Protein 2B2N (pdb70)

Structure (mmCIF, N/CA/C/O backbone):
data_2B2N
#
_entry.id   2B2N
#
_cell.length_a   112.650
_cell.length_b   112.650
_cell.length_c   213.860
_cell.angle_alpha   90.00
_cell.angle_beta   90.00
_cell.angle_gamma   120.00
#
_symmetry.space_group_name_H-M   'P 65 2 2'
#
loop_
_entity.id
_entity.type
_entity.pdbx_description
1 polymer 'Transcription-repair coupling factor'
2 non-polymer 'SODIUM ION'
3 non-polymer 'O-ACETALDEHYDYL-HEXAETHYLENE GLYCOL'
4 non-polymer 'SULFATE ION'
5 water water
#
loop_
_atom_site.group_PDB
_atom_site.id
_atom_site.type_symbol
_atom_site.label_atom_id
_atom_site.label_alt_id
_atom_site.label_comp_id
_atom_site.label_asym_id
_atom_site.label_entity_id
_atom_site.label_seq_id
_atom_site.pdbx_PDB_ins_code
_atom_site.Cartn_x
_atom_site.Cartn_y
_atom_site.Cartn_z
_atom_site.occupancy
_atom_site.B_iso_or_equiv
_atom_site.auth_seq_id
_atom_site.auth_comp_id
_atom_site.auth_asym_id
_atom_site.auth_atom_id
_atom_site.pdbx_PDB_model_num
ATOM 1 N N . ALA A 1 26 ? -30.107 69.939 -1.256 1.00 38.56 26 ALA A N 1
ATOM 2 C CA . ALA A 1 26 ? -28.848 70.054 -0.451 1.00 38.31 26 ALA A CA 1
ATOM 3 C C . ALA A 1 26 ? -28.977 69.254 0.834 1.00 39.03 26 ALA A C 1
ATOM 4 O O . ALA A 1 26 ? -27.983 68.808 1.424 1.00 38.97 26 ALA A O 1
ATOM 6 N N . CYS A 1 27 ? -30.218 69.084 1.269 1.00 36.66 27 CYS A N 1
ATOM 7 C CA . CYS A 1 27 ? -30.487 68.346 2.482 1.00 35.13 27 CYS A CA 1
ATOM 8 C C . CYS A 1 27 ? -30.192 66.864 2.279 1.00 30.73 27 CYS A C 1
ATOM 9 O O . CYS A 1 27 ? -29.543 66.235 3.108 1.00 29.71 27 CYS A O 1
ATOM 12 N N . ALA A 1 28 ? -30.644 66.326 1.154 1.00 27.45 28 ALA A N 1
ATOM 13 C CA . ALA A 1 28 ? -30.486 64.909 0.870 1.00 26.17 28 ALA A CA 1
ATOM 14 C C . ALA A 1 28 ? -29.078 64.332 0.988 1.00 25.37 28 ALA A C 1
ATOM 15 O O . ALA A 1 28 ? -28.833 63.434 1.799 1.00 22.42 28 ALA A O 1
ATOM 17 N N . THR A 1 29 ? -28.152 64.835 0.181 1.00 24.51 29 THR A N 1
ATOM 18 C CA . THR A 1 29 ? -26.790 64.308 0.203 1.00 24.63 29 THR A CA 1
ATOM 19 C C . THR A 1 29 ? -26.139 64.443 1.571 1.00 22.49 29 THR A C 1
ATOM 20 O O . THR A 1 29 ? -25.442 63.542 2.023 1.00 22.36 29 THR A O 1
ATOM 24 N N . LEU A 1 30 ? -26.379 65.569 2.236 1.00 21.63 30 LEU A N 1
ATOM 25 C CA . LEU A 1 30 ? -25.796 65.821 3.551 1.00 22.23 30 LEU A CA 1
ATOM 26 C C . LEU A 1 30 ? -26.323 64.852 4.624 1.00 21.93 30 LEU A C 1
ATOM 27 O O . LEU A 1 30 ? -25.571 64.366 5.482 1.00 21.82 30 LEU A O 1
ATOM 32 N N . VAL A 1 31 ? -27.618 64.576 4.580 1.00 18.96 31 VAL A N 1
ATOM 33 C CA . VAL A 1 31 ? -28.196 63.655 5.541 1.00 19.68 31 VAL A CA 1
ATOM 34 C C . VAL A 1 31 ? -27.595 62.271 5.278 1.00 18.13 31 VAL A C 1
ATOM 35 O O . VAL A 1 31 ? -27.293 61.531 6.214 1.00 19.85 31 VAL A O 1
ATOM 39 N N . ALA A 1 32 ? -27.398 61.929 4.005 1.00 17.68 32 ALA A N 1
ATOM 40 C CA . ALA A 1 32 ? -26.819 60.633 3.676 1.00 17.65 32 ALA A CA 1
ATOM 41 C C . ALA A 1 32 ? -25.399 60.538 4.242 1.00 17.45 32 ALA A C 1
ATOM 42 O O . ALA A 1 32 ? -25.000 59.499 4.753 1.00 16.63 32 ALA A O 1
ATOM 44 N N . GLU A 1 33 ? -24.652 61.634 4.181 1.00 17.99 33 GLU A N 1
ATOM 45 C CA . GLU A 1 33 ? -23.281 61.642 4.687 1.00 19.32 33 GLU A CA 1
ATOM 46 C C . GLU A 1 33 ? -23.246 61.591 6.216 1.00 17.49 33 GLU A C 1
ATOM 47 O O . GLU A 1 33 ? -22.430 60.895 6.816 1.00 17.33 33 GLU A O 1
ATOM 53 N N . ILE A 1 34 ? -24.142 62.328 6.847 1.00 17.19 34 ILE A N 1
ATOM 54 C CA . ILE A 1 34 ? -24.183 62.346 8.295 1.00 19.10 34 ILE A CA 1
ATOM 55 C C . ILE A 1 34 ? -24.520 60.950 8.810 1.00 19.32 34 ILE A C 1
ATOM 56 O O . ILE A 1 34 ? -23.871 60.427 9.732 1.00 17.87 34 ILE A O 1
ATOM 61 N N . ALA A 1 35 ? -25.516 60.332 8.177 1.00 19.17 35 ALA A N 1
ATOM 62 C CA . ALA A 1 35 ? -25.954 58.994 8.566 1.00 18.13 35 ALA A CA 1
ATOM 63 C C . ALA A 1 35 ? -24.828 57.994 8.365 1.00 18.59 35 ALA A C 1
ATOM 64 O O . ALA A 1 35 ? -24.621 57.096 9.185 1.00 16.93 35 ALA A O 1
ATOM 66 N N . GLU A 1 36 ? -24.088 58.155 7.273 1.00 19.92 36 GLU A N 1
ATOM 67 C CA . GLU A 1 36 ? -22.992 57.242 6.986 1.00 22.19 36 GLU A CA 1
ATOM 68 C C . GLU A 1 36 ? -21.919 57.215 8.069 1.00 23.50 36 GLU A C 1
ATOM 69 O O . GLU A 1 36 ? -21.335 56.166 8.341 1.00 24.30 36 GLU A O 1
ATOM 75 N N . ARG A 1 37 ? -21.662 58.361 8.683 1.00 21.87 37 ARG A N 1
ATOM 76 C CA . ARG A 1 37 ? -20.628 58.447 9.706 1.00 25.11 37 ARG A CA 1
ATOM 77 C C . ARG A 1 37 ? -21.149 58.466 11.138 1.00 24.87 37 ARG A C 1
ATOM 78 O O . ARG A 1 37 ? -20.367 58.608 12.083 1.00 26.01 37 ARG A O 1
ATOM 86 N N . HIS A 1 38 ? -22.460 58.343 11.306 1.00 25.37 38 HIS A N 1
ATOM 87 C CA . HIS A 1 38 ? -23.026 58.381 12.644 1.00 23.37 38 HIS A CA 1
ATOM 88 C C . HIS A 1 38 ? -23.319 56.979 13.172 1.00 24.42 38 HIS A C 1
ATOM 89 O O . HIS A 1 38 ? -23.911 56.155 12.479 1.00 22.27 38 HIS A O 1
ATOM 96 N N . ALA A 1 39 ? -22.902 56.716 14.405 1.00 24.19 39 ALA A N 1
ATOM 97 C CA . ALA A 1 39 ? -23.108 55.405 15.028 1.00 26.38 39 ALA A CA 1
ATOM 98 C C . ALA A 1 39 ? -24.550 55.244 15.526 1.00 25.84 39 ALA A C 1
ATOM 99 O O . ALA A 1 39 ? -24.803 54.675 16.587 1.00 24.80 39 ALA A O 1
ATOM 101 N N . GLY A 1 40 ? -25.496 55.746 14.748 1.00 24.73 40 GLY A N 1
ATOM 102 C CA . GLY A 1 40 ? -26.883 55.654 15.149 1.00 24.60 40 GLY A CA 1
ATOM 103 C C . GLY A 1 40 ? -27.777 56.196 14.054 1.00 24.51 40 GLY A C 1
ATOM 104 O O . GLY A 1 40 ? -27.283 56.760 13.071 1.00 21.43 40 GLY A O 1
ATOM 105 N N . PRO A 1 41 ? -29.103 56.047 14.197 1.00 22.48 41 PRO A N 1
ATOM 106 C CA . PRO A 1 41 ? -30.043 56.541 13.185 1.00 21.18 41 PRO A CA 1
ATOM 107 C C . PRO A 1 41 ? -30.026 58.057 13.135 1.00 20.47 41 PRO A C 1
ATOM 108 O O . PRO A 1 41 ? -29.760 58.722 14.151 1.00 20.31 41 PRO A O 1
ATOM 112 N N . VAL A 1 42 ? -30.327 58.603 11.960 1.00 18.84 42 VAL A N 1
ATOM 113 C CA . VAL A 1 42 ? -30.423 60.047 11.809 1.00 18.71 42 VAL A CA 1
ATOM 114 C C . VAL A 1 42 ? -31.890 60.295 11.465 1.00 18.86 42 VAL A C 1
ATOM 115 O O . VAL A 1 42 ? -32.413 59.706 10.526 1.00 19.46 42 VAL A O 1
ATOM 119 N N . VAL A 1 43 ? -32.559 61.150 12.224 1.00 19.68 43 VAL A N 1
ATOM 120 C CA . VAL A 1 43 ? -33.966 61.444 11.953 1.00 19.17 43 VAL A CA 1
ATOM 121 C C . VAL A 1 43 ? -34.076 62.818 11.311 1.00 18.89 43 VAL A C 1
ATOM 122 O O . VAL A 1 43 ? -33.757 63.835 11.938 1.00 21.93 43 VAL A O 1
ATOM 126 N N . LEU A 1 44 ? -34.515 62.855 10.060 1.00 17.51 44 LEU A N 1
ATOM 127 C CA . LEU A 1 44 ? -34.660 64.115 9.352 1.00 17.39 44 LEU A CA 1
ATOM 128 C C . LEU A 1 44 ? -36.079 64.639 9.494 1.00 18.86 44 LEU A C 1
ATOM 129 O O . LEU A 1 44 ? -37.032 64.052 8.958 1.00 18.49 44 LEU A O 1
ATOM 134 N N . ILE A 1 45 ? -36.218 65.744 10.218 1.00 18.38 45 ILE A N 1
ATOM 135 C CA . ILE A 1 45 ? -37.515 66.362 10.431 1.00 20.59 45 ILE A CA 1
ATOM 136 C C . ILE A 1 45 ? -37.800 67.311 9.272 1.00 22.51 45 ILE A C 1
ATOM 137 O O . ILE A 1 45 ? -37.155 68.362 9.126 1.00 24.17 45 ILE A O 1
ATOM 142 N N . ALA A 1 4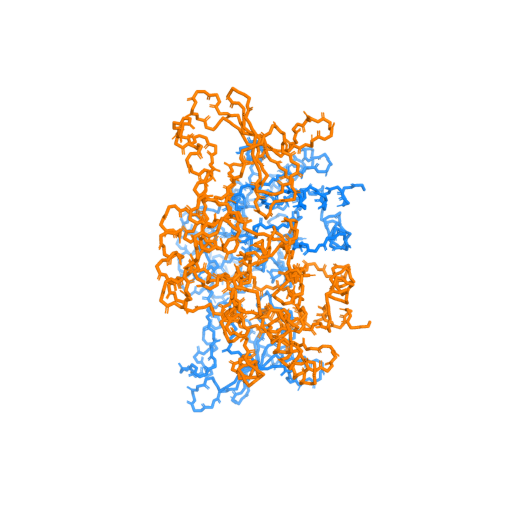6 ? -38.771 66.937 8.452 1.00 23.07 46 ALA A N 1
ATOM 143 C CA . ALA A 1 46 ? -39.142 67.714 7.284 1.00 25.42 46 ALA A CA 1
ATOM 144 C C . ALA A 1 46 ? -40.222 68.744 7.584 1.00 27.71 46 ALA A C 1
ATOM 145 O O . ALA A 1 46 ? -41.026 68.573 8.494 1.00 28.34 46 ALA A O 1
ATOM 147 N N . PRO A 1 47 ? -40.260 69.829 6.799 1.00 31.18 47 PRO A N 1
ATOM 148 C CA . PRO A 1 47 ? -41.238 70.909 6.965 1.00 31.77 47 PRO A CA 1
ATOM 149 C C . PRO A 1 47 ? -42.680 70.495 6.682 1.00 32.70 47 PRO A C 1
ATOM 150 O O . PRO A 1 47 ? -43.616 71.021 7.281 1.00 33.98 47 PRO A O 1
ATOM 154 N N . ASP A 1 48 ? -42.862 69.548 5.773 1.00 32.30 48 ASP A N 1
ATOM 155 C CA . ASP A 1 48 ? -44.196 69.088 5.414 1.00 32.39 48 ASP A CA 1
ATOM 156 C C . ASP A 1 48 ? -44.130 67.692 4.801 1.00 32.24 48 ASP A C 1
ATOM 157 O O . ASP A 1 48 ? -43.040 67.166 4.559 1.00 33.05 48 ASP A O 1
ATOM 162 N N . MET A 1 49 ? -45.292 67.100 4.542 1.00 30.48 49 MET A N 1
ATOM 163 C CA . MET A 1 49 ? -45.357 65.752 3.984 1.00 31.73 49 MET A CA 1
ATOM 164 C C . MET A 1 49 ? -44.814 65.641 2.566 1.00 29.15 49 MET A C 1
ATOM 165 O O . MET A 1 49 ? -44.134 64.671 2.232 1.00 28.48 49 MET A O 1
ATOM 170 N N . GLN A 1 50 ? -45.127 66.619 1.725 1.00 28.19 50 GLN A N 1
ATOM 171 C CA . GLN A 1 50 ? -44.676 66.583 0.335 1.00 28.46 50 GLN A CA 1
ATOM 172 C C . GLN A 1 50 ? -43.155 66.514 0.298 1.00 26.07 50 GLN A C 1
ATOM 173 O O . GLN A 1 50 ? -42.578 65.675 -0.373 1.00 26.65 50 GLN A O 1
ATOM 179 N N . ASN A 1 51 ? -42.508 67.395 1.041 1.00 24.46 51 ASN A N 1
ATOM 180 C CA . ASN A 1 51 ? -41.055 67.403 1.085 1.00 25.36 51 ASN A CA 1
ATOM 181 C C . ASN A 1 51 ? -40.562 66.061 1.617 1.00 24.81 51 ASN A C 1
ATOM 182 O O . ASN A 1 51 ? -39.644 65.471 1.057 1.00 24.10 51 ASN A O 1
ATOM 187 N N . ALA A 1 52 ? -41.187 65.576 2.693 1.00 23.62 52 ALA A N 1
ATOM 188 C CA . ALA A 1 52 ? -40.798 64.308 3.307 1.00 22.18 52 ALA A CA 1
ATOM 189 C C . ALA A 1 52 ? -40.788 63.169 2.302 1.00 22.86 52 ALA A C 1
ATOM 190 O O . ALA A 1 52 ? -39.820 62.399 2.210 1.00 19.95 52 ALA A O 1
ATOM 192 N N . LEU A 1 53 ? -41.889 63.062 1.571 1.00 24.29 53 LEU A N 1
ATOM 193 C CA . LEU A 1 53 ? -42.063 62.026 0.574 1.00 28.27 53 LEU A CA 1
ATOM 194 C C . LEU A 1 53 ? -40.994 62.156 -0.493 1.00 29.31 53 LEU A C 1
ATOM 195 O O . LEU A 1 53 ? -40.412 61.159 -0.916 1.00 29.53 53 LEU A O 1
ATOM 200 N N . ARG A 1 54 ? -40.731 63.395 -0.905 1.00 30.96 54 ARG A N 1
ATOM 201 C CA . ARG A 1 54 ? -39.714 63.701 -1.919 1.00 31.42 54 ARG A CA 1
ATOM 202 C C . ARG A 1 54 ? -38.322 63.270 -1.451 1.00 30.73 54 ARG A C 1
ATOM 203 O O . ARG A 1 54 ? -37.569 62.618 -2.188 1.00 31.45 54 ARG A O 1
ATOM 211 N N . LEU A 1 55 ? -37.986 63.651 -0.224 1.00 28.19 55 LEU A N 1
ATOM 212 C CA . LEU A 1 55 ? -36.699 63.328 0.366 1.00 27.19 55 LEU A CA 1
ATOM 213 C C . LEU A 1 55 ? -36.424 61.829 0.506 1.00 26.77 55 LEU A C 1
ATOM 214 O O . LEU A 1 55 ? -35.260 61.432 0.625 1.00 25.44 55 LEU A O 1
ATOM 219 N N . HIS A 1 56 ? -37.471 61.001 0.484 1.00 24.58 56 HIS A N 1
ATOM 220 C CA . HIS A 1 56 ? -37.274 59.558 0.627 1.00 24.58 56 HIS A CA 1
ATOM 221 C C . HIS A 1 56 ? -36.443 58.974 -0.522 1.00 24.57 56 HIS A C 1
ATOM 222 O O . HIS A 1 56 ? -35.373 58.397 -0.298 1.00 21.93 56 HIS A O 1
ATOM 229 N N . ASP A 1 57 ? -36.930 59.118 -1.750 1.00 24.02 57 ASP A N 1
ATOM 230 C CA . ASP A 1 57 ? -36.187 58.575 -2.879 1.00 26.33 57 ASP A CA 1
ATOM 231 C C . ASP A 1 57 ? -34.864 59.293 -3.120 1.00 21.80 57 ASP A C 1
ATOM 232 O O . ASP A 1 57 ? -33.904 58.658 -3.541 1.00 21.10 57 ASP A O 1
ATOM 237 N N . GLU A 1 58 ? -34.802 60.596 -2.838 1.00 20.81 58 GLU A N 1
ATOM 238 C CA . GLU A 1 58 ? -33.561 61.333 -3.042 1.00 21.09 58 GLU A CA 1
ATOM 239 C C . GLU A 1 58 ? -32.463 60.782 -2.167 1.00 19.74 58 GLU A C 1
ATOM 240 O O . GLU A 1 58 ? -31.393 60.465 -2.652 1.00 21.87 58 GLU A O 1
ATOM 246 N N . ILE A 1 59 ? -32.725 60.672 -0.868 1.00 18.69 59 ILE A N 1
ATOM 247 C CA . ILE A 1 59 ? -31.719 60.171 0.056 1.00 17.20 59 ILE A CA 1
ATOM 248 C C . ILE A 1 59 ? -31.424 58.695 -0.203 1.00 16.98 59 ILE A C 1
ATOM 249 O O . ILE A 1 59 ? -30.270 58.283 -0.138 1.00 15.64 59 ILE A O 1
ATOM 254 N N . SER A 1 60 ? -32.456 57.906 -0.517 1.00 15.60 60 SER A N 1
ATOM 255 C CA . SER A 1 60 ? -32.267 56.475 -0.756 1.00 15.66 60 SER A CA 1
ATOM 256 C C . SER A 1 60 ? -31.254 56.158 -1.856 1.00 15.94 60 SER A C 1
ATOM 257 O O . SER A 1 60 ? -30.487 55.202 -1.744 1.00 14.17 60 SER A O 1
ATOM 260 N N . GLN A 1 61 ? -31.259 56.955 -2.914 1.00 14.34 61 GLN A N 1
ATOM 261 C CA . GLN A 1 61 ? -30.370 56.711 -4.039 1.00 17.60 61 GLN A CA 1
ATOM 262 C C . GLN A 1 61 ? -28.911 57.068 -3.744 1.00 17.88 61 GLN A C 1
ATOM 263 O O . GLN A 1 61 ? -28.015 56.666 -4.483 1.00 18.31 61 GLN A O 1
ATOM 269 N N . PHE A 1 62 ? -28.684 57.805 -2.659 1.00 17.08 62 PHE A N 1
ATOM 270 C CA . PHE A 1 62 ? -27.340 58.228 -2.267 1.00 18.25 62 PHE A CA 1
ATOM 271 C C . PHE A 1 62 ? -26.715 57.378 -1.152 1.00 19.67 62 PHE A C 1
ATOM 272 O O . PHE A 1 62 ? -25.612 57.686 -0.674 1.00 19.92 62 PHE A O 1
ATOM 280 N N . THR A 1 63 ? -27.392 56.320 -0.722 1.00 18.01 63 THR A N 1
ATOM 281 C CA . THR A 1 63 ? -26.846 55.528 0.373 1.00 15.06 63 THR A CA 1
ATOM 282 C C . THR A 1 63 ? -27.153 54.045 0.276 1.00 14.73 63 THR A C 1
ATOM 283 O O . THR A 1 63 ? -28.039 53.640 -0.493 1.00 12.36 63 THR A O 1
ATOM 287 N N . ASP A 1 64 ? -26.395 53.247 1.042 1.00 12.39 64 ASP A N 1
ATOM 288 C CA . ASP A 1 64 ? -26.588 51.802 1.133 1.00 12.52 64 ASP A CA 1
ATOM 289 C C . ASP A 1 64 ? -27.201 51.448 2.492 1.00 12.20 64 ASP A C 1
ATOM 290 O O . ASP A 1 64 ? -27.330 50.276 2.855 1.00 10.82 64 ASP A O 1
ATOM 295 N N . GLN A 1 65 ? -27.595 52.477 3.230 1.00 12.40 65 GLN A N 1
ATOM 296 C CA . GLN A 1 65 ? -28.220 52.277 4.529 1.00 13.78 65 GLN A CA 1
ATOM 297 C C . GLN A 1 65 ? -29.738 52.328 4.362 1.00 13.92 65 GLN A C 1
ATOM 298 O O . GLN A 1 65 ? -30.255 52.832 3.372 1.00 12.85 65 GLN A O 1
ATOM 304 N N . MET A 1 66 ? -30.445 51.809 5.352 1.00 13.83 66 MET A N 1
ATOM 305 C CA . MET A 1 66 ? -31.906 51.792 5.339 1.00 16.58 66 MET A CA 1
ATOM 306 C C . MET A 1 66 ? -32.452 53.230 5.392 1.00 13.47 66 MET A C 1
ATOM 307 O O . MET A 1 66 ? -31.924 54.078 6.116 1.00 14.41 66 MET A O 1
ATOM 312 N N . VAL A 1 67 ? -33.496 53.505 4.614 1.00 13.09 67 VAL A N 1
ATOM 313 C CA . VAL A 1 67 ? -34.130 54.820 4.631 1.00 12.19 67 VAL A CA 1
ATOM 314 C C . VAL A 1 67 ? -35.652 54.601 4.751 1.00 15.50 67 VAL A C 1
ATOM 315 O O . VAL A 1 67 ? -36.250 53.961 3.893 1.00 15.07 67 VAL A O 1
ATOM 319 N N . MET A 1 68 ? -36.270 55.135 5.807 1.00 15.02 68 MET A N 1
ATOM 320 C CA . MET A 1 68 ? -37.709 54.990 5.994 1.00 14.82 68 MET A CA 1
ATOM 321 C C . MET A 1 68 ? -38.355 56.341 6.249 1.00 14.33 68 MET A C 1
ATOM 322 O O . MET A 1 68 ? -37.705 57.297 6.656 1.00 12.60 68 MET A O 1
ATOM 327 N N . ASN A 1 69 ? -39.653 56.396 6.004 1.00 13.87 69 ASN A N 1
ATOM 328 C CA . ASN A 1 69 ? -40.444 57.583 6.273 1.00 14.48 69 ASN A CA 1
ATOM 329 C C . ASN A 1 69 ? -41.511 57.139 7.270 1.00 14.74 69 ASN A C 1
ATOM 330 O O . ASN A 1 69 ? -41.905 55.968 7.275 1.00 14.99 69 ASN A O 1
ATOM 335 N N . LEU A 1 70 ? -41.948 58.042 8.137 1.00 12.34 70 LEU A N 1
ATOM 336 C CA . LEU A 1 70 ? -43.096 57.724 8.978 1.00 12.21 70 LEU A CA 1
ATOM 337 C C . LEU A 1 70 ? -44.121 58.575 8.240 1.00 12.65 70 LEU A C 1
ATOM 338 O O . LEU A 1 70 ? -44.047 59.812 8.259 1.00 12.51 70 LEU A O 1
ATOM 343 N N . ALA A 1 71 ? -45.052 57.928 7.561 1.00 11.91 71 ALA A N 1
ATOM 344 C CA . ALA A 1 71 ? -46.063 58.655 6.794 1.00 12.54 71 ALA A CA 1
ATOM 345 C C . ALA A 1 71 ? -47.120 59.289 7.684 1.00 11.76 71 ALA A C 1
ATOM 346 O O . ALA A 1 71 ? -47.499 58.721 8.702 1.00 11.80 71 ALA A O 1
ATOM 348 N N . ASP A 1 72 ? -47.597 60.460 7.281 1.00 11.10 72 ASP A N 1
ATOM 349 C CA . ASP A 1 72 ? -48.662 61.153 8.011 1.00 12.01 72 ASP A CA 1
ATOM 350 C C . ASP A 1 72 ? -49.974 60.437 7.685 1.00 11.62 72 ASP A C 1
ATOM 351 O O . ASP A 1 72 ? -50.115 59.856 6.599 1.00 10.62 72 ASP A O 1
ATOM 356 N N . TRP A 1 73 ? -50.931 60.502 8.607 1.00 10.15 73 TRP A N 1
ATOM 357 C CA . TRP A 1 73 ? -52.239 59.881 8.405 1.00 10.05 73 TRP A CA 1
ATOM 358 C C . TRP A 1 73 ? -52.951 60.579 7.231 1.00 11.31 73 TRP A C 1
ATOM 359 O O . TRP A 1 73 ? -53.830 59.990 6.604 1.00 11.35 73 TRP A O 1
ATOM 370 N N . GLU A 1 74 ? -52.590 61.842 6.989 1.00 9.97 74 GLU A N 1
ATOM 371 C CA . GLU A 1 74 ? -53.150 62.680 5.900 1.00 12.14 74 GLU A CA 1
ATOM 372 C C . GLU A 1 74 ? -54.561 63.211 6.163 1.00 13.77 74 GLU A C 1
ATOM 373 O O . GLU A 1 74 ? -55.123 63.945 5.353 1.00 14.51 74 GLU A O 1
ATOM 379 N N . THR A 1 75 ? -55.115 62.841 7.312 1.00 13.04 75 THR A N 1
ATOM 380 C CA . THR A 1 75 ? -56.423 63.303 7.742 1.00 12.27 75 THR A CA 1
ATOM 381 C C . THR A 1 75 ? -56.226 64.600 8.525 1.00 14.58 75 THR A C 1
ATOM 382 O O . THR A 1 75 ? -55.119 64.894 8.992 1.00 15.91 75 THR A O 1
ATOM 386 N N . LEU A 1 76 ? -57.286 65.392 8.649 1.00 13.74 76 LEU A N 1
ATOM 387 C CA . LEU A 1 76 ? -57.222 66.616 9.431 1.00 14.17 76 LEU A CA 1
ATOM 388 C C . LEU A 1 76 ? -57.345 66.211 10.906 1.00 14.80 76 LEU A C 1
ATOM 389 O O . LEU A 1 76 ? -57.808 65.099 11.216 1.00 15.33 76 LEU A O 1
ATOM 394 N N . PRO A 1 77 ? -56.916 67.079 11.839 1.00 14.76 77 PRO A N 1
ATOM 395 C CA . PRO A 1 77 ? -57.054 66.699 13.258 1.00 13.90 77 PRO A CA 1
ATOM 396 C C . PRO A 1 77 ? -58.541 66.426 13.557 1.00 14.29 77 PRO A C 1
ATOM 397 O O . PRO A 1 77 ? -59.395 67.185 13.109 1.00 10.73 77 PRO A O 1
ATOM 401 N N . TYR A 1 78 ? -58.847 65.360 14.306 1.00 12.32 78 TYR A N 1
ATOM 402 C CA . TYR A 1 78 ? -60.238 65.031 14.655 1.00 13.91 78 TYR A CA 1
ATOM 403 C C . TYR A 1 78 ? -61.128 64.903 13.417 1.00 14.83 78 TYR A C 1
ATOM 404 O O . TYR A 1 78 ? -62.315 65.259 13.448 1.00 14.69 78 TYR A O 1
ATOM 413 N N . ASP A 1 79 ? -60.552 64.377 12.338 1.00 15.61 79 ASP A N 1
ATOM 414 C CA . ASP A 1 79 ? -61.252 64.230 11.068 1.00 14.28 79 ASP A CA 1
ATOM 415 C C . ASP A 1 79 ? -62.418 63.258 11.141 1.00 15.32 79 ASP A C 1
ATOM 416 O O . ASP A 1 79 ? -62.505 62.437 12.051 1.00 14.48 79 ASP A O 1
ATOM 421 N N . SER A 1 80 ? -63.314 63.359 10.165 1.00 15.12 80 SER A N 1
ATOM 422 C CA . SER A 1 80 ? -64.445 62.450 10.076 1.00 18.23 80 SER A CA 1
ATOM 423 C C . SER A 1 80 ? -64.112 61.344 9.054 1.00 17.72 80 SER A C 1
ATOM 424 O O . SER A 1 80 ? -65.011 60.736 8.473 1.00 18.83 80 SER A O 1
ATOM 427 N N . PHE A 1 81 ? -62.816 61.111 8.829 1.00 15.61 81 PHE A N 1
ATOM 428 C CA . PHE A 1 81 ? -62.324 60.071 7.909 1.00 14.09 81 PHE A CA 1
ATOM 429 C C . PHE A 1 81 ? -61.211 59.332 8.627 1.00 13.24 81 PHE A C 1
ATOM 430 O O . PHE A 1 81 ? -60.489 59.921 9.436 1.00 13.15 81 PHE A O 1
ATOM 438 N N . SER A 1 82 ? -61.068 58.049 8.324 1.00 11.24 82 SER A N 1
ATOM 439 C CA . SER A 1 82 ? -59.977 57.267 8.886 1.00 12.30 82 SER A CA 1
ATOM 440 C C . SER A 1 82 ? -58.901 57.213 7.800 1.00 14.12 82 SER A C 1
ATOM 441 O O . SER A 1 82 ? -59.206 57.214 6.603 1.00 13.19 82 SER A O 1
ATOM 444 N N . PRO A 1 83 ? -57.628 57.169 8.195 1.00 13.54 83 PRO A N 1
ATOM 445 C CA . PRO A 1 83 ? -56.620 57.116 7.135 1.00 13.16 83 PRO A CA 1
ATOM 446 C C . PRO A 1 83 ? -56.646 55.829 6.296 1.00 11.59 83 PRO A C 1
ATOM 447 O O . PRO A 1 83 ? -57.084 54.762 6.752 1.00 11.17 83 PRO A O 1
ATOM 451 N N . HIS A 1 84 ? -56.188 55.938 5.056 1.00 11.07 84 HIS A N 1
ATOM 452 C CA . HIS A 1 84 ? -56.144 54.780 4.159 1.00 14.13 84 HIS A CA 1
ATOM 453 C C . HIS A 1 84 ? -55.303 53.667 4.790 1.00 14.23 84 HIS A C 1
ATOM 454 O O . HIS A 1 84 ? -54.277 53.928 5.426 1.00 11.96 84 HIS A O 1
ATOM 461 N N . GLN A 1 85 ? -55.754 52.426 4.616 1.00 14.69 85 GLN A N 1
ATOM 462 C CA . GLN A 1 85 ? -55.057 51.266 5.160 1.00 13.87 85 GLN A CA 1
ATOM 463 C C . GLN A 1 85 ? -53.635 51.121 4.621 1.00 14.36 85 GLN A C 1
ATOM 464 O O . GLN A 1 85 ? -52.769 50.589 5.319 1.00 14.32 85 GLN A O 1
ATOM 470 N N . ASP A 1 86 ? -53.382 51.599 3.402 1.00 13.92 86 ASP A N 1
ATOM 471 C CA . ASP A 1 86 ? -52.028 51.527 2.860 1.00 15.10 86 ASP A CA 1
ATOM 472 C C . ASP A 1 86 ? -51.074 52.447 3.626 1.00 14.56 86 ASP A C 1
ATOM 473 O O . ASP A 1 86 ? -49.881 52.151 3.721 1.00 13.58 86 ASP A O 1
ATOM 478 N N . ILE A 1 87 ? -51.591 53.572 4.131 1.00 13.13 87 ILE A N 1
ATOM 479 C CA . ILE A 1 87 ? -50.783 54.488 4.940 1.00 12.16 87 ILE A CA 1
ATOM 480 C C . ILE A 1 87 ? -50.523 53.812 6.285 1.00 11.67 87 ILE A C 1
ATOM 481 O O . ILE A 1 87 ? -49.415 53.853 6.802 1.00 13.03 87 ILE A O 1
ATOM 486 N N . ILE A 1 88 ? -51.541 53.161 6.844 1.00 10.84 88 ILE A N 1
ATOM 487 C CA . ILE A 1 88 ? -51.383 52.477 8.123 1.00 9.49 88 ILE A CA 1
ATOM 488 C C . ILE A 1 88 ? -50.335 51.350 7.987 1.00 10.62 88 ILE A C 1
ATOM 489 O O . ILE A 1 88 ? -49.495 51.160 8.863 1.00 9.53 88 ILE A O 1
ATOM 494 N N . SER A 1 89 ? -50.402 50.599 6.887 1.00 9.83 89 SER A N 1
ATOM 495 C CA . SER A 1 89 ? -49.459 49.506 6.640 1.00 9.89 89 SER A CA 1
ATOM 496 C C . SER A 1 89 ? -48.019 50.040 6.669 1.00 10.42 89 SER A C 1
ATOM 497 O O . SER A 1 89 ? -47.112 49.448 7.280 1.00 11.55 89 SER A O 1
ATOM 500 N N . SER A 1 90 ? -47.810 51.157 5.991 1.00 10.21 90 SER A N 1
ATOM 501 C CA . SER A 1 90 ? -46.482 51.769 5.930 1.00 11.56 90 SER A CA 1
ATOM 502 C C . SER A 1 90 ? -46.009 52.236 7.315 1.00 12.03 90 SER A C 1
ATOM 503 O O . SER A 1 90 ? -44.846 52.019 7.679 1.00 11.86 90 SER A O 1
ATOM 506 N N . ARG A 1 91 ? -46.902 52.862 8.092 1.00 10.05 91 ARG A N 1
ATOM 507 C CA . ARG A 1 91 ? -46.550 53.320 9.439 1.00 10.02 91 ARG A CA 1
ATOM 508 C C . ARG A 1 91 ? -46.210 52.143 10.364 1.00 11.24 91 ARG A C 1
ATOM 509 O O . ARG A 1 91 ? -45.261 52.216 11.140 1.00 11.01 91 ARG A O 1
ATOM 517 N N . LEU A 1 92 ? -46.993 51.072 10.291 1.00 7.89 92 LEU A N 1
ATOM 518 C CA . LEU A 1 92 ? -46.764 49.915 11.144 1.00 11.36 92 LEU A CA 1
ATOM 519 C C . LEU A 1 92 ? -45.402 49.320 10.828 1.00 10.89 92 LEU A C 1
ATOM 520 O O . LEU A 1 92 ? -44.685 48.920 11.724 1.00 11.27 92 LEU A O 1
ATOM 525 N N . SER A 1 93 ? -45.058 49.263 9.546 1.00 9.87 93 SER A N 1
ATOM 526 C CA . SER A 1 93 ? -43.761 48.752 9.145 1.00 12.36 93 SER A CA 1
ATOM 527 C C . SER A 1 93 ? -42.631 49.615 9.727 1.00 12.65 93 SER A C 1
ATOM 528 O O . SER A 1 93 ? -41.636 49.085 10.229 1.00 14.40 93 SER A O 1
ATOM 531 N N . THR A 1 94 ? -42.782 50.938 9.663 1.00 12.26 94 THR A N 1
ATOM 532 C CA . THR A 1 94 ? -41.760 51.845 10.199 1.00 13.42 94 THR A CA 1
ATOM 533 C C . THR A 1 94 ? -41.641 51.712 11.713 1.00 13.73 94 THR A C 1
ATOM 534 O O . THR A 1 94 ? -40.542 51.533 12.239 1.00 14.99 94 THR A O 1
ATOM 538 N N . LEU A 1 95 ? -42.772 51.785 12.410 1.00 12.32 95 LEU A N 1
ATOM 539 C CA . LEU A 1 95 ? -42.779 51.684 13.877 1.00 14.31 95 LEU A CA 1
ATOM 540 C C . LEU A 1 95 ? -42.204 50.360 14.355 1.00 14.23 95 LEU A C 1
ATOM 541 O O . LEU A 1 95 ? -41.503 50.293 15.367 1.00 15.39 95 LEU A O 1
ATOM 546 N N . TYR A 1 96 ? -42.523 49.294 13.635 1.00 13.78 96 TYR A N 1
ATOM 547 C CA . TYR A 1 96 ? -42.020 47.981 13.990 1.00 15.51 96 TYR A CA 1
ATOM 548 C C . TYR A 1 96 ? -40.487 47.918 13.844 1.00 15.23 96 TYR A C 1
ATOM 549 O O . TYR A 1 96 ? -39.790 47.330 14.679 1.00 13.15 96 TYR A O 1
ATOM 558 N N . GLN A 1 97 ? -39.967 48.522 12.779 1.00 15.36 97 GLN A N 1
ATOM 559 C CA . GLN A 1 97 ? -38.524 48.505 12.522 1.00 18.30 97 GLN A CA 1
ATOM 560 C C . GLN A 1 97 ? -37.711 49.539 13.308 1.00 19.28 97 GLN A C 1
ATOM 561 O O . GLN A 1 97 ? -36.538 49.313 13.605 1.00 19.31 97 GLN A O 1
ATOM 567 N N . LEU A 1 98 ? -38.332 50.664 13.655 1.00 19.58 98 LEU A N 1
ATOM 568 C CA . LEU A 1 98 ? -37.625 51.749 14.343 1.00 21.02 98 LEU A CA 1
ATOM 569 C C . LEU A 1 98 ? -36.688 51.424 15.506 1.00 22.31 98 LEU A C 1
ATOM 570 O O . LEU A 1 98 ? -35.515 51.800 15.468 1.00 23.80 98 LEU A O 1
ATOM 575 N N . PRO A 1 99 ? -37.179 50.719 16.542 1.00 23.28 99 PRO A N 1
ATOM 576 C CA . PRO A 1 99 ? -36.365 50.365 17.716 1.00 26.16 99 PRO A CA 1
ATOM 577 C C . PRO A 1 99 ? -35.063 49.640 17.443 1.00 27.38 99 PRO A C 1
ATOM 578 O O . PRO A 1 99 ? -34.147 49.710 18.260 1.00 30.02 99 PRO A O 1
ATOM 582 N N . THR A 1 100 ? -34.972 48.942 16.315 1.00 28.25 100 THR A N 1
ATOM 583 C CA . THR A 1 100 ? -33.740 48.223 15.984 1.00 28.31 100 THR A CA 1
ATOM 584 C C . THR A 1 100 ? -33.043 48.772 14.743 1.00 27.86 100 THR A C 1
ATOM 585 O O . THR A 1 100 ? -32.189 48.098 14.161 1.00 27.24 100 THR A O 1
ATOM 589 N N . MET A 1 101 ? -33.415 49.984 14.330 1.00 27.71 101 MET A N 1
ATOM 590 C CA . MET A 1 101 ? -32.780 50.608 13.178 1.00 28.76 101 MET A CA 1
ATOM 591 C C . MET A 1 101 ? -31.504 51.302 13.633 1.00 29.36 101 MET A C 1
ATOM 592 O O . MET A 1 101 ? -31.454 52.531 13.738 1.00 31.16 101 MET A O 1
ATOM 597 N N . GLN A 1 102 ? -30.474 50.509 13.878 1.00 26.05 102 GLN A N 1
ATOM 598 C CA . GLN A 1 102 ? -29.192 51.016 14.344 1.00 27.67 102 GLN A CA 1
ATOM 599 C C . GLN A 1 102 ? -28.492 51.996 13.422 1.00 24.52 102 GLN A C 1
ATOM 600 O O . GLN A 1 102 ? -27.748 52.854 13.884 1.00 24.68 102 GLN A O 1
ATOM 606 N N . ARG A 1 103 ? -28.730 51.870 12.122 1.00 20.47 103 ARG A N 1
ATOM 607 C CA A ARG A 1 103 ? -28.089 52.735 11.138 0.50 18.45 103 ARG A CA 1
ATOM 608 C CA B ARG A 1 103 ? -28.103 52.751 11.147 0.50 19.62 103 ARG A CA 1
ATOM 609 C C . ARG A 1 103 ? -29.091 53.122 10.055 1.00 17.79 103 ARG A C 1
ATOM 610 O O . ARG A 1 103 ? -29.932 52.326 9.676 1.00 16.92 103 ARG A O 1
ATOM 625 N N . GLY A 1 104 ? -28.988 54.340 9.557 1.00 16.89 104 GLY A N 1
ATOM 626 C CA . GLY A 1 104 ? -29.903 54.748 8.516 1.00 16.67 104 GLY A CA 1
ATOM 627 C C . GLY A 1 104 ? -30.608 56.051 8.795 1.00 15.51 104 GLY A C 1
ATOM 628 O O . GLY A 1 104 ? -30.248 56.778 9.717 1.00 14.92 104 GLY A O 1
ATOM 629 N N . VAL A 1 105 ? -31.662 56.301 8.020 1.00 15.02 105 VAL A N 1
ATOM 630 C CA A VAL A 1 105 ? -32.417 57.536 8.148 0.50 14.89 105 VAL A CA 1
ATOM 631 C CA B VAL A 1 105 ? -32.413 57.539 8.104 0.50 13.92 105 VAL A CA 1
ATOM 632 C C . VAL A 1 105 ? -33.925 57.342 8.234 1.00 14.99 105 VAL A C 1
ATOM 633 O O . VAL A 1 105 ? -34.511 56.471 7.572 1.00 14.66 105 VAL A O 1
ATOM 640 N N . LEU A 1 106 ? -34.539 58.157 9.080 1.00 13.55 106 LEU A N 1
ATOM 641 C CA . LEU A 1 106 ? -35.980 58.147 9.259 1.00 14.75 106 LEU A CA 1
ATOM 642 C C . LEU A 1 106 ? -36.364 59.576 8.910 1.00 13.83 106 LEU A C 1
ATOM 643 O O . LEU A 1 106 ? -35.832 60.525 9.492 1.00 14.40 106 LEU A O 1
ATOM 648 N N . ILE A 1 107 ? -37.256 59.727 7.938 1.00 13.09 107 ILE A N 1
ATOM 649 C CA . ILE A 1 107 ? -37.745 61.040 7.529 1.00 13.84 107 ILE A CA 1
ATOM 650 C C . ILE A 1 107 ? -39.162 61.174 8.096 1.00 14.08 107 ILE A C 1
ATOM 651 O O . ILE A 1 107 ? -39.998 60.265 7.929 1.00 11.97 107 ILE A O 1
ATOM 656 N N . VAL A 1 108 ? -39.435 62.285 8.772 1.00 13.38 108 VAL A N 1
ATOM 657 C CA A VAL A 1 108 ? -40.746 62.508 9.377 0.50 14.68 108 VAL A CA 1
ATOM 658 C CA B VAL A 1 108 ? -40.757 62.502 9.356 0.50 13.59 108 VAL A CA 1
ATOM 659 C C . VAL A 1 108 ? -41.163 63.969 9.297 1.00 14.17 108 VAL A C 1
ATOM 660 O O . VAL A 1 108 ? -40.373 64.856 9.627 1.00 15.35 108 VAL A O 1
ATOM 667 N N . PRO A 1 109 ? -42.403 64.242 8.850 1.00 13.43 109 PRO A N 1
ATOM 668 C CA . PRO A 1 109 ? -42.859 65.639 8.769 1.00 14.10 109 PRO A CA 1
ATOM 669 C C . PRO A 1 109 ? -43.011 66.129 10.203 1.00 14.79 109 PRO A C 1
ATOM 670 O O . PRO A 1 109 ? -43.352 65.333 11.083 1.00 13.01 109 PRO A O 1
ATOM 674 N N . VAL A 1 110 ? -42.780 67.421 10.433 1.00 14.94 110 VAL A N 1
ATOM 675 C CA . VAL A 1 110 ? -42.884 67.999 11.768 1.00 16.87 110 VAL A CA 1
ATOM 676 C C . VAL A 1 110 ? -44.255 67.794 12.432 1.00 16.12 110 VAL A C 1
ATOM 677 O O . VAL A 1 110 ? -44.326 67.470 13.610 1.00 15.01 110 VAL A O 1
ATOM 681 N N . ASN A 1 111 ? -45.345 67.983 11.699 1.00 16.62 111 ASN A N 1
ATOM 682 C CA . ASN A 1 111 ? -46.663 67.790 12.317 1.00 16.67 111 ASN A CA 1
ATOM 683 C C . ASN A 1 111 ? -46.873 66.318 12.684 1.00 16.26 111 ASN A C 1
ATOM 684 O O . ASN A 1 111 ? -47.545 65.992 13.659 1.00 17.36 111 ASN A O 1
ATOM 689 N N . THR A 1 112 ? -46.263 65.428 11.912 1.00 14.20 112 THR A N 1
ATOM 690 C CA . THR A 1 112 ? -46.351 64.006 12.169 1.00 13.01 112 THR A CA 1
ATOM 691 C C . THR A 1 112 ? -45.520 63.639 13.397 1.00 13.61 112 THR A C 1
ATOM 692 O O . THR A 1 112 ? -45.927 62.824 14.225 1.00 13.76 112 THR A O 1
ATOM 696 N N . LEU A 1 113 ? -44.340 64.240 13.514 1.00 13.14 113 LEU A N 1
ATOM 697 C CA . LEU A 1 113 ? -43.470 63.988 14.665 1.00 14.41 113 LEU A CA 1
ATOM 698 C C . LEU A 1 113 ? -44.156 64.432 15.970 1.00 14.32 113 LEU A C 1
ATOM 699 O O . LEU A 1 113 ? -43.903 63.868 17.043 1.00 15.57 113 LEU A O 1
ATOM 704 N N . MET A 1 114 ? -45.007 65.452 15.882 1.00 13.77 114 MET A N 1
ATOM 705 C CA A MET A 1 114 ? -45.701 65.943 17.066 0.50 15.06 114 MET A CA 1
ATOM 706 C CA B MET A 1 114 ? -45.716 65.959 17.054 0.50 14.37 114 MET A CA 1
ATOM 707 C C . MET A 1 114 ? -46.789 64.987 17.538 1.00 14.18 114 MET A C 1
ATOM 708 O O . MET A 1 114 ? -47.227 65.054 18.689 1.00 13.81 114 MET A O 1
ATOM 717 N N . GLN A 1 115 ? -47.215 64.081 16.659 1.00 14.00 115 GLN A N 1
ATOM 718 C CA . GLN A 1 115 ? -48.257 63.122 17.024 1.00 12.96 115 GLN A CA 1
ATOM 719 C C . GLN A 1 115 ? -47.782 61.978 17.910 1.00 12.69 115 GLN A C 1
ATOM 720 O O . GLN A 1 115 ? -46.785 61.317 17.620 1.00 13.07 115 GLN A O 1
ATOM 726 N N . ARG A 1 116 ? -48.501 61.741 19.001 1.00 11.96 116 ARG A N 1
ATOM 727 C CA . ARG A 1 116 ? -48.161 60.643 19.902 1.00 12.74 116 ARG A CA 1
ATOM 728 C C . ARG A 1 116 ? -48.472 59.349 19.154 1.00 12.81 116 ARG A C 1
ATOM 729 O O . ARG A 1 116 ? -49.202 59.373 18.160 1.00 13.75 116 ARG A O 1
ATOM 737 N N . VAL A 1 117 ? -47.914 58.232 19.617 1.00 11.43 117 VAL A N 1
ATOM 738 C CA . VAL A 1 117 ? -48.120 56.957 18.943 1.00 12.55 117 VAL A CA 1
ATOM 739 C C . VAL A 1 117 ? -48.441 55.829 19.892 1.00 13.01 117 VAL A C 1
ATOM 740 O O . VAL A 1 117 ? -48.328 55.965 21.103 1.00 14.52 117 VAL A O 1
ATOM 744 N N . CYS A 1 118 ? -48.831 54.693 19.328 1.00 13.99 118 CYS A N 1
ATOM 745 C CA . CYS A 1 118 ? -49.099 53.534 20.147 1.00 14.83 118 CYS A CA 1
ATOM 746 C C . CYS A 1 118 ? -47.736 53.186 20.748 1.00 17.23 118 CYS A C 1
ATOM 747 O O . CYS A 1 118 ? -46.712 53.435 20.134 1.00 17.18 118 CYS A O 1
ATOM 750 N N . PRO A 1 119 ? -47.701 52.651 21.971 1.00 20.02 119 PRO A N 1
ATOM 751 C CA . PRO A 1 119 ? -46.407 52.294 22.578 1.00 21.52 119 PRO A CA 1
ATOM 752 C C . PRO A 1 119 ? -45.801 51.103 21.815 1.00 24.14 119 PRO A C 1
ATOM 753 O O . PRO A 1 119 ? -46.550 50.288 21.275 1.00 20.35 119 PRO A O 1
ATOM 757 N N . HIS A 1 120 ? -44.468 50.979 21.747 1.00 27.17 120 HIS A N 1
ATOM 758 C CA A HIS A 1 120 ? -43.891 49.857 21.011 0.50 28.26 120 HIS A CA 1
ATOM 759 C CA B HIS A 1 120 ? -43.868 49.859 21.024 0.50 28.44 120 HIS A CA 1
ATOM 760 C C . HIS A 1 120 ? -44.245 48.501 21.607 1.00 28.91 120 HIS A C 1
ATOM 761 O O . HIS A 1 120 ? -44.124 47.469 20.936 1.00 31.22 120 HIS A O 1
ATOM 774 N N . SER A 1 121 ? -44.698 48.484 22.853 1.00 28.17 121 SER A N 1
ATOM 775 C CA . SER A 1 121 ? -45.088 47.215 23.462 1.00 28.16 121 SER A CA 1
ATOM 776 C C . SER A 1 121 ? -46.302 46.658 22.703 1.00 27.63 121 SER A C 1
ATOM 777 O O . SER A 1 121 ? -46.538 45.454 22.686 1.00 26.26 121 SER A O 1
ATOM 780 N N . PHE A 1 122 ? -47.080 47.546 22.094 1.00 25.22 122 PHE A N 1
ATOM 781 C CA . PHE A 1 122 ? -48.261 47.123 21.343 1.00 22.79 122 PHE A CA 1
ATOM 782 C C . PHE A 1 122 ? -47.889 46.222 20.169 1.00 21.24 122 PHE A C 1
ATOM 783 O O . PHE A 1 122 ? -48.383 45.115 20.060 1.00 22.08 122 PHE A O 1
ATOM 791 N N . LEU A 1 123 ? -46.998 46.679 19.307 1.00 22.11 123 LEU A N 1
ATOM 792 C CA . LEU A 1 123 ? -46.642 45.895 18.140 1.00 27.89 123 LEU A CA 1
ATOM 793 C C . LEU A 1 123 ? -46.008 44.544 18.422 1.00 30.98 123 LEU A C 1
ATOM 794 O O . LEU A 1 123 ? -46.498 43.516 17.958 1.00 31.01 123 LEU A O 1
ATOM 799 N N . HIS A 1 124 ? -44.928 44.525 19.185 1.00 34.91 124 HIS A N 1
ATOM 800 C CA . HIS A 1 124 ? -44.300 43.249 19.464 1.00 39.19 124 HIS A CA 1
ATOM 801 C C . HIS A 1 124 ? -45.150 42.397 20.394 1.00 39.25 124 HIS A C 1
ATOM 802 O O . HIS A 1 124 ? -44.933 41.201 20.518 1.00 41.21 124 HIS A O 1
ATOM 809 N N . GLY A 1 125 ? -46.149 43.011 21.016 1.00 40.33 125 GLY A N 1
ATOM 810 C CA . GLY A 1 125 ? -47.023 42.263 21.899 1.00 39.40 125 GLY A CA 1
ATOM 811 C C . GLY A 1 125 ? -48.276 41.725 21.220 1.00 40.55 125 GLY A C 1
ATOM 812 O O . GLY A 1 125 ? -48.776 40.667 21.595 1.00 42.05 125 GLY A O 1
ATOM 813 N N . HIS A 1 126 ? -48.795 42.443 20.229 1.00 39.22 126 HIS A N 1
ATOM 814 C CA . HIS A 1 126 ? -50.000 42.007 19.529 1.00 38.46 126 HIS A CA 1
ATOM 815 C C . HIS A 1 126 ? -49.739 41.392 18.160 1.00 38.74 126 HIS A C 1
ATOM 816 O O . HIS A 1 126 ? -50.680 41.094 17.434 1.00 39.37 126 HIS A O 1
ATOM 823 N N . ALA A 1 127 ? -48.474 41.225 17.788 1.00 38.04 127 ALA A N 1
ATOM 824 C CA . ALA A 1 127 ? -48.165 40.625 16.499 1.00 38.23 127 ALA A CA 1
ATOM 825 C C . ALA A 1 127 ? -48.312 39.109 16.645 1.00 38.78 127 ALA A C 1
ATOM 826 O O . ALA A 1 127 ? -48.052 38.556 17.713 1.00 39.04 127 ALA A O 1
ATOM 828 N N . LEU A 1 128 ? -48.738 38.445 15.575 1.00 37.31 128 LEU A N 1
ATOM 829 C CA . LEU A 1 128 ? -48.929 36.996 15.588 1.00 36.51 128 LEU A CA 1
ATOM 830 C C . LEU A 1 128 ? -48.053 36.339 14.523 1.00 36.17 128 LEU A C 1
ATOM 831 O O . LEU A 1 128 ? -47.955 36.835 13.398 1.00 35.21 128 LEU A O 1
ATOM 836 N N . VAL A 1 129 ? -47.411 35.228 14.868 1.00 35.38 129 VAL A N 1
ATOM 837 C CA . VAL A 1 129 ? -46.569 34.539 13.896 1.00 34.65 129 VAL A CA 1
ATOM 838 C C . VAL A 1 129 ? -47.209 33.260 13.389 1.00 33.18 129 VAL A C 1
ATOM 839 O O . VAL A 1 129 ? -47.665 32.426 14.168 1.00 34.38 129 VAL A O 1
ATOM 843 N N . MET A 1 130 ? -47.258 33.128 12.071 1.00 31.42 130 MET A N 1
ATOM 844 C CA A MET A 1 130 ? -47.830 31.946 11.440 0.50 30.46 130 MET A CA 1
ATOM 845 C CA B MET A 1 130 ? -47.835 31.951 11.433 0.50 30.39 130 MET A CA 1
ATOM 846 C C . MET A 1 130 ? -46.691 31.195 10.782 1.00 29.35 130 MET A C 1
ATOM 847 O O . MET A 1 130 ? -45.944 31.760 9.989 1.00 28.34 130 MET A O 1
ATOM 856 N N . LYS A 1 131 ? -46.555 29.921 11.120 1.00 28.76 131 LYS A N 1
ATOM 857 C CA . LYS A 1 131 ? -45.475 29.127 10.557 1.00 28.51 131 LYS A CA 1
ATOM 858 C C . LYS A 1 131 ? -45.931 27.854 9.854 1.00 27.88 131 LYS A C 1
ATOM 859 O O . LYS A 1 131 ? -46.979 27.278 10.168 1.00 25.94 131 LYS A O 1
ATOM 865 N N . LYS A 1 132 ? -45.127 27.426 8.889 1.00 28.87 132 LYS A N 1
ATOM 866 C CA . LYS A 1 132 ? -45.398 26.206 8.139 1.00 29.00 132 LYS A CA 1
ATOM 867 C C . LYS A 1 132 ? -45.492 25.056 9.128 1.00 28.07 132 LYS A C 1
ATOM 868 O O . LYS A 1 132 ? -44.638 24.926 9.998 1.00 28.60 132 LYS A O 1
ATOM 874 N N . GLY A 1 133 ? -46.537 24.242 9.014 1.00 27.81 133 GLY A N 1
ATOM 875 C CA . GLY A 1 133 ? -46.686 23.107 9.908 1.00 28.54 133 GLY A CA 1
ATOM 876 C C . GLY A 1 133 ? -47.403 23.392 11.217 1.00 29.45 133 GLY A C 1
ATOM 877 O O . GLY A 1 133 ? -47.634 22.483 12.015 1.00 29.51 133 GLY A O 1
ATOM 878 N N . GLN A 1 134 ? -47.760 24.647 11.451 1.00 27.37 134 GLN A N 1
ATOM 879 C CA . GLN A 1 134 ? -48.452 25.007 12.680 1.00 27.29 134 GLN A CA 1
ATOM 880 C C . GLN A 1 134 ? -49.836 24.372 12.739 1.00 28.44 134 GLN A C 1
ATOM 881 O O . GLN A 1 134 ? -50.577 24.400 11.757 1.00 25.41 134 GLN A O 1
ATOM 887 N N . ARG A 1 135 ? -50.176 23.804 13.893 1.00 28.81 135 ARG A N 1
ATOM 888 C CA . ARG A 1 135 ? -51.488 23.199 14.101 1.00 31.32 135 ARG A CA 1
ATOM 889 C C . ARG A 1 135 ? -52.481 24.329 14.355 1.00 31.17 135 ARG A C 1
ATOM 890 O O . ARG A 1 135 ? -52.516 24.902 15.444 1.00 32.83 135 ARG A O 1
ATOM 898 N N . LEU A 1 136 ? -53.283 24.643 13.352 1.00 29.25 136 LEU A N 1
ATOM 899 C CA . LEU A 1 136 ? -54.273 25.709 13.454 1.00 28.90 136 LEU A CA 1
ATOM 900 C C . LEU A 1 136 ? -55.197 25.528 12.269 1.00 27.79 136 LEU A C 1
ATOM 901 O O . LEU A 1 136 ? -54.721 25.361 11.158 1.00 29.73 136 LEU A O 1
ATOM 906 N N . SER A 1 137 ? -56.507 25.540 12.487 1.00 27.29 137 SER A N 1
ATOM 907 C CA . SER A 1 137 ? -57.432 25.375 11.370 1.00 26.22 137 SER A CA 1
ATOM 908 C C . SER A 1 137 ? -57.612 26.720 10.662 1.00 24.60 137 SER A C 1
ATOM 909 O O . SER A 1 137 ? -57.212 27.763 11.185 1.00 23.43 137 SER A O 1
ATOM 912 N N . ARG A 1 138 ? -58.194 26.683 9.470 1.00 22.12 138 ARG A N 1
ATOM 913 C CA . ARG A 1 138 ? -58.431 27.892 8.695 1.00 22.58 138 ARG A CA 1
ATOM 914 C C . ARG A 1 138 ? -59.409 28.809 9.442 1.00 22.01 138 ARG A C 1
ATOM 915 O O . ARG A 1 138 ? -59.220 30.022 9.486 1.00 22.68 138 ARG A O 1
ATOM 923 N N . ASP A 1 139 ? -60.455 28.228 10.023 1.00 20.54 139 ASP A N 1
ATOM 924 C CA . ASP A 1 139 ? -61.438 29.029 10.743 1.00 20.61 139 ASP A CA 1
ATOM 925 C C . ASP A 1 139 ? -60.822 29.651 11.989 1.00 17.86 139 ASP A C 1
ATOM 926 O O . ASP A 1 139 ? -61.158 30.771 12.349 1.00 17.58 139 ASP A O 1
ATOM 931 N N . ALA A 1 140 ? -59.917 28.930 12.641 1.00 17.08 140 ALA A N 1
ATOM 932 C CA . ALA A 1 140 ? -59.267 29.462 13.835 1.00 19.10 140 ALA A CA 1
ATOM 933 C C . ALA A 1 140 ? -58.427 30.689 13.448 1.00 18.82 140 ALA A C 1
ATOM 934 O O . ALA A 1 140 ? -58.368 31.661 14.196 1.00 18.29 140 ALA A O 1
ATOM 936 N N . LEU A 1 141 ? -57.788 30.647 12.275 1.00 17.94 141 LEU A N 1
ATOM 937 C CA . LEU A 1 141 ? -56.989 31.788 11.804 1.00 15.61 141 LEU A CA 1
ATOM 938 C C . LEU A 1 141 ? -57.918 32.961 11.480 1.00 13.91 141 LEU A C 1
ATOM 939 O O . LEU A 1 141 ? -57.607 34.116 11.773 1.00 13.95 141 LEU A O 1
ATOM 944 N N . ARG A 1 142 ? -59.056 32.674 10.863 1.00 12.08 142 ARG A N 1
ATOM 945 C CA A ARG A 1 142 ? -60.022 33.724 10.544 0.50 12.43 142 ARG A CA 1
ATOM 946 C CA B ARG A 1 142 ? -60.007 33.725 10.542 0.50 13.54 142 ARG A CA 1
ATOM 947 C C . ARG A 1 142 ? -60.393 34.472 11.821 1.00 12.79 142 ARG A C 1
ATOM 948 O O . ARG A 1 142 ? -60.488 35.695 11.833 1.00 10.64 142 ARG A O 1
ATOM 963 N N . THR A 1 143 ? -60.635 33.717 12.887 1.00 12.09 143 THR A N 1
ATOM 964 C CA . THR A 1 143 ? -61.009 34.303 14.161 1.00 14.72 143 THR A CA 1
ATOM 965 C C . THR A 1 143 ? -59.924 35.268 14.652 1.00 15.45 143 THR A C 1
ATOM 966 O O . THR A 1 143 ? -60.227 36.393 15.090 1.00 14.22 143 THR A O 1
ATOM 970 N N . GLN A 1 144 ? -58.665 34.848 14.556 1.00 14.22 144 GLN A N 1
ATOM 971 C CA . GLN A 1 144 ? -57.560 35.705 14.981 1.00 16.87 144 GLN A CA 1
ATOM 972 C C . GLN A 1 144 ? -57.454 36.953 14.098 1.00 14.78 144 GLN A C 1
ATOM 973 O O . GLN A 1 144 ? -57.245 38.060 14.607 1.00 14.83 144 GLN A O 1
ATOM 979 N N . LEU A 1 145 ? -57.614 36.775 12.789 1.00 14.15 145 LEU A N 1
ATOM 980 C CA . LEU A 1 145 ? -57.559 37.884 11.835 1.00 13.94 145 LEU A CA 1
ATOM 981 C C . LEU A 1 145 ? -58.672 38.909 12.091 1.00 13.89 145 LEU A C 1
ATOM 982 O O . LEU A 1 145 ? -58.426 40.122 12.046 1.00 14.28 145 LEU A O 1
ATOM 987 N N . ASP A 1 146 ? -59.892 38.441 12.357 1.00 12.04 146 ASP A N 1
ATOM 988 C CA . ASP A 1 146 ? -60.978 39.381 12.622 1.00 14.91 146 ASP A CA 1
ATOM 989 C C . ASP A 1 146 ? -60.654 40.223 13.850 1.00 15.63 146 ASP A C 1
ATOM 990 O O . ASP A 1 146 ? -60.809 41.441 13.833 1.00 16.19 146 ASP A O 1
ATOM 995 N N . SER A 1 147 ? -60.187 39.576 14.910 1.00 16.39 147 SER A N 1
ATOM 996 C CA . SER A 1 147 ? -59.869 40.284 16.147 1.00 18.55 147 SER A CA 1
ATOM 997 C C . SER A 1 147 ? -58.657 41.202 16.024 1.00 19.68 147 SER A C 1
ATOM 998 O O . SER A 1 147 ? -58.473 42.110 16.850 1.00 18.58 147 SER A O 1
ATOM 1001 N N . ALA A 1 148 ? -57.835 40.965 15.002 1.00 17.75 148 ALA A N 1
ATOM 1002 C CA . ALA A 1 148 ? -56.651 41.788 14.772 1.00 18.85 148 ALA A CA 1
ATOM 1003 C C . ALA A 1 148 ? -57.014 42.971 13.879 1.00 16.78 148 ALA A C 1
ATOM 1004 O O . ALA A 1 148 ? -56.168 43.808 13.587 1.00 19.41 148 ALA A O 1
ATOM 1006 N N . GLY A 1 149 ? -58.277 43.033 13.460 1.00 16.25 149 GLY A N 1
ATOM 1007 C CA . GLY A 1 149 ? -58.746 44.128 12.625 1.00 14.18 149 GLY A CA 1
ATOM 1008 C C . GLY A 1 149 ? -58.796 43.891 11.129 1.00 15.04 149 GLY A C 1
ATOM 1009 O O . GLY A 1 149 ? -59.170 44.787 10.383 1.00 13.50 149 GLY A O 1
ATOM 1010 N N . TYR A 1 150 ? -58.412 42.704 10.668 1.00 14.45 150 TYR A N 1
ATOM 1011 C CA . TYR A 1 150 ? -58.447 42.432 9.234 1.00 15.29 150 TYR A CA 1
ATOM 1012 C C . TYR A 1 150 ? -59.875 42.266 8.745 1.00 16.76 150 TYR A C 1
ATOM 1013 O O . TYR A 1 150 ? -60.745 41.824 9.494 1.00 17.13 150 TYR A O 1
ATOM 1022 N N . ARG A 1 151 ? -60.110 42.627 7.487 1.00 16.97 151 ARG A N 1
ATOM 1023 C CA . ARG A 1 151 ? -61.443 42.564 6.900 1.00 20.05 151 ARG A CA 1
ATOM 1024 C C . ARG A 1 151 ? -61.652 41.398 5.949 1.00 19.47 151 ARG A C 1
ATOM 1025 O O . ARG A 1 151 ? -60.841 41.146 5.047 1.00 18.70 151 ARG A O 1
ATOM 1033 N N . HIS A 1 152 ? -62.750 40.683 6.158 1.00 19.85 152 HIS A N 1
ATOM 1034 C CA . HIS A 1 152 ? -63.084 39.546 5.310 1.00 20.22 152 HIS A CA 1
ATOM 1035 C C . HIS A 1 152 ? -63.651 40.057 3.987 1.00 19.37 152 HIS A C 1
ATOM 1036 O O . HIS A 1 152 ? -64.661 40.745 3.974 1.00 18.93 152 HIS A O 1
ATOM 1043 N N . VAL A 1 153 ? -63.004 39.729 2.876 1.00 19.76 153 VAL A N 1
ATOM 1044 C CA . VAL A 1 153 ? -63.490 40.160 1.572 1.00 20.97 153 VAL A CA 1
ATOM 1045 C C . VAL A 1 153 ? -63.567 38.965 0.626 1.00 21.71 153 VAL A C 1
ATOM 1046 O O . VAL A 1 153 ? -63.066 37.886 0.957 1.00 21.20 153 VAL A O 1
ATOM 1050 N N . ASP A 1 154 ? -64.196 39.143 -0.537 1.00 23.25 154 ASP A N 1
ATOM 1051 C CA . ASP A 1 154 ? -64.333 38.042 -1.495 1.00 25.67 154 ASP A CA 1
ATOM 1052 C C . ASP A 1 154 ? -63.008 37.743 -2.170 1.00 26.57 154 ASP A C 1
ATOM 1053 O O . ASP A 1 154 ? -62.716 36.588 -2.495 1.00 24.22 154 ASP A O 1
ATOM 1058 N N . GLN A 1 155 ? -62.208 38.789 -2.375 1.00 27.36 155 GLN A N 1
ATOM 1059 C CA . GLN A 1 155 ? -60.914 38.656 -3.038 1.00 28.27 155 GLN A CA 1
ATOM 1060 C C . GLN A 1 155 ? -59.922 39.652 -2.441 1.00 26.54 155 GLN A C 1
ATOM 1061 O O . GLN A 1 155 ? -60.188 40.853 -2.397 1.00 24.19 155 GLN A O 1
ATOM 1067 N N . VAL A 1 156 ? -58.779 39.153 -1.985 1.00 25.87 156 VAL A N 1
ATOM 1068 C CA . VAL A 1 156 ? -57.785 40.031 -1.380 1.00 27.52 156 VAL A CA 1
ATOM 1069 C C . VAL A 1 156 ? -57.138 40.929 -2.411 1.00 28.16 156 VAL A C 1
ATOM 1070 O O . VAL A 1 156 ? -56.717 40.476 -3.475 1.00 27.73 156 VAL A O 1
ATOM 1074 N N . MET A 1 157 ? -57.070 42.215 -2.100 1.00 29.33 157 MET A N 1
ATOM 1075 C CA . MET A 1 157 ? -56.454 43.152 -3.013 1.00 30.18 157 MET A CA 1
ATOM 1076 C C . MET A 1 157 ? -55.700 44.285 -2.325 1.00 29.15 157 MET A C 1
ATOM 1077 O O . MET A 1 157 ? -54.792 44.872 -2.915 1.00 28.50 157 MET A O 1
ATOM 1082 N N . GLU A 1 158 ? -56.055 44.572 -1.076 1.00 25.94 158 GLU A N 1
ATOM 1083 C CA . GLU A 1 158 ? -55.422 45.662 -0.332 1.00 24.52 158 GLU A CA 1
ATOM 1084 C C . GLU A 1 158 ? -54.963 45.248 1.075 1.00 21.29 158 GLU A C 1
ATOM 1085 O O . GLU A 1 158 ? -55.452 44.259 1.640 1.00 18.33 158 GLU A O 1
ATOM 1091 N N . HIS A 1 159 ? -54.025 46.004 1.640 1.00 15.10 159 HIS A N 1
ATOM 1092 C CA . HIS A 1 159 ? -53.538 45.713 2.981 1.00 15.63 159 HIS A CA 1
ATOM 1093 C C . HIS A 1 159 ? -54.683 45.603 3.985 1.00 13.52 159 HIS A C 1
ATOM 1094 O O . HIS A 1 159 ? -55.598 46.409 3.966 1.00 12.73 159 HIS A O 1
ATOM 1101 N N . GLY A 1 160 ? -54.622 44.612 4.865 1.00 13.32 160 GLY A N 1
ATOM 1102 C CA . GLY A 1 160 ? -55.643 44.497 5.890 1.00 13.02 160 GLY A CA 1
ATOM 1103 C C . GLY A 1 160 ? -56.847 43.668 5.526 1.00 14.98 160 GLY A C 1
ATOM 1104 O O . GLY A 1 160 ? -57.820 43.659 6.279 1.00 14.71 160 GLY A O 1
ATOM 1105 N N . GLU A 1 161 ? -56.794 42.993 4.377 1.00 14.64 161 GLU A N 1
ATOM 1106 C CA . GLU A 1 161 ? -57.900 42.149 3.928 1.00 14.82 161 GLU A CA 1
ATOM 1107 C C . GLU A 1 161 ? -57.498 40.681 3.956 1.00 14.95 161 GLU A C 1
ATOM 1108 O O . GLU A 1 161 ? -56.318 40.353 3.927 1.00 13.65 161 GLU A O 1
ATOM 1114 N N . TYR A 1 162 ? -58.495 39.806 4.053 1.00 15.28 162 TYR A N 1
ATOM 1115 C CA . TYR A 1 162 ? -58.289 38.364 3.989 1.00 15.99 162 TYR A CA 1
ATOM 1116 C C . TYR A 1 162 ? -59.529 37.790 3.295 1.00 18.36 162 TYR A C 1
ATOM 1117 O O . TYR A 1 162 ? -60.633 38.357 3.370 1.00 17.14 162 TYR A O 1
ATOM 1126 N N . ALA A 1 163 ? -59.327 36.700 2.574 1.00 19.93 163 ALA A N 1
ATOM 1127 C CA . ALA A 1 163 ? -60.405 36.012 1.867 1.00 22.56 163 ALA A CA 1
ATOM 1128 C C . ALA A 1 163 ? -60.176 34.525 2.124 1.00 24.27 163 ALA A C 1
ATOM 1129 O O . ALA A 1 163 ? -59.028 34.071 2.181 1.00 23.74 163 ALA A O 1
ATOM 1131 N N . THR A 1 164 ? -61.262 33.772 2.285 1.00 26.40 164 THR A N 1
ATOM 1132 C CA . THR A 1 164 ? -61.176 32.335 2.531 1.00 27.11 164 THR A CA 1
ATOM 1133 C C . THR A 1 164 ? -62.055 31.588 1.539 1.00 28.95 164 THR A C 1
ATOM 1134 O O . THR A 1 164 ? -63.135 32.062 1.173 1.00 28.41 164 THR A O 1
ATOM 1138 N N . ARG A 1 165 ? -61.585 30.416 1.117 1.00 29.66 165 ARG A N 1
ATOM 1139 C CA . ARG A 1 165 ? -62.329 29.573 0.197 1.00 31.38 165 ARG A CA 1
ATOM 1140 C C . ARG A 1 165 ? -61.698 28.185 0.182 1.00 30.47 165 ARG A C 1
ATOM 1141 O O . ARG A 1 165 ? -60.539 28.015 -0.218 1.00 29.64 165 ARG A O 1
ATOM 1149 N N . GLY A 1 166 ? -62.464 27.195 0.629 1.00 28.91 166 GLY A N 1
ATOM 1150 C CA . GLY A 1 166 ? -61.959 25.841 0.672 1.00 26.60 166 GLY A CA 1
ATOM 1151 C C . GLY A 1 166 ? -60.839 25.714 1.681 1.00 26.65 166 GLY A C 1
ATOM 1152 O O . GLY A 1 166 ? -60.988 26.097 2.848 1.00 25.23 166 GLY A O 1
ATOM 1153 N N . ALA A 1 167 ? -59.707 25.175 1.243 1.00 23.49 167 ALA A N 1
ATOM 1154 C CA . ALA A 1 167 ? -58.582 25.017 2.150 1.00 23.32 167 ALA A CA 1
ATOM 1155 C C . ALA A 1 167 ? -57.708 26.264 2.106 1.00 21.08 167 ALA A C 1
ATOM 1156 O O . ALA A 1 167 ? -56.751 26.376 2.855 1.00 20.89 167 ALA A O 1
ATOM 1158 N N . LEU A 1 168 ? -58.060 27.203 1.235 1.00 20.82 168 LEU A N 1
ATOM 1159 C CA . LEU A 1 168 ? -57.267 28.409 1.067 1.00 21.02 168 LEU A CA 1
ATOM 1160 C C . LEU A 1 168 ? -57.726 29.638 1.834 1.00 20.83 168 LEU A C 1
ATOM 1161 O O . LEU A 1 168 ? -58.927 29.893 1.970 1.00 19.30 168 LEU A O 1
ATOM 1166 N N . LEU A 1 169 ? -56.741 30.389 2.323 1.00 18.13 169 LEU A N 1
ATOM 1167 C CA . LEU A 1 169 ? -56.966 31.654 3.012 1.00 19.20 169 LEU A CA 1
ATOM 1168 C C . LEU A 1 169 ? -55.902 32.633 2.502 1.00 18.16 169 LEU A C 1
ATOM 1169 O O . LEU A 1 169 ? -54.697 32.401 2.676 1.00 17.66 169 LEU A O 1
ATOM 1174 N N . ASP A 1 170 ? -56.344 33.700 1.845 1.00 19.04 170 ASP A N 1
ATOM 1175 C CA . ASP A 1 170 ? -55.434 34.728 1.341 1.00 19.36 170 ASP A CA 1
ATOM 1176 C C . ASP A 1 170 ? -55.512 35.918 2.298 1.00 19.56 170 ASP A C 1
ATOM 1177 O O . ASP A 1 170 ? -56.578 36.202 2.861 1.00 16.83 170 ASP A O 1
ATOM 1182 N N . LEU A 1 171 ? -54.389 36.599 2.492 1.00 16.95 171 LEU A N 1
ATOM 1183 C CA . LEU A 1 171 ? -54.363 37.750 3.375 1.00 16.69 171 LEU A CA 1
ATOM 1184 C C . LEU A 1 171 ? -53.258 38.695 2.946 1.00 16.62 171 LEU A C 1
ATOM 1185 O O . LEU A 1 171 ? -52.232 38.263 2.394 1.00 15.98 171 LEU A O 1
ATOM 1190 N N . PHE A 1 172 ? -53.476 39.982 3.193 1.00 14.88 172 PHE A N 1
ATOM 1191 C CA . PHE A 1 172 ? -52.495 41.008 2.848 1.00 15.24 172 PHE A CA 1
ATOM 1192 C C . PHE A 1 172 ? -52.032 41.581 4.192 1.00 13.93 172 PHE A C 1
ATOM 1193 O O . PHE A 1 172 ? -52.652 42.496 4.736 1.00 12.24 172 PHE A O 1
ATOM 1201 N N . PRO A 1 173 ? -50.938 41.031 4.751 1.00 12.68 173 PRO A N 1
ATOM 1202 C CA . PRO A 1 173 ? -50.425 41.502 6.040 1.00 13.19 173 PRO A CA 1
ATOM 1203 C C . PRO A 1 173 ? -50.039 42.970 6.031 1.00 14.22 173 PRO A C 1
ATOM 1204 O O . PRO A 1 173 ? -49.511 43.481 5.039 1.00 12.73 173 PRO A O 1
ATOM 1208 N N . MET A 1 174 ? -50.314 43.653 7.133 1.00 11.92 174 MET A N 1
ATOM 1209 C CA . MET A 1 174 ? -49.910 45.040 7.229 1.00 15.32 174 MET A CA 1
ATOM 1210 C C . MET A 1 174 ? -48.375 45.013 7.214 1.00 17.21 174 MET A C 1
ATOM 1211 O O . MET A 1 174 ? -47.763 44.119 7.803 1.00 14.97 174 MET A O 1
ATOM 1216 N N . GLY A 1 175 ? -47.757 45.971 6.528 1.00 18.60 175 GLY A N 1
ATOM 1217 C CA . GLY A 1 175 ? -46.307 46.014 6.491 1.00 19.88 175 GLY A CA 1
ATOM 1218 C C . GLY A 1 175 ? -45.669 45.154 5.411 1.00 21.22 175 GLY A C 1
ATOM 1219 O O . GLY A 1 175 ? -44.464 45.234 5.188 1.00 20.92 175 GLY A O 1
ATOM 1220 N N . SER A 1 176 ? -46.468 44.333 4.738 1.00 18.09 176 SER A N 1
ATOM 1221 C CA . SER A 1 176 ? -45.949 43.455 3.702 1.00 19.48 176 SER A CA 1
ATOM 1222 C C . SER A 1 176 ? -46.113 44.067 2.308 1.00 20.00 176 SER A C 1
ATOM 1223 O O . SER A 1 176 ? -47.098 44.733 2.036 1.00 18.98 176 SER A O 1
ATOM 1226 N N . GLU A 1 177 ? -45.152 43.833 1.423 1.00 19.20 177 GLU A N 1
ATOM 1227 C CA . GLU A 1 177 ? -45.245 44.347 0.058 1.00 21.48 177 GLU A CA 1
ATOM 1228 C C . GLU A 1 177 ? -46.298 43.545 -0.724 1.00 19.50 177 GLU A C 1
ATOM 1229 O O . GLU A 1 177 ? -47.013 44.087 -1.557 1.00 18.00 177 GLU A O 1
ATOM 1235 N N . LEU A 1 178 ? -46.387 42.250 -0.448 1.00 18.10 178 LEU A N 1
ATOM 1236 C CA . LEU A 1 178 ? -47.336 41.390 -1.150 1.00 18.45 178 LEU A CA 1
ATOM 1237 C C . LEU A 1 178 ? -48.218 40.562 -0.218 1.00 15.68 178 LEU A C 1
ATOM 1238 O O . LEU A 1 178 ? -47.879 40.345 0.944 1.00 14.61 178 LEU A O 1
ATOM 1243 N N . PRO A 1 179 ? -49.363 40.082 -0.728 1.00 15.56 179 PRO A N 1
ATOM 1244 C CA . PRO A 1 179 ? -50.227 39.273 0.132 1.00 13.95 179 PRO A CA 1
ATOM 1245 C C . PRO A 1 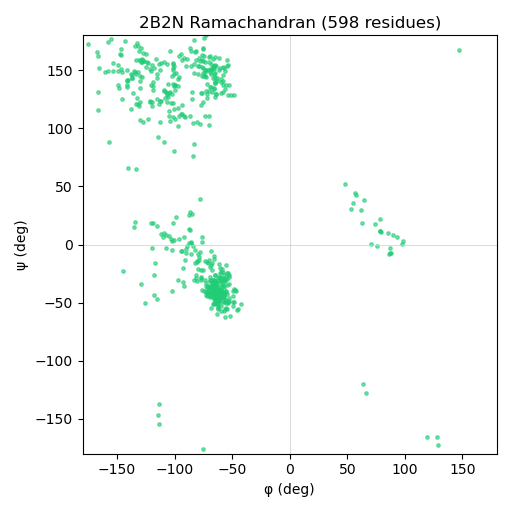179 ? -49.740 37.819 0.042 1.00 16.42 179 PRO A C 1
ATOM 1246 O O . PRO A 1 179 ? -48.885 37.484 -0.804 1.00 15.36 179 PRO A O 1
ATOM 1250 N N . TYR A 1 180 ? -50.263 36.972 0.920 1.00 14.57 180 TYR A N 1
ATOM 1251 C CA . TYR A 1 180 ? -49.896 35.567 0.968 1.00 14.94 180 TYR A CA 1
ATOM 1252 C C . TYR A 1 180 ? -51.115 34.666 0.834 1.00 17.31 180 TYR A C 1
ATOM 1253 O O . TYR A 1 180 ? -52.255 35.063 1.142 1.00 16.22 180 TYR A O 1
ATOM 1262 N N . ARG A 1 181 ? -50.852 33.446 0.390 1.00 17.30 181 ARG A N 1
ATOM 1263 C CA . ARG A 1 181 ? -51.872 32.425 0.216 1.00 17.98 181 ARG A CA 1
ATOM 1264 C C . ARG A 1 181 ? -51.498 31.249 1.111 1.00 18.11 181 ARG A C 1
ATOM 1265 O O . ARG A 1 181 ? -50.424 30.657 0.951 1.00 16.86 181 ARG A O 1
ATOM 1273 N N . LEU A 1 182 ? -52.374 30.920 2.056 1.00 15.91 182 LEU A N 1
ATOM 1274 C CA . LEU A 1 182 ? -52.127 29.811 2.956 1.00 16.12 182 LEU A CA 1
ATOM 1275 C C . LEU A 1 182 ? -52.990 28.625 2.584 1.00 17.55 182 LEU A C 1
ATOM 1276 O O . LEU A 1 182 ? -54.176 28.774 2.230 1.00 17.02 182 LEU A O 1
ATOM 1281 N N . ASP A 1 183 ? -52.383 27.445 2.632 1.00 17.69 183 ASP A N 1
ATOM 1282 C CA . ASP A 1 183 ? -53.117 26.227 2.333 1.00 20.45 183 ASP A CA 1
ATOM 1283 C C . ASP A 1 183 ? -53.214 25.433 3.617 1.00 19.15 183 ASP A C 1
ATOM 1284 O O . ASP A 1 183 ? -52.205 25.139 4.259 1.00 20.00 183 ASP A O 1
ATOM 1289 N N . PHE A 1 184 ? -54.440 25.122 4.016 1.00 21.52 184 PHE A N 1
ATOM 1290 C CA . PHE A 1 184 ? -54.662 24.342 5.229 1.00 21.90 184 PHE A CA 1
ATOM 1291 C C . PHE A 1 184 ? -55.010 22.917 4.832 1.00 24.29 184 PHE A C 1
ATOM 1292 O O . PHE A 1 184 ? -55.969 22.684 4.101 1.00 24.97 184 PHE A O 1
ATOM 1300 N N . PHE A 1 185 ? -54.223 21.962 5.303 1.00 25.85 185 PHE A N 1
ATOM 1301 C CA . PHE A 1 185 ? -54.479 20.563 4.986 1.00 26.73 185 PHE A CA 1
ATOM 1302 C C . PHE A 1 185 ? -54.386 19.823 6.303 1.00 26.77 185 PHE A C 1
ATOM 1303 O O . PHE A 1 185 ? -53.394 19.949 7.009 1.00 25.79 185 PHE A O 1
ATOM 1311 N N . ASP A 1 186 ? -55.427 19.072 6.648 1.00 30.81 186 ASP A N 1
ATOM 1312 C CA . ASP A 1 186 ? -55.409 18.335 7.905 1.00 33.12 186 ASP A CA 1
ATOM 1313 C C . ASP A 1 186 ? -55.368 19.328 9.066 1.00 32.17 186 ASP A C 1
ATOM 1314 O O . ASP A 1 186 ? -54.688 19.093 10.064 1.00 30.54 186 ASP A O 1
ATOM 1319 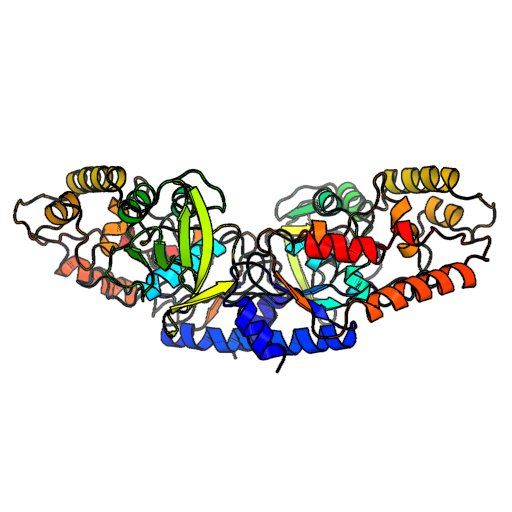N N . ASP A 1 187 ? -56.092 20.435 8.921 1.00 32.93 187 ASP A N 1
ATOM 1320 C CA . ASP A 1 187 ? -56.123 21.484 9.946 1.00 33.77 187 ASP A CA 1
ATOM 1321 C C . ASP A 1 187 ? -54.718 21.832 10.397 1.00 33.43 187 ASP A C 1
ATOM 1322 O O . ASP A 1 187 ? -54.393 21.829 11.587 1.00 34.62 187 ASP A O 1
ATOM 1327 N N . GLU A 1 188 ? -53.877 22.121 9.420 1.00 31.50 188 GLU A N 1
ATOM 1328 C CA . GLU A 1 188 ? -52.504 22.500 9.691 1.00 30.22 188 GLU A CA 1
ATOM 1329 C C . GLU A 1 188 ? -52.139 23.445 8.559 1.00 27.78 188 GLU A C 1
ATOM 1330 O O . GLU A 1 188 ? -52.688 23.321 7.455 1.00 23.51 188 GLU A O 1
ATOM 1336 N N . ILE A 1 189 ? -51.261 24.410 8.820 1.00 24.83 189 ILE A N 1
ATOM 1337 C CA . ILE A 1 189 ? -50.869 25.297 7.734 1.00 25.53 189 ILE A CA 1
ATOM 1338 C C . ILE A 1 189 ? -49.831 24.477 6.972 1.00 25.57 189 ILE A C 1
ATOM 1339 O O . ILE A 1 189 ? -48.698 24.291 7.430 1.00 26.36 189 ILE A O 1
ATOM 1344 N N . ASP A 1 190 ? -50.233 23.963 5.820 1.00 25.92 190 ASP A N 1
ATOM 1345 C CA . ASP A 1 190 ? -49.335 23.137 5.028 1.00 27.12 190 ASP A CA 1
ATOM 1346 C C . ASP A 1 190 ? -48.241 23.966 4.362 1.00 26.99 190 ASP A C 1
ATOM 1347 O O . ASP A 1 190 ? -47.068 23.581 4.352 1.00 27.66 190 ASP A O 1
ATOM 1352 N N . SER A 1 191 ? -48.629 25.112 3.812 1.00 26.68 191 SER A N 1
ATOM 1353 C CA . SER A 1 191 ? -47.682 26.001 3.161 1.00 24.30 191 SER A CA 1
ATOM 1354 C C . SER A 1 191 ? -48.196 27.435 3.202 1.00 24.26 191 SER A C 1
ATOM 1355 O O . SER A 1 191 ? -49.406 27.677 3.319 1.00 22.45 191 SER A O 1
ATOM 1358 N N . LEU A 1 192 ? -47.260 28.372 3.107 1.00 22.53 192 LEU A N 1
ATOM 1359 C CA . LEU A 1 192 ? -47.564 29.795 3.064 1.00 23.60 192 LEU A CA 1
ATOM 1360 C C . LEU A 1 192 ? -46.765 30.280 1.861 1.00 24.85 192 LEU A C 1
ATOM 1361 O O . LEU A 1 192 ? -45.540 30.094 1.814 1.00 24.96 192 LEU A O 1
ATOM 1366 N N . ARG A 1 193 ? -47.444 30.877 0.887 1.00 24.83 193 ARG A N 1
ATOM 1367 C CA . ARG A 1 193 ? -46.769 31.353 -0.314 1.00 26.16 193 ARG A CA 1
ATOM 1368 C C . ARG A 1 193 ? -47.102 32.786 -0.681 1.00 26.72 193 ARG A C 1
ATOM 1369 O O . ARG A 1 193 ? -48.270 33.197 -0.655 1.00 26.40 193 ARG A O 1
ATOM 1377 N N . VAL A 1 194 ? -46.066 33.551 -1.017 1.00 26.09 194 VAL A N 1
ATOM 1378 C CA . VAL A 1 194 ? -46.253 34.925 -1.450 1.00 27.33 194 VAL A CA 1
ATOM 1379 C C . VAL A 1 194 ? -47.169 34.769 -2.650 1.00 28.72 194 VAL A C 1
ATOM 1380 O O . VAL A 1 194 ? -47.070 33.786 -3.382 1.00 28.73 194 VAL A O 1
ATOM 1384 N N . PHE A 1 195 ? -48.071 35.707 -2.876 1.00 32.33 195 PHE A N 1
ATOM 1385 C CA . PHE A 1 195 ? -48.918 35.532 -4.033 1.00 34.96 195 PHE A CA 1
ATOM 1386 C C . PHE A 1 195 ? -49.174 36.826 -4.771 1.00 36.56 195 PHE A C 1
ATOM 1387 O O . PHE A 1 195 ? -49.281 37.902 -4.180 1.00 35.26 195 PHE A O 1
ATOM 1395 N N . ASP A 1 196 ? -49.190 36.703 -6.089 1.00 38.56 196 ASP A N 1
ATOM 1396 C CA . ASP A 1 196 ? -49.386 37.824 -6.980 1.00 39.97 196 ASP A CA 1
ATOM 1397 C C . ASP A 1 196 ? -50.855 37.931 -7.348 1.00 40.58 196 ASP A C 1
ATOM 1398 O O . ASP A 1 196 ? -51.397 37.077 -8.055 1.00 40.92 196 ASP A O 1
ATOM 1403 N N . VAL A 1 197 ? -51.490 38.994 -6.876 1.00 41.54 197 VAL A N 1
ATOM 1404 C CA . VAL A 1 197 ? -52.905 39.213 -7.123 1.00 44.07 197 VAL A CA 1
ATOM 1405 C C . VAL A 1 197 ? -53.306 39.200 -8.606 1.00 46.36 197 VAL A C 1
ATOM 1406 O O . VAL A 1 197 ? -54.187 38.427 -9.016 1.00 46.17 197 VAL A O 1
ATOM 1410 N N . ASP A 1 198 ? -52.660 40.047 -9.403 1.00 48.00 198 ASP A N 1
ATOM 1411 C CA . ASP A 1 198 ? -52.957 40.143 -10.829 1.00 49.41 198 ASP A CA 1
ATOM 1412 C C . ASP A 1 198 ? -53.021 38.800 -11.549 1.00 49.35 198 ASP A C 1
ATOM 1413 O O . ASP A 1 198 ? -53.983 38.522 -12.270 1.00 49.57 198 ASP A O 1
ATOM 1418 N N . SER A 1 199 ? -52.009 37.963 -11.355 1.00 48.36 199 SER A N 1
ATOM 1419 C CA . SER A 1 199 ? -51.986 36.666 -12.023 1.00 48.09 199 SER A CA 1
ATOM 1420 C C . SER A 1 199 ? -52.645 35.540 -11.226 1.00 47.54 199 SER A C 1
ATOM 1421 O O . SER A 1 199 ? -52.825 34.436 -11.742 1.00 47.50 199 SER A O 1
ATOM 1424 N N . GLN A 1 200 ? -53.015 35.816 -9.980 1.00 46.82 200 GLN A N 1
ATOM 1425 C CA . GLN A 1 200 ? -53.627 34.794 -9.135 1.00 46.53 200 GLN A CA 1
ATOM 1426 C C . GLN A 1 200 ? -52.692 33.586 -9.001 1.00 46.40 200 GLN A C 1
ATOM 1427 O O . GLN A 1 200 ? -53.133 32.433 -9.073 1.00 47.10 200 GLN A O 1
ATOM 1433 N N . ARG A 1 201 ? -51.402 33.852 -8.814 1.00 44.34 201 ARG A N 1
ATOM 1434 C CA . ARG A 1 201 ? -50.415 32.784 -8.672 1.00 44.17 201 ARG A CA 1
ATOM 1435 C C . ARG A 1 201 ? -49.415 33.061 -7.559 1.00 41.72 201 ARG A C 1
ATOM 1436 O O . ARG A 1 201 ? -49.033 34.206 -7.313 1.00 40.40 201 ARG A O 1
ATOM 1444 N N . THR A 1 202 ? -48.985 31.995 -6.899 1.00 39.66 202 THR A N 1
ATOM 1445 C CA . THR A 1 202 ? -48.031 32.128 -5.827 1.00 39.22 202 THR A CA 1
ATOM 1446 C C . THR A 1 202 ? -46.610 32.200 -6.367 1.00 39.65 202 THR A C 1
ATOM 1447 O O . THR A 1 202 ? -46.316 31.746 -7.478 1.00 38.93 202 THR A O 1
ATOM 1451 N N . LEU A 1 203 ? -45.742 32.816 -5.578 1.00 38.46 203 LEU A N 1
ATOM 1452 C CA . LEU A 1 203 ? -44.340 32.948 -5.915 1.00 38.30 203 LEU A CA 1
ATOM 1453 C C . LEU A 1 203 ? -43.631 32.099 -4.864 1.00 38.02 203 LEU A C 1
ATOM 1454 O O . LEU A 1 203 ? -44.098 31.013 -4.535 1.00 38.78 203 LEU A O 1
ATOM 1459 N N . GLU A 1 204 ? -42.535 32.586 -4.309 1.00 37.07 204 GLU A N 1
ATOM 1460 C CA . GLU A 1 204 ? -41.806 31.795 -3.327 1.00 37.34 204 GLU A CA 1
ATOM 1461 C C . GLU A 1 204 ? -42.650 31.309 -2.146 1.00 36.30 204 GLU A C 1
ATOM 1462 O O . GLU A 1 204 ? -43.710 31.864 -1.830 1.00 35.09 204 GLU A O 1
ATOM 1468 N N . GLU A 1 205 ? -42.156 30.267 -1.493 1.00 34.68 205 GLU A N 1
ATOM 1469 C CA . GLU A 1 205 ? -42.813 29.726 -0.320 1.00 35.49 205 GLU A CA 1
ATOM 1470 C C . GLU A 1 205 ? -42.029 30.283 0.859 1.00 34.78 205 GLU A C 1
ATOM 1471 O O . GLU A 1 205 ? -40.821 30.482 0.766 1.00 35.51 205 GLU A O 1
ATOM 1477 N N . VAL A 1 206 ? -42.708 30.545 1.962 1.00 32.87 206 VAL A N 1
ATOM 1478 C CA . VAL A 1 206 ? -42.026 31.067 3.128 1.00 32.91 206 VAL A CA 1
ATOM 1479 C C . VAL A 1 206 ? -42.280 30.132 4.298 1.00 31.91 206 VAL A C 1
ATOM 1480 O O . VAL A 1 206 ? -43.267 29.394 4.312 1.00 30.20 206 VAL A O 1
ATOM 1484 N N . GLU A 1 207 ? -41.379 30.159 5.270 1.00 33.26 207 GLU A N 1
ATOM 1485 C CA . GLU A 1 207 ? -41.497 29.298 6.440 1.00 36.37 207 GLU A CA 1
ATOM 1486 C C . GLU A 1 207 ? -42.462 29.876 7.466 1.00 35.04 207 GLU A C 1
ATOM 1487 O O . GLU A 1 207 ? -43.053 29.142 8.259 1.00 34.44 207 GLU A O 1
ATOM 1493 N N . ALA A 1 208 ? -42.612 31.197 7.449 1.00 33.01 208 ALA A N 1
ATOM 1494 C CA . ALA A 1 208 ? -43.504 31.865 8.383 1.00 31.84 208 ALA A CA 1
ATOM 1495 C C . ALA A 1 208 ? -43.753 33.306 7.956 1.00 31.78 208 ALA A C 1
ATOM 1496 O O . ALA A 1 208 ? -43.017 33.857 7.134 1.00 31.14 208 ALA A O 1
ATOM 1498 N N . ILE A 1 209 ? -44.804 33.907 8.499 1.00 30.28 209 ILE A N 1
ATOM 1499 C CA . ILE A 1 209 ? -45.094 35.302 8.202 1.00 30.82 209 ILE A CA 1
ATOM 1500 C C . ILE A 1 209 ? -45.431 35.969 9.516 1.00 29.34 209 ILE A C 1
ATOM 1501 O O . ILE A 1 209 ? -45.931 35.321 10.441 1.00 28.85 209 ILE A O 1
ATOM 1506 N N . ASN A 1 210 ? -45.119 37.252 9.611 1.00 28.19 210 ASN A N 1
ATOM 1507 C CA . ASN A 1 210 ? -45.383 38.015 10.820 1.00 29.84 210 ASN A CA 1
ATOM 1508 C C . ASN A 1 210 ? -46.651 38.837 10.570 1.00 28.92 210 ASN A C 1
ATOM 1509 O O . ASN A 1 210 ? -46.723 39.629 9.624 1.00 29.42 210 ASN A O 1
ATOM 1514 N N . LEU A 1 211 ? -47.659 38.626 11.405 1.00 25.83 211 LEU A N 1
ATOM 1515 C CA . LEU A 1 211 ? -48.921 39.331 11.244 1.00 24.30 211 LEU A CA 1
ATOM 1516 C C . LEU A 1 211 ? -49.093 40.455 12.264 1.00 22.09 211 LEU A C 1
ATOM 1517 O O . LEU A 1 211 ? -49.333 40.211 13.447 1.00 19.96 211 LEU A O 1
ATOM 1522 N N . LEU A 1 212 ? -48.953 41.688 11.809 1.00 18.32 212 LEU A N 1
ATOM 1523 C CA . LEU A 1 212 ? -49.152 42.819 12.699 1.00 18.33 212 LEU A CA 1
ATOM 1524 C C . LEU A 1 212 ? -50.655 43.147 12.709 1.00 16.79 212 LEU A C 1
ATOM 1525 O O . LEU A 1 212 ? -51.415 42.646 11.872 1.00 17.20 212 LEU A O 1
ATOM 1530 N N . PRO A 1 213 ? -51.100 43.970 13.671 1.00 15.71 213 PRO A N 1
ATOM 1531 C CA . PRO A 1 213 ? -52.505 44.380 13.790 1.00 15.72 213 PRO A CA 1
ATOM 1532 C C . PRO A 1 213 ? -52.854 45.246 12.575 1.00 14.67 213 PRO A C 1
ATOM 1533 O O . PRO A 1 213 ? -51.953 45.788 11.924 1.00 14.24 213 PRO A O 1
ATOM 1537 N N . ALA A 1 214 ? -54.141 45.377 12.266 1.00 12.24 214 ALA A N 1
ATOM 1538 C CA . ALA A 1 214 ? -54.561 46.183 11.121 1.00 13.38 214 ALA A CA 1
ATOM 1539 C C . ALA A 1 214 ? -54.716 47.671 11.460 1.00 11.43 214 ALA A C 1
ATOM 1540 O O . ALA A 1 214 ? -55.090 48.462 10.602 1.00 13.45 214 ALA A O 1
ATOM 1542 N N . HIS A 1 215 ? -54.439 48.045 12.708 1.00 8.83 215 HIS A N 1
ATOM 1543 C CA . HIS A 1 215 ? -54.545 49.440 13.150 1.00 8.99 215 HIS A CA 1
ATOM 1544 C C . HIS A 1 215 ? -53.471 49.669 14.184 1.00 9.12 215 HIS A C 1
ATOM 1545 O O . HIS A 1 215 ? -52.880 48.708 14.684 1.00 8.65 215 HIS A O 1
ATOM 1552 N N . GLU A 1 216 ? -53.247 50.939 14.524 1.00 7.28 216 GLU A N 1
ATOM 1553 C CA . GLU A 1 216 ? -52.257 51.294 15.528 1.00 9.29 216 GLU A CA 1
ATOM 1554 C C . GLU A 1 216 ? -52.919 51.236 16.902 1.00 10.35 216 GLU A C 1
ATOM 1555 O O . GLU A 1 216 ? -52.550 51.964 17.840 1.00 9.21 216 GLU A O 1
ATOM 1561 N N . PHE A 1 217 ? -53.930 50.378 17.002 1.00 9.35 217 PHE A N 1
ATOM 1562 C CA . PHE A 1 217 ? -54.622 50.172 18.271 1.00 11.48 217 PHE A CA 1
ATOM 1563 C C . PHE A 1 217 ? -55.349 48.835 18.204 1.00 10.96 217 PHE A C 1
ATOM 1564 O O . PHE A 1 217 ? -55.776 48.428 17.132 1.00 11.41 217 PHE A O 1
ATOM 1572 N N . PRO A 1 218 ? -55.484 48.138 19.348 1.00 10.70 218 PRO A N 1
ATOM 1573 C CA . PRO A 1 218 ? -56.170 46.844 19.371 1.00 10.50 218 PRO A CA 1
ATOM 1574 C C . PRO A 1 218 ? -57.671 47.037 19.230 1.00 11.32 218 PRO A C 1
ATOM 1575 O O . PRO A 1 218 ? -58.227 48.057 19.645 1.00 10.04 218 PRO A O 1
ATOM 1579 N N . THR A 1 219 ? -58.326 46.053 18.633 1.00 11.46 219 THR A N 1
ATOM 1580 C CA . THR A 1 219 ? -59.747 46.148 18.391 1.00 12.48 219 THR A CA 1
ATOM 1581 C C . THR A 1 219 ? -60.467 44.868 18.749 1.00 12.91 219 THR A C 1
ATOM 1582 O O . THR A 1 219 ? -61.603 44.671 18.342 1.00 9.98 219 THR A O 1
ATOM 1586 N N . ASP A 1 220 ? -59.787 44.001 19.495 1.00 13.33 220 ASP A N 1
ATOM 1587 C CA . ASP A 1 220 ? -60.364 42.728 19.929 1.00 16.09 220 ASP A CA 1
ATOM 1588 C C . ASP A 1 220 ? -61.389 43.034 21.061 1.00 17.32 220 ASP A C 1
ATOM 1589 O O . ASP A 1 220 ? -61.548 44.191 21.471 1.00 16.07 220 ASP A O 1
ATOM 1594 N N . LYS A 1 221 ? -62.072 42.016 21.569 1.00 16.40 221 LYS A N 1
ATOM 1595 C CA . LYS A 1 221 ? -63.090 42.259 22.587 1.00 18.01 221 LYS A CA 1
ATOM 1596 C C . LYS A 1 221 ? -62.537 42.875 23.863 1.00 17.97 221 LYS A C 1
ATOM 1597 O O . LYS A 1 221 ? -63.182 43.739 24.456 1.00 19.12 221 LYS A O 1
ATOM 1603 N N . ALA A 1 222 ? -61.349 42.450 24.285 1.00 16.27 222 ALA A N 1
ATOM 1604 C CA . ALA A 1 222 ? -60.731 43.020 25.474 1.00 16.56 222 ALA A CA 1
ATOM 1605 C C . ALA A 1 222 ? -60.450 44.513 25.235 1.00 16.59 222 ALA A C 1
ATOM 1606 O O . ALA A 1 222 ? -60.562 45.330 26.152 1.00 15.21 222 ALA A O 1
ATOM 1608 N N . ALA A 1 223 ? -60.067 44.872 24.010 1.00 14.70 223 ALA A N 1
ATOM 1609 C CA . ALA A 1 223 ? -59.798 46.284 23.686 1.00 13.86 223 ALA A CA 1
ATOM 1610 C C . ALA A 1 223 ? -61.108 47.087 23.666 1.00 13.07 223 ALA A C 1
ATOM 1611 O O . ALA A 1 223 ? -61.139 48.268 24.033 1.00 11.82 223 ALA A O 1
ATOM 1613 N N . ILE A 1 224 ? -62.180 46.469 23.186 1.00 11.86 224 ILE A N 1
ATOM 1614 C CA . ILE A 1 224 ? -63.461 47.170 23.159 1.00 13.73 224 ILE A CA 1
ATOM 1615 C C . ILE A 1 224 ? -63.975 47.382 24.587 1.00 14.15 224 ILE A C 1
ATOM 1616 O O . ILE A 1 224 ? -64.567 48.416 24.888 1.00 14.30 224 ILE A O 1
ATOM 1621 N N . GLU A 1 225 ? -63.745 46.412 25.470 1.00 13.85 225 GLU A N 1
ATOM 1622 C CA . GLU A 1 225 ? -64.165 46.567 26.867 1.00 15.29 225 GLU A CA 1
ATOM 1623 C C . GLU A 1 225 ? -63.335 47.690 27.503 1.00 15.50 225 GLU A C 1
ATOM 1624 O O . GLU A 1 225 ? -63.851 48.503 28.280 1.00 15.13 225 GLU A O 1
ATOM 1630 N N . LEU A 1 226 ? -62.045 47.743 27.173 1.00 13.46 226 LEU A N 1
ATOM 1631 C CA . LEU A 1 226 ? -61.193 48.801 27.722 1.00 13.49 226 LEU A CA 1
ATOM 1632 C C . LEU A 1 226 ? -61.665 50.144 27.185 1.00 13.01 226 LEU A C 1
ATOM 1633 O O . LEU A 1 226 ? -61.808 51.119 27.929 1.00 13.29 226 LEU A O 1
ATOM 1638 N N . PHE A 1 227 ? -61.897 50.205 25.881 1.00 12.16 227 PHE A N 1
ATOM 1639 C CA . PHE A 1 227 ? -62.374 51.442 25.267 1.00 13.07 227 PHE A CA 1
ATOM 1640 C C . PHE A 1 227 ? -63.663 51.953 25.942 1.00 14.34 227 PHE A C 1
ATOM 1641 O O . PHE A 1 227 ? -63.794 53.133 26.237 1.00 14.14 227 PHE A O 1
ATOM 1649 N N . ARG A 1 228 ? -64.626 51.059 26.143 1.00 14.67 228 ARG A N 1
ATOM 1650 C CA . ARG A 1 228 ? -65.897 51.427 26.767 1.00 17.17 228 ARG A CA 1
ATOM 1651 C C . ARG A 1 228 ? -65.673 51.991 28.169 1.00 19.33 228 ARG A C 1
ATOM 1652 O O . ARG A 1 228 ? -66.236 53.025 28.548 1.00 19.56 228 ARG A O 1
ATOM 1660 N N . SER A 1 229 ? -64.837 51.303 28.935 1.00 19.52 229 SER A N 1
ATOM 1661 C CA . SER A 1 229 ? -64.542 51.723 30.291 1.00 19.25 229 SER A CA 1
ATOM 1662 C C . SER A 1 229 ? -63.873 53.089 30.354 1.00 18.57 229 SER A C 1
ATOM 1663 O O . SER A 1 229 ? -64.261 53.949 31.161 1.00 18.41 229 SER A O 1
ATOM 1666 N N . GLN A 1 230 ? -62.868 53.315 29.513 1.00 16.48 230 GLN A N 1
ATOM 1667 C CA . GLN A 1 230 ? -62.185 54.602 29.564 1.00 14.54 230 GLN A CA 1
ATOM 1668 C C . GLN A 1 230 ? -63.048 55.695 28.963 1.00 14.90 230 GLN A C 1
ATOM 1669 O O . GLN A 1 230 ? -62.963 56.860 29.383 1.00 14.31 230 GLN A O 1
ATOM 1675 N N . TRP A 1 231 ? -63.889 55.333 27.993 1.00 12.14 231 TRP A N 1
ATOM 1676 C CA . TRP A 1 231 ? -64.790 56.318 27.413 1.00 12.90 231 TRP A CA 1
ATOM 1677 C C . TRP A 1 231 ? -65.742 56.805 28.528 1.00 15.14 231 TRP A C 1
ATOM 1678 O O . TRP A 1 231 ? -65.937 58.005 28.710 1.00 14.42 231 TRP A O 1
ATOM 1689 N N . ARG A 1 232 ? -66.327 55.871 29.269 1.00 16.53 232 ARG A N 1
ATOM 1690 C CA . ARG A 1 232 ? -67.253 56.259 30.333 1.00 20.91 232 ARG A CA 1
ATOM 1691 C C . ARG A 1 232 ? -66.599 57.153 31.390 1.00 21.30 232 ARG A C 1
ATOM 1692 O O . ARG A 1 232 ? -67.265 58.005 31.972 1.00 23.01 232 ARG A O 1
ATOM 1700 N N . ASP A 1 233 ? -65.303 56.975 31.631 1.00 21.03 233 ASP A N 1
ATOM 1701 C CA . ASP A 1 233 ? -64.594 57.815 32.603 1.00 21.78 233 ASP A CA 1
ATOM 1702 C C . ASP A 1 233 ? -64.261 59.183 32.037 1.00 21.71 233 ASP A C 1
ATOM 1703 O O . ASP A 1 233 ? -63.796 60.066 32.768 1.00 21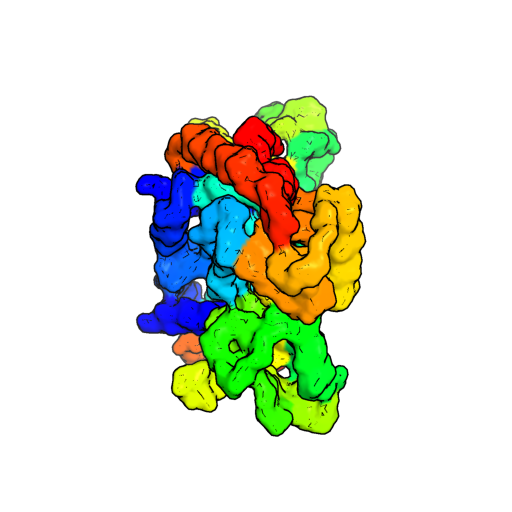.76 233 ASP A O 1
ATOM 1708 N N . THR A 1 234 ? -64.523 59.358 30.745 1.00 18.70 234 THR A N 1
ATOM 1709 C CA . THR A 1 234 ? -64.183 60.583 30.030 1.00 17.93 234 THR A CA 1
ATOM 1710 C C . THR A 1 234 ? -65.339 61.374 29.434 1.00 18.61 234 THR A C 1
ATOM 1711 O O . THR A 1 234 ? -65.371 62.592 29.513 1.00 18.05 234 THR A O 1
ATOM 1715 N N . PHE A 1 235 ? -66.274 60.668 28.814 1.00 16.93 235 PHE A N 1
ATOM 1716 C CA . PHE A 1 235 ? -67.354 61.319 28.115 1.00 15.36 235 PHE A CA 1
ATOM 1717 C C . PHE A 1 235 ? -68.710 60.769 28.464 1.00 17.18 235 PHE A C 1
ATOM 1718 O O . PHE A 1 235 ? -68.823 59.683 29.023 1.00 13.75 235 PHE A O 1
ATOM 1726 N N . GLU A 1 236 ? -69.737 61.517 28.067 1.00 16.67 236 GLU A N 1
ATOM 1727 C CA . GLU A 1 236 ? -71.111 61.092 28.265 1.00 19.28 236 GLU A CA 1
ATOM 1728 C C . GLU A 1 236 ? -71.386 60.059 27.189 1.00 18.98 236 GLU A C 1
ATOM 1729 O O . GLU A 1 236 ? -70.732 60.042 26.138 1.00 17.31 236 GLU A O 1
ATOM 1735 N N . VAL A 1 237 ? -72.376 59.222 27.452 1.00 17.61 237 VAL A N 1
ATOM 1736 C CA . VAL A 1 237 ? -72.806 58.207 26.511 1.00 20.69 237 VAL A CA 1
ATOM 1737 C C . VAL A 1 237 ? -74.242 58.570 26.103 1.00 23.05 237 VAL A C 1
ATOM 1738 O O . VAL A 1 237 ? -75.008 59.085 26.919 1.00 21.21 237 VAL A O 1
ATOM 1742 N N . LYS A 1 238 ? -74.577 58.343 24.838 1.00 24.53 238 LYS A N 1
ATOM 1743 C CA . LYS A 1 238 ? -75.928 58.558 24.332 1.00 28.08 238 LYS A CA 1
ATOM 1744 C C . LYS A 1 238 ? -76.218 57.198 23.684 1.00 29.66 238 LYS A C 1
ATOM 1745 O O . LYS A 1 238 ? -75.275 56.456 23.372 1.00 27.98 238 LYS A O 1
ATOM 1751 N N . ARG A 1 239 ? -77.492 56.846 23.501 1.00 31.41 239 ARG A N 1
ATOM 1752 C CA . ARG A 1 239 ? -77.809 55.550 22.889 1.00 33.61 239 ARG A CA 1
ATOM 1753 C C . ARG A 1 239 ? -78.026 55.652 21.394 1.00 33.94 239 ARG A C 1
ATOM 1754 O O . ARG A 1 239 ? -78.213 54.640 20.721 1.00 36.50 239 ARG A O 1
ATOM 1762 N N . ASP A 1 240 ? -78.011 56.865 20.863 1.00 34.03 240 ASP A N 1
ATOM 1763 C CA . ASP A 1 240 ? -78.186 57.021 19.430 1.00 34.92 240 ASP A CA 1
ATOM 1764 C C . ASP A 1 240 ? -77.134 56.119 18.766 1.00 33.94 240 ASP A C 1
ATOM 1765 O O . ASP A 1 240 ? -75.951 56.183 19.102 1.00 30.89 240 ASP A O 1
ATOM 1770 N N . PRO A 1 241 ? -77.557 55.259 17.826 1.00 33.94 241 PRO A N 1
ATOM 1771 C CA . PRO A 1 241 ? -76.590 54.377 17.165 1.00 33.60 241 PRO A CA 1
ATOM 1772 C C . PRO A 1 241 ? -75.429 55.112 16.514 1.00 32.39 241 PRO A C 1
ATOM 1773 O O . PRO A 1 241 ? -74.394 54.519 16.231 1.00 33.70 241 PRO A O 1
ATOM 1777 N N . GLU A 1 242 ? -75.597 56.410 16.306 1.00 31.20 242 GLU A N 1
ATOM 1778 C CA . GLU A 1 242 ? -74.569 57.250 15.694 1.00 30.10 242 GLU A CA 1
ATOM 1779 C C . GLU A 1 242 ? -73.467 57.684 16.668 1.00 27.68 242 GLU A C 1
ATOM 1780 O O . GLU A 1 242 ? -72.400 58.170 16.254 1.00 27.09 242 GLU A O 1
ATOM 1786 N N . HIS A 1 243 ? -73.714 57.503 17.962 1.00 22.85 243 HIS A N 1
ATOM 1787 C CA . HIS A 1 243 ? -72.740 57.888 18.983 1.00 20.22 243 HIS A CA 1
ATOM 1788 C C . HIS A 1 243 ? -71.500 56.969 18.915 1.00 17.82 243 HIS A C 1
ATOM 1789 O O . HIS A 1 243 ? -71.626 55.750 18.790 1.00 18.07 243 HIS A O 1
ATOM 1796 N N . ILE A 1 244 ? -70.310 57.559 19.003 1.00 17.49 244 ILE A N 1
ATOM 1797 C CA . ILE A 1 244 ? -69.056 56.788 18.940 1.00 17.01 244 ILE A CA 1
ATOM 1798 C C . ILE A 1 244 ? -69.030 55.560 19.873 1.00 15.41 244 ILE A C 1
ATOM 1799 O O . ILE A 1 244 ? -68.671 54.453 19.477 1.00 13.99 244 ILE A O 1
ATOM 1804 N N . TYR A 1 245 ? -69.393 55.767 21.126 1.00 15.92 245 TYR A N 1
ATOM 1805 C CA . TYR A 1 245 ? -69.398 54.689 22.104 1.00 15.07 245 TYR A CA 1
ATOM 1806 C C . TYR A 1 245 ? -70.283 53.527 21.651 1.00 16.01 245 TYR A C 1
ATOM 1807 O O . TYR A 1 245 ? -69.884 52.356 21.759 1.00 14.94 245 TYR A O 1
ATOM 1816 N N . GLN A 1 246 ? -71.478 53.845 21.145 1.00 15.38 246 GLN A N 1
ATOM 1817 C CA . GLN A 1 246 ? -72.401 52.811 20.670 1.00 17.06 246 GLN A CA 1
ATOM 1818 C C . GLN A 1 246 ? -71.832 52.057 19.471 1.00 17.10 246 GLN A C 1
ATOM 1819 O O . GLN A 1 246 ? -71.964 50.845 19.388 1.00 17.81 246 GLN A O 1
ATOM 1825 N N . GLN A 1 247 ? -71.202 52.773 18.541 1.00 16.71 247 GLN A N 1
ATOM 1826 C CA . GLN A 1 247 ? -70.623 52.129 17.365 1.00 18.48 247 GLN A CA 1
ATOM 1827 C C . GLN A 1 247 ? -69.475 51.176 17.729 1.00 17.90 247 GLN A C 1
ATOM 1828 O O . GLN A 1 247 ? -69.438 50.044 17.249 1.00 17.57 247 GLN A O 1
ATOM 1834 N N . VAL A 1 248 ? -68.544 51.628 18.568 1.00 16.37 248 VAL A N 1
ATOM 1835 C CA . VAL A 1 248 ? -67.423 50.778 18.964 1.00 16.53 248 VAL A CA 1
ATOM 1836 C C . VAL A 1 248 ? -67.914 49.565 19.764 1.00 18.10 248 VAL A C 1
ATOM 1837 O O . VAL A 1 248 ? -67.433 48.458 19.564 1.00 16.01 248 VAL A O 1
ATOM 1841 N N . SER A 1 249 ? -68.877 49.774 20.663 1.00 20.71 249 SER A N 1
ATOM 1842 C CA . SER A 1 249 ? -69.409 48.678 21.467 1.00 22.77 249 SER A CA 1
ATOM 1843 C C . SER A 1 249 ? -70.004 47.579 20.577 1.00 25.36 249 SER A C 1
ATOM 1844 O O . SER A 1 249 ? -69.972 46.402 20.923 1.00 25.30 249 SER A O 1
ATOM 1847 N N . LYS A 1 250 ? -70.538 47.961 19.423 1.00 26.28 250 LYS A N 1
ATOM 1848 C CA . LYS A 1 250 ? -71.120 46.974 18.520 1.00 28.65 250 LYS A CA 1
ATOM 1849 C C . LYS A 1 250 ? -70.079 46.382 17.577 1.00 27.99 250 LYS A C 1
ATOM 1850 O O . LYS A 1 250 ? -70.428 45.753 16.588 1.00 28.35 250 LYS A O 1
ATOM 1856 N N . GLY A 1 251 ? -68.804 46.606 17.868 1.00 27.16 251 GLY A N 1
ATOM 1857 C CA . GLY A 1 251 ? -67.765 46.046 17.028 1.00 25.13 251 GLY A CA 1
ATOM 1858 C C . GLY A 1 251 ? -67.461 46.740 15.713 1.00 24.25 251 GLY A C 1
ATOM 1859 O O . GLY A 1 251 ? -66.770 46.162 14.885 1.00 24.53 251 GLY A O 1
ATOM 1860 N N . THR A 1 252 ? -67.968 47.948 15.486 1.00 22.77 252 THR A N 1
ATOM 1861 C CA . THR A 1 252 ? -67.628 48.652 14.247 1.00 22.43 252 THR A CA 1
ATOM 1862 C C . THR A 1 252 ? -66.604 49.736 14.600 1.00 20.93 252 THR A C 1
ATOM 1863 O O . THR A 1 252 ? -66.395 50.049 15.780 1.00 21.60 252 THR A O 1
ATOM 1867 N N . LEU A 1 253 ? -65.967 50.308 13.585 1.00 16.81 253 LEU A N 1
ATOM 1868 C CA . LEU A 1 253 ? -64.986 51.353 13.822 1.00 16.07 253 LEU A CA 1
ATOM 1869 C C . LEU A 1 253 ? -65.420 52.579 13.055 1.00 15.33 253 LEU A C 1
ATOM 1870 O O . LEU A 1 253 ? -65.323 52.622 11.837 1.00 15.22 253 LEU A O 1
ATOM 1875 N N . PRO A 1 254 ? -65.898 53.604 13.773 1.00 13.87 254 PRO A N 1
ATOM 1876 C CA . PRO A 1 254 ? -66.359 54.851 13.162 1.00 11.94 254 PRO A CA 1
ATOM 1877 C C . PRO A 1 254 ? -65.269 55.499 12.320 1.00 13.61 254 PRO A C 1
ATOM 1878 O O . PRO A 1 254 ? -64.074 55.354 12.591 1.00 12.35 254 PRO A O 1
ATOM 1882 N N . ALA A 1 255 ? -65.697 56.240 11.312 1.00 13.57 255 ALA A N 1
ATOM 1883 C CA . ALA A 1 255 ? -64.775 56.950 10.454 1.00 14.76 255 ALA A CA 1
ATOM 1884 C C . ALA A 1 255 ? -64.092 57.985 11.364 1.00 13.94 255 ALA A C 1
ATOM 1885 O O . ALA A 1 255 ? -64.760 58.735 12.073 1.00 10.37 255 ALA A O 1
ATOM 1887 N N . GLY A 1 256 ? -62.760 58.000 11.374 1.00 11.43 256 GLY A N 1
ATOM 1888 C CA . GLY A 1 256 ? -62.057 58.935 12.233 1.00 9.75 256 GLY A CA 1
ATOM 1889 C C . GLY A 1 256 ? -61.852 58.455 13.665 1.00 10.92 256 GLY A C 1
ATOM 1890 O O . GLY A 1 256 ? -61.416 59.230 14.523 1.00 8.95 256 GLY A O 1
ATOM 1891 N N . ILE A 1 257 ? -62.145 57.178 13.929 1.00 10.08 257 ILE A N 1
ATOM 1892 C CA . ILE A 1 257 ? -61.999 56.604 15.273 1.00 9.57 257 ILE A CA 1
ATOM 1893 C C . ILE A 1 257 ? -60.556 56.746 15.770 1.00 10.19 257 ILE A C 1
ATOM 1894 O O . ILE A 1 257 ? -60.296 56.735 16.973 1.00 9.95 257 ILE A O 1
ATOM 1899 N N . GLU A 1 258 ? -59.621 56.875 14.831 1.00 9.34 258 GLU A N 1
ATOM 1900 C CA . GLU A 1 258 ? -58.205 57.025 15.170 1.00 10.85 258 GLU A CA 1
ATOM 1901 C C . GLU A 1 258 ? -57.962 58.193 16.134 1.00 11.53 258 GLU A C 1
ATOM 1902 O O . GLU A 1 258 ? -57.005 58.165 16.901 1.00 11.44 258 GLU A O 1
ATOM 1908 N N . TYR A 1 259 ? -58.796 59.240 16.088 1.00 9.90 259 TYR A N 1
ATOM 1909 C CA . TYR A 1 259 ? -58.583 60.354 17.004 1.00 10.26 259 TYR A CA 1
ATOM 1910 C C . TYR A 1 259 ? -59.031 60.101 18.448 1.00 11.59 259 TYR A C 1
ATOM 1911 O O . TYR A 1 259 ? -58.994 61.000 19.297 1.00 13.36 259 TYR A O 1
ATOM 1920 N N . TRP A 1 260 ? -59.428 58.859 18.726 1.00 11.36 260 TRP A N 1
ATOM 1921 C CA . TRP A 1 260 ? -59.764 58.415 20.081 1.00 10.96 260 TRP A CA 1
ATOM 1922 C C . TRP A 1 260 ? -58.813 57.260 20.388 1.00 10.91 260 TRP A C 1
ATOM 1923 O O . TRP A 1 260 ? -59.050 56.448 21.295 1.00 11.20 260 TRP A O 1
ATOM 1934 N N . GLN A 1 261 ? -57.729 57.191 19.621 1.00 9.41 261 GLN A N 1
ATOM 1935 C CA . GLN A 1 261 ? -56.714 56.152 19.822 1.00 9.69 261 GLN A CA 1
ATOM 1936 C C . GLN A 1 261 ? -56.313 55.984 21.297 1.00 9.53 261 GLN A C 1
ATOM 1937 O O . GLN A 1 261 ? -56.104 54.865 21.758 1.00 8.67 261 GLN A O 1
ATOM 1943 N N . PRO A 1 262 ? -56.186 57.093 22.056 1.00 10.31 262 PRO A N 1
ATOM 1944 C CA . PRO A 1 262 ? -55.804 56.977 23.470 1.00 10.44 262 PRO A CA 1
ATOM 1945 C C . PRO A 1 262 ? -56.698 56.096 24.326 1.00 10.94 262 PRO A C 1
ATOM 1946 O O . PRO A 1 262 ? -56.225 55.512 25.296 1.00 9.77 262 PRO A O 1
ATOM 1950 N N . LEU A 1 263 ? -57.983 56.006 23.976 1.00 11.35 263 LEU A N 1
ATOM 1951 C CA . LEU A 1 263 ? -58.932 55.194 24.750 1.00 10.98 263 LEU A CA 1
ATOM 1952 C C . LEU A 1 263 ? -58.740 53.693 24.586 1.00 10.52 263 LEU A C 1
ATOM 1953 O O . LEU A 1 263 ? -59.260 52.908 25.378 1.00 10.47 263 LEU A O 1
ATOM 1958 N N . PHE A 1 264 ? -57.984 53.289 23.571 1.00 10.74 264 PHE A N 1
ATOM 1959 C CA . PHE A 1 264 ? -57.737 51.863 23.334 1.00 11.56 264 PHE A CA 1
ATOM 1960 C C . PHE A 1 264 ? -56.522 51.347 24.110 1.00 13.53 264 PHE A C 1
ATOM 1961 O O . PHE A 1 264 ? -56.183 50.158 24.023 1.00 15.88 264 PHE A O 1
ATOM 1969 N N . PHE A 1 265 ? -55.884 52.221 24.890 1.00 11.93 265 PHE A N 1
ATOM 1970 C CA . PHE A 1 265 ? -54.699 51.845 25.674 1.00 13.81 265 PHE A CA 1
ATOM 1971 C C . PHE A 1 265 ? -54.875 52.311 27.134 1.00 15.99 265 PHE A C 1
ATOM 1972 O O . PHE A 1 265 ? -55.464 53.366 27.383 1.00 15.37 265 PHE A O 1
ATOM 1980 N N . SER A 1 266 ? -54.362 51.542 28.093 1.00 16.78 266 SER A N 1
ATOM 1981 C CA . SER A 1 266 ? -54.517 51.912 29.499 1.00 20.68 266 SER A CA 1
ATOM 1982 C C . SER A 1 266 ? -53.519 52.961 29.973 1.00 21.41 266 SER A C 1
ATOM 1983 O O . SER A 1 266 ? -53.693 53.560 31.031 1.00 22.20 266 SER A O 1
ATOM 1986 N N . GLU A 1 267 ? -52.471 53.187 29.187 1.00 22.76 267 GLU A N 1
ATOM 1987 C CA . GLU A 1 267 ? -51.472 54.197 29.527 1.00 22.74 267 GLU A CA 1
ATOM 1988 C C . GLU A 1 267 ? -51.454 55.259 28.434 1.00 21.38 267 GLU A C 1
ATOM 1989 O O . GLU A 1 267 ? -51.818 54.981 27.293 1.00 19.19 267 GLU A O 1
ATOM 1995 N N . PRO A 1 268 ? -51.085 56.504 28.780 1.00 21.75 268 PRO A N 1
ATOM 1996 C CA . PRO A 1 268 ? -51.047 57.546 27.752 1.00 21.36 268 PRO A CA 1
ATOM 1997 C C . PRO A 1 268 ? -50.123 57.189 26.592 1.00 19.97 268 PRO A C 1
ATOM 1998 O O . PRO A 1 268 ? -49.179 56.419 26.747 1.00 21.70 268 PRO A O 1
ATOM 2002 N N . LEU A 1 269 ? -50.424 57.737 25.424 1.00 17.70 269 LEU A N 1
ATOM 2003 C CA . LEU A 1 269 ? -49.624 57.480 24.237 1.00 16.52 269 LEU A CA 1
ATOM 2004 C C . LEU A 1 269 ? -48.279 58.194 24.356 1.00 16.92 269 LEU A C 1
ATOM 2005 O O . LEU A 1 269 ? -48.219 59.398 24.590 1.00 17.01 269 LEU A O 1
ATOM 2010 N N . PRO A 1 270 ? -47.176 57.451 24.190 1.00 18.12 270 PRO A N 1
ATOM 2011 C CA . PRO A 1 270 ? -45.858 58.066 24.287 1.00 17.56 270 PRO A CA 1
ATOM 2012 C C . PRO A 1 270 ? -45.480 58.890 23.058 1.00 17.42 270 PRO A C 1
ATOM 2013 O O . PRO A 1 270 ? -46.170 58.890 22.045 1.00 18.26 270 PRO A O 1
ATOM 2017 N N . PRO A 1 271 ? -44.398 59.660 23.164 1.00 18.30 271 PRO A N 1
ATOM 2018 C CA . PRO A 1 271 ? -43.935 60.480 22.031 1.00 15.96 271 PRO A CA 1
ATOM 2019 C C . PRO A 1 271 ? -43.249 59.519 21.048 1.00 14.06 271 PRO A C 1
ATOM 2020 O O . PRO A 1 271 ? -42.843 58.418 21.435 1.00 14.58 271 PRO A O 1
ATOM 2024 N N . LEU A 1 272 ? -43.127 59.891 19.778 1.00 14.93 272 LEU A N 1
ATOM 2025 C CA . LEU A 1 272 ? -42.431 58.996 18.840 1.00 15.22 272 LEU A CA 1
ATOM 2026 C C . LEU A 1 272 ? -40.984 58.799 19.350 1.00 15.73 272 LEU A C 1
ATOM 2027 O O . LEU A 1 272 ? -40.340 57.766 19.109 1.00 15.13 272 LEU A O 1
ATOM 2032 N N . PHE A 1 273 ? -40.484 59.799 20.067 1.00 16.49 273 PHE A N 1
ATOM 2033 C CA . PHE A 1 273 ? -39.129 59.768 20.608 1.00 18.21 273 PHE A CA 1
ATOM 2034 C C . PHE A 1 273 ? -38.865 58.499 21.414 1.00 19.72 273 PHE A C 1
ATOM 2035 O O . PHE A 1 273 ? -37.721 58.035 21.498 1.00 19.42 273 PHE A O 1
ATOM 2043 N N . SER A 1 274 ? -39.920 57.902 21.965 1.00 19.78 274 SER A N 1
ATOM 2044 C CA . SER A 1 274 ? -39.746 56.681 22.760 1.00 21.07 274 SER A CA 1
ATOM 2045 C C . SER A 1 274 ? -39.309 55.492 21.917 1.00 20.93 274 SER A C 1
ATOM 2046 O O . SER A 1 274 ? -38.854 54.483 22.454 1.00 20.57 274 SER A O 1
ATOM 2049 N N . TYR A 1 275 ? -39.460 55.591 20.599 1.00 20.31 275 TYR A N 1
ATOM 2050 C CA . TYR A 1 275 ? -39.049 54.501 19.710 1.00 19.83 275 TYR A CA 1
ATOM 2051 C C . TYR A 1 275 ? -37.609 54.637 19.217 1.00 20.68 275 TYR A C 1
ATOM 2052 O O . TYR A 1 275 ? -37.060 53.695 18.650 1.00 19.64 275 TYR A O 1
ATOM 2061 N N . PHE A 1 276 ? -37.006 55.802 19.406 1.00 21.17 276 PHE A N 1
ATOM 2062 C CA . PHE A 1 276 ? -35.661 56.009 18.878 1.00 22.66 276 PHE A CA 1
ATOM 2063 C C . PHE A 1 276 ? -34.570 55.252 19.612 1.00 22.64 276 PHE A C 1
ATOM 2064 O O . PHE A 1 276 ? -34.490 55.286 20.834 1.00 23.99 276 PHE A O 1
ATOM 2072 N N . PRO A 1 277 ? -33.727 54.526 18.867 1.00 22.97 277 PRO A N 1
ATOM 2073 C CA . PRO A 1 277 ? -32.651 53.791 19.541 1.00 24.04 277 PRO A CA 1
ATOM 2074 C C . PRO A 1 277 ? -31.557 54.733 20.048 1.00 23.20 277 PRO A C 1
ATOM 2075 O O . PRO A 1 277 ? -31.626 55.957 19.877 1.00 19.92 277 PRO A O 1
ATOM 2079 N N . ALA A 1 278 ? -30.543 54.151 20.674 1.00 26.44 278 ALA A N 1
ATOM 2080 C CA . ALA A 1 278 ? -29.436 54.933 21.204 1.00 26.43 278 ALA A CA 1
ATOM 2081 C C . ALA A 1 278 ? -28.745 55.685 20.083 1.00 26.19 278 ALA A C 1
ATOM 2082 O O . ALA A 1 278 ? -28.750 55.243 18.930 1.00 28.09 278 ALA A O 1
ATOM 2084 N N . ASN A 1 279 ? -28.146 56.819 20.426 1.00 24.50 279 ASN A N 1
ATOM 2085 C CA . ASN A 1 279 ? -27.423 57.628 19.453 1.00 25.61 279 ASN A CA 1
ATOM 2086 C C . ASN A 1 279 ? -28.252 58.198 18.317 1.00 25.45 279 ASN A C 1
ATOM 2087 O O . ASN A 1 279 ? -27.699 58.551 17.281 1.00 25.08 279 ASN A O 1
ATOM 2092 N N . THR A 1 280 ? -29.568 58.266 18.466 1.00 23.45 280 THR A N 1
ATOM 2093 C CA . THR A 1 280 ? -30.351 58.826 17.385 1.00 21.01 280 THR A CA 1
ATOM 2094 C C . THR A 1 280 ? -30.010 60.300 17.308 1.00 21.91 280 THR A C 1
ATOM 2095 O O . THR A 1 280 ? -30.010 60.992 18.318 1.00 22.60 280 THR A O 1
ATOM 2099 N N . LEU A 1 281 ? -29.706 60.769 16.106 1.00 22.57 281 LEU A N 1
ATOM 2100 C CA . LEU A 1 281 ? -29.382 62.167 15.893 1.00 24.43 281 LEU A CA 1
ATOM 2101 C C . LEU A 1 281 ? -30.538 62.777 15.125 1.00 24.85 281 LEU A C 1
ATOM 2102 O O . LEU A 1 281 ? -31.012 62.202 14.140 1.00 23.23 281 LEU A O 1
ATOM 2107 N N . LEU A 1 282 ? -30.994 63.940 15.574 1.00 24.96 282 LEU A N 1
ATOM 2108 C CA . LEU A 1 282 ? -32.079 64.618 14.904 1.00 26.38 282 LEU A CA 1
ATOM 2109 C C . LEU A 1 282 ? -31.584 65.846 14.159 1.00 27.78 282 LEU A C 1
ATOM 2110 O O . LEU A 1 282 ? -30.840 66.661 14.708 1.00 25.73 282 LEU A O 1
ATOM 2115 N N . VAL A 1 283 ? -31.994 65.953 12.895 1.00 28.17 283 VAL A N 1
ATOM 2116 C CA . VAL A 1 283 ? -31.621 67.056 12.028 1.00 30.35 283 VAL A CA 1
ATOM 2117 C C . VAL A 1 283 ? -32.879 67.795 11.594 1.00 32.21 283 VAL A C 1
ATOM 2118 O O . VAL A 1 283 ? -33.875 67.181 11.222 1.00 30.24 283 VAL A O 1
ATOM 2122 N N . ASN A 1 284 ? -32.824 69.120 11.627 1.00 35.39 284 ASN A N 1
ATOM 2123 C CA . ASN A 1 284 ? -33.976 69.942 11.273 1.00 38.83 284 ASN A CA 1
ATOM 2124 C C . ASN A 1 284 ? -33.752 70.645 9.952 1.00 41.20 284 ASN A C 1
ATOM 2125 O O . ASN A 1 284 ? -32.710 71.251 9.736 1.00 42.59 284 ASN A O 1
ATOM 2130 N N . THR A 1 285 ? -34.731 70.574 9.067 1.00 43.20 285 THR A N 1
ATOM 2131 C CA . THR A 1 285 ? -34.610 71.251 7.794 1.00 45.50 285 THR A CA 1
ATOM 2132 C C . THR A 1 285 ? -35.841 72.120 7.569 1.00 47.39 285 THR A C 1
ATOM 2133 O O . THR A 1 285 ? -36.937 71.617 7.288 1.00 47.35 285 THR A O 1
ATOM 2137 N N . GLY A 1 286 ? -35.658 73.430 7.720 1.00 49.01 286 GLY A N 1
ATOM 2138 C CA . GLY A 1 286 ? -36.763 74.357 7.531 1.00 50.81 286 GLY A CA 1
ATOM 2139 C C . GLY A 1 286 ? -37.114 75.171 8.765 1.00 51.53 286 GLY A C 1
ATOM 2140 O O . GLY A 1 286 ? -36.331 75.240 9.719 1.00 51.70 286 GLY A O 1
ATOM 2141 N N . ASP A 1 287 ? -38.289 75.799 8.739 1.00 52.19 287 ASP A N 1
ATOM 2142 C CA . ASP A 1 287 ? -38.760 76.617 9.856 1.00 52.91 287 ASP A CA 1
ATOM 2143 C C . ASP A 1 287 ? -39.754 75.781 10.643 1.00 52.23 287 ASP A C 1
ATOM 2144 O O . ASP A 1 287 ? -40.966 75.936 10.494 1.00 52.14 287 ASP A O 1
ATOM 2149 N N . LEU A 1 288 ? -39.236 74.896 11.483 1.00 51.67 288 LEU A N 1
ATOM 2150 C CA . LEU A 1 288 ? -40.084 74.018 12.270 1.00 50.64 288 LEU A CA 1
ATOM 2151 C C . LEU A 1 288 ? -40.970 74.720 13.299 1.00 49.30 288 LEU A C 1
ATOM 2152 O O . LEU A 1 288 ? -42.107 74.305 13.516 1.00 48.54 288 LEU A O 1
ATOM 2157 N N . GLU A 1 289 ? -40.468 75.790 13.910 1.00 47.95 289 GLU A N 1
ATOM 2158 C CA . GLU A 1 289 ? -41.231 76.509 14.933 1.00 46.40 289 GLU A CA 1
ATOM 2159 C C . GLU A 1 289 ? -42.584 77.013 14.461 1.00 45.23 289 GLU A C 1
ATOM 2160 O O . GLU A 1 289 ? -43.614 76.686 15.048 1.00 44.66 289 GLU A O 1
ATOM 2166 N N . THR A 1 290 ? -42.580 77.815 13.403 1.00 43.99 290 THR A N 1
ATOM 2167 C CA . THR A 1 290 ? -43.817 78.374 12.885 1.00 43.68 290 THR A CA 1
ATOM 2168 C C . THR A 1 290 ? -44.730 77.266 12.381 1.00 41.57 290 THR A C 1
ATOM 2169 O O . THR A 1 290 ? -45.939 77.304 12.602 1.00 42.31 290 THR A O 1
ATOM 2173 N N . SER A 1 291 ? -44.154 76.283 11.701 1.00 38.00 291 SER A N 1
ATOM 2174 C CA . SER A 1 291 ? -44.939 75.170 11.194 1.00 34.79 291 SER A CA 1
ATOM 2175 C C . SER A 1 291 ? -45.596 74.455 12.381 1.00 31.91 291 SER A C 1
ATOM 2176 O O . SER A 1 291 ? -46.779 74.142 12.355 1.00 32.24 291 SER A O 1
ATOM 2179 N N . ALA A 1 292 ? -44.811 74.217 13.424 1.00 29.66 292 ALA A N 1
ATOM 2180 C CA . ALA A 1 292 ? -45.285 73.549 14.625 1.00 27.97 292 ALA A CA 1
ATOM 2181 C C . ALA A 1 292 ? -46.358 74.362 15.343 1.00 28.21 292 ALA A C 1
ATOM 2182 O O . ALA A 1 292 ? -47.344 73.797 15.823 1.00 25.86 292 ALA A O 1
ATOM 2184 N N . GLU A 1 293 ? -46.163 75.679 15.427 1.00 26.54 293 GLU A N 1
ATOM 2185 C CA A GLU A 1 293 ? -47.126 76.536 16.099 0.50 25.78 293 GLU A CA 1
ATOM 2186 C CA B GLU A 1 293 ? -47.124 76.551 16.094 0.50 25.36 293 GLU A CA 1
ATOM 2187 C C . GLU A 1 293 ? -48.409 76.636 15.285 1.00 25.18 293 GLU A C 1
ATOM 2188 O O . GLU A 1 293 ? -49.502 76.684 15.847 1.00 25.20 293 GLU A O 1
ATOM 2199 N N . ARG A 1 294 ? -48.273 76.655 13.960 1.00 22.77 294 ARG A N 1
ATOM 2200 C CA . ARG A 1 294 ? -49.438 76.734 13.097 1.00 23.78 294 ARG A CA 1
ATOM 2201 C C . ARG A 1 294 ? -50.324 75.496 13.315 1.00 22.27 294 ARG A C 1
ATOM 2202 O O . ARG A 1 294 ? -51.540 75.600 13.475 1.00 23.24 294 ARG A O 1
ATOM 2210 N N . PHE A 1 295 ? -49.701 74.325 13.311 1.00 21.63 295 PHE A N 1
ATOM 2211 C CA . PHE A 1 295 ? -50.423 73.067 13.505 1.00 21.26 295 PHE A CA 1
ATOM 2212 C C . PHE A 1 295 ? -51.091 73.016 14.880 1.00 19.74 295 PHE A C 1
ATOM 2213 O O . PHE A 1 295 ? -52.240 72.609 15.009 1.00 18.60 295 PHE A O 1
ATOM 2221 N N . GLN A 1 296 ? -50.356 73.408 15.911 1.00 21.08 296 GLN A N 1
ATOM 2222 C CA . GLN A 1 296 ? -50.910 73.423 17.261 1.00 22.43 296 GLN A CA 1
ATOM 2223 C C . GLN A 1 296 ? -52.103 74.387 17.328 1.00 23.09 296 GLN A C 1
ATOM 2224 O O . GLN A 1 296 ? -53.130 74.086 17.935 1.00 22.32 296 GLN A O 1
ATOM 2230 N N . ALA A 1 297 ? -51.985 75.539 16.681 1.00 22.79 297 ALA A N 1
ATOM 2231 C CA . ALA A 1 297 ? -53.075 76.498 16.713 1.00 23.40 297 ALA A CA 1
ATOM 2232 C C . ALA A 1 297 ? -54.295 75.884 16.030 1.00 24.96 297 ALA A C 1
ATOM 2233 O O . ALA A 1 297 ? -55.423 76.018 16.515 1.00 22.08 297 ALA A O 1
ATOM 2235 N N . ASP A 1 298 ? -54.068 75.207 14.904 1.00 26.00 298 ASP A N 1
ATOM 2236 C CA . ASP A 1 298 ? -55.171 74.589 14.178 1.00 26.57 298 ASP A CA 1
ATOM 2237 C C . ASP A 1 298 ? -55.860 73.489 14.972 1.00 25.43 298 ASP A C 1
ATOM 2238 O O . ASP A 1 298 ? -57.085 73.443 15.026 1.00 26.20 298 ASP A O 1
ATOM 2243 N N . THR A 1 299 ? -55.091 72.602 15.593 1.00 24.87 299 THR A N 1
ATOM 2244 C CA . THR A 1 299 ? -55.713 71.525 16.349 1.00 24.45 299 THR A CA 1
ATOM 2245 C C . THR A 1 299 ? -56.484 72.085 17.541 1.00 23.36 299 THR A C 1
ATOM 2246 O O . THR A 1 299 ? -57.527 71.551 17.917 1.00 21.95 299 THR A O 1
ATOM 2250 N N . LEU A 1 300 ? -55.970 73.165 18.127 1.00 22.68 300 LEU A N 1
ATOM 2251 C CA . LEU A 1 300 ? -56.633 73.786 19.264 1.00 21.28 300 LEU A CA 1
ATOM 2252 C C . LEU A 1 300 ? -57.940 74.442 18.836 1.00 20.39 300 LEU A C 1
ATOM 2253 O O . LEU A 1 300 ? -58.946 74.312 19.529 1.00 20.55 300 LEU A O 1
ATOM 2258 N N . ALA A 1 301 ? -57.941 75.137 17.700 1.00 19.75 301 ALA A N 1
ATOM 2259 C CA . ALA A 1 301 ? -59.168 75.787 17.230 1.00 20.29 301 ALA A CA 1
ATOM 2260 C C . ALA A 1 301 ? -60.245 74.735 16.931 1.00 20.90 301 ALA A C 1
ATOM 2261 O O . ALA A 1 301 ? -61.415 74.904 17.270 1.00 20.65 301 ALA A O 1
ATOM 2263 N N . ARG A 1 302 ? -59.843 73.642 16.294 1.00 23.02 302 ARG A N 1
ATOM 2264 C CA . ARG A 1 302 ? -60.775 72.563 15.979 1.00 21.36 302 ARG A CA 1
ATOM 2265 C C . ARG A 1 302 ? -61.348 71.935 17.238 1.00 21.70 302 ARG A C 1
ATOM 2266 O O . ARG A 1 302 ? -62.538 71.618 17.291 1.00 21.65 302 ARG A O 1
ATOM 2274 N N . PHE A 1 303 ? -60.509 71.746 18.248 1.00 19.93 303 PHE A N 1
ATOM 2275 C CA . PHE A 1 303 ? -60.973 71.152 19.487 1.00 20.51 303 PHE A CA 1
ATOM 2276 C C . PHE A 1 303 ? -61.954 72.080 20.210 1.00 22.61 303 PHE A C 1
ATOM 2277 O O . PHE A 1 303 ? -62.977 71.633 20.740 1.00 20.03 303 PHE A O 1
ATOM 2285 N N . GLU A 1 304 ? -61.641 73.371 20.231 1.00 23.26 304 GLU A N 1
ATOM 2286 C CA . GLU A 1 304 ? -62.505 74.337 20.903 1.00 26.22 304 GLU A CA 1
ATOM 2287 C C . GLU A 1 304 ? -63.830 74.512 20.194 1.00 26.54 304 GLU A C 1
ATOM 2288 O O . GLU A 1 304 ? -64.862 74.702 20.827 1.00 25.87 304 GLU A O 1
ATOM 2294 N N . ASN A 1 305 ? -63.802 74.450 18.872 1.00 26.89 305 ASN A N 1
ATOM 2295 C CA . ASN A 1 305 ? -65.020 74.632 18.115 1.00 27.54 305 ASN A CA 1
ATOM 2296 C C . ASN A 1 305 ? -65.859 73.369 18.005 1.00 25.23 305 ASN A C 1
ATOM 2297 O O . ASN A 1 305 ? -67.074 73.451 17.947 1.00 25.39 305 ASN A O 1
ATOM 2302 N N . ARG A 1 306 ? -65.231 72.199 18.003 1.00 22.45 306 ARG A N 1
ATOM 2303 C CA . ARG A 1 306 ? -66.001 70.971 17.840 1.00 21.39 306 ARG A CA 1
ATOM 2304 C C . ARG A 1 306 ? -65.922 69.966 18.984 1.00 21.44 306 ARG A C 1
ATOM 2305 O O . ARG A 1 306 ? -66.590 68.931 18.937 1.00 20.62 306 ARG A O 1
ATOM 2313 N N . GLY A 1 307 ? -65.121 70.276 19.995 1.00 21.88 307 GLY A N 1
ATOM 2314 C CA . GLY A 1 307 ? -64.918 69.373 21.119 1.00 24.52 307 GLY A CA 1
ATOM 2315 C C . GLY A 1 307 ? -66.133 68.948 21.915 1.00 27.62 307 GLY A C 1
ATOM 2316 O O . GLY A 1 307 ? -66.192 67.815 22.407 1.00 26.68 307 GLY A O 1
ATOM 2317 N N . VAL A 1 308 ? -67.088 69.862 22.063 1.00 29.57 308 VAL A N 1
ATOM 2318 C CA . VAL A 1 308 ? -68.314 69.586 22.796 1.00 30.53 308 VAL A CA 1
ATOM 2319 C C . VAL A 1 308 ? -69.312 69.228 21.724 1.00 32.39 308 VAL A C 1
ATOM 2320 O O . VAL A 1 308 ? -69.844 70.084 21.018 1.00 35.63 308 VAL A O 1
ATOM 2324 N N . ASP A 1 309 ? -69.546 67.942 21.580 1.00 33.12 309 ASP A N 1
ATOM 2325 C CA . ASP A 1 309 ? -70.448 67.467 20.557 1.00 32.59 309 ASP A CA 1
ATOM 2326 C C . ASP A 1 309 ? -71.224 66.323 21.150 1.00 30.60 309 ASP A C 1
ATOM 2327 O O . ASP A 1 309 ? -70.675 65.507 21.888 1.00 32.59 309 ASP A O 1
ATOM 2332 N N . PRO A 1 310 ? -72.517 66.245 20.838 1.00 27.85 310 PRO A N 1
ATOM 2333 C CA . PRO A 1 310 ? -73.314 65.158 21.400 1.00 26.32 310 PRO A CA 1
ATOM 2334 C C . PRO A 1 310 ? -72.895 63.747 20.960 1.00 24.78 310 PRO A C 1
ATOM 2335 O O . PRO A 1 310 ? -72.913 62.827 21.781 1.00 24.39 310 PRO A O 1
ATOM 2339 N N . MET A 1 311 ? -72.515 63.581 19.688 1.00 21.10 311 MET A N 1
ATOM 2340 C CA . MET A 1 311 ? -72.146 62.253 19.164 1.00 20.58 311 MET A CA 1
ATOM 2341 C C . MET A 1 311 ? -70.654 61.917 19.118 1.00 18.69 311 MET A C 1
ATOM 2342 O O . MET A 1 311 ? -70.278 60.752 19.245 1.00 17.86 311 MET A O 1
ATOM 2347 N N . ARG A 1 312 ? -69.817 62.931 18.930 1.00 18.14 312 ARG A N 1
ATOM 2348 C CA . ARG A 1 312 ? -68.374 62.726 18.837 1.00 18.01 312 ARG A CA 1
ATOM 2349 C C . ARG A 1 312 ? -67.575 63.700 19.684 1.00 15.72 312 ARG A C 1
ATOM 2350 O O . ARG A 1 312 ? -66.807 64.496 19.145 1.00 18.65 312 ARG A O 1
ATOM 2358 N N . PRO A 1 313 ? -67.718 63.641 21.023 1.00 13.03 313 PRO A N 1
ATOM 2359 C CA . PRO A 1 313 ? -66.949 64.578 21.854 1.00 13.73 313 PRO A CA 1
ATOM 2360 C C . PRO A 1 313 ? -65.483 64.235 21.663 1.00 14.34 313 PRO A C 1
ATOM 2361 O O . PRO A 1 313 ? -65.145 63.059 21.546 1.00 13.52 313 PRO A O 1
ATOM 2365 N N . LEU A 1 314 ? -64.626 65.253 21.665 1.00 14.11 314 LEU A N 1
ATOM 2366 C CA . LEU A 1 314 ? -63.196 65.074 21.401 1.00 15.64 314 LEU A CA 1
ATOM 2367 C C . LEU A 1 314 ? -62.259 65.064 22.583 1.00 15.78 314 LEU A C 1
ATOM 2368 O O . LEU A 1 314 ? -62.522 65.708 23.599 1.00 16.22 314 LEU A O 1
ATOM 2373 N N . LEU A 1 315 ? -61.155 64.330 22.450 1.00 14.05 315 LEU A N 1
ATOM 2374 C CA . LEU A 1 315 ? -60.159 64.289 23.511 1.00 15.29 315 LEU A CA 1
ATOM 2375 C C . LEU A 1 315 ? -59.341 65.556 23.381 1.00 15.38 315 LEU A C 1
ATOM 2376 O O . LEU A 1 315 ? -59.240 66.128 22.292 1.00 12.96 315 LEU A O 1
ATOM 2381 N N . PRO A 1 316 ? -58.753 66.025 24.497 1.00 16.88 316 PRO A N 1
ATOM 2382 C CA . PRO A 1 316 ? -57.951 67.244 24.401 1.00 16.08 316 PRO A CA 1
ATOM 2383 C C . PRO A 1 316 ? -56.717 66.998 23.543 1.00 15.96 316 PRO A C 1
ATOM 2384 O O . PRO A 1 316 ? -56.210 65.880 23.468 1.00 14.83 316 PRO A O 1
ATOM 2388 N N . PRO A 1 317 ? -56.223 68.049 22.882 1.00 15.99 317 PRO A N 1
ATOM 2389 C CA . PRO A 1 317 ? -55.047 67.921 22.029 1.00 16.53 317 PRO A CA 1
ATOM 2390 C C . PRO A 1 317 ? -53.859 67.202 22.664 1.00 17.87 317 PRO A C 1
ATOM 2391 O O . PRO A 1 317 ? -53.222 66.392 22.000 1.00 17.34 317 PRO A O 1
ATOM 2395 N N . GLN A 1 318 ? -53.569 67.451 23.944 1.00 17.89 318 GLN A N 1
ATOM 2396 C CA . GLN A 1 318 ? -52.419 66.790 24.568 1.00 18.71 318 GLN A CA 1
ATOM 2397 C C . GLN A 1 318 ? -52.539 65.270 24.709 1.00 17.71 318 GLN A C 1
ATOM 2398 O O . GLN A 1 318 ? -51.562 64.583 24.978 1.00 16.57 318 GLN A O 1
ATOM 2404 N N . SER A 1 319 ? -53.734 64.732 24.510 1.00 17.04 319 SER A N 1
ATOM 2405 C CA . SER A 1 319 ? -53.905 63.285 24.578 1.00 17.28 319 SER A CA 1
ATOM 2406 C C . SER A 1 319 ? -53.342 62.673 23.297 1.00 15.13 319 SER A C 1
ATOM 2407 O O . SER A 1 319 ? -52.984 61.500 23.258 1.00 17.37 319 SER A O 1
ATOM 2410 N N . LEU A 1 320 ? -53.260 63.489 22.256 1.00 16.02 320 LEU A N 1
ATOM 2411 C CA . LEU A 1 320 ? -52.825 63.035 20.934 1.00 16.65 320 LEU A CA 1
ATOM 2412 C C . LEU A 1 320 ? -51.554 63.669 20.358 1.00 16.61 320 LEU A C 1
ATOM 2413 O O . LEU A 1 320 ? -50.875 63.053 19.518 1.00 14.60 320 LEU A O 1
ATOM 2418 N N . TRP A 1 321 ? -51.242 64.895 20.783 1.00 15.26 321 TRP A N 1
ATOM 2419 C CA . TRP A 1 321 ? -50.065 65.604 20.264 1.00 14.24 321 TRP A CA 1
ATOM 2420 C C . TRP A 1 321 ? -49.184 66.215 21.337 1.00 16.68 321 TRP A C 1
ATOM 2421 O O . TRP A 1 321 ? -49.664 66.633 22.394 1.00 15.27 321 TRP A O 1
ATOM 2432 N N . LEU A 1 322 ? -47.887 66.267 21.056 1.00 17.95 322 LEU A N 1
ATOM 2433 C CA . LEU A 1 322 ? -46.948 66.902 21.967 1.00 20.46 322 LEU A CA 1
ATOM 2434 C C . LEU A 1 322 ? -47.209 68.391 21.800 1.00 20.78 322 LEU A C 1
ATOM 2435 O O . LEU A 1 322 ? -47.615 68.831 20.721 1.00 20.73 322 LEU A O 1
ATOM 2440 N N . ARG A 1 323 ? -47.013 69.164 22.864 1.00 21.10 323 ARG A N 1
ATOM 2441 C CA . ARG A 1 323 ? -47.152 70.607 22.767 1.00 24.49 323 ARG A CA 1
ATOM 2442 C C . ARG A 1 323 ? -45.886 71.084 22.046 1.00 23.80 323 ARG A C 1
ATOM 2443 O O . ARG A 1 323 ? -44.876 70.376 22.050 1.00 21.54 323 ARG A O 1
ATOM 2451 N N . VAL A 1 324 ? -45.931 72.261 21.424 1.00 24.58 324 VAL A N 1
ATOM 2452 C CA . VAL A 1 324 ? -44.744 72.761 20.727 1.00 27.04 324 VAL A CA 1
ATOM 2453 C C . VAL A 1 324 ? -43.551 72.853 21.688 1.00 28.92 324 VAL A C 1
ATOM 2454 O O . VAL A 1 324 ? -42.427 72.465 21.340 1.00 29.86 324 VAL A O 1
ATOM 2458 N N . ASP A 1 325 ? -43.791 73.337 22.904 1.00 29.73 325 ASP A N 1
ATOM 2459 C CA . ASP A 1 325 ? -42.706 73.443 23.870 1.00 31.99 325 ASP A CA 1
ATOM 2460 C C . ASP A 1 325 ? -42.163 72.053 24.225 1.00 30.76 325 ASP A C 1
ATOM 2461 O O . ASP A 1 325 ? -40.958 71.888 24.402 1.00 30.59 325 ASP A O 1
ATOM 2466 N N . GLU A 1 326 ? -43.040 71.053 24.313 1.00 28.90 326 GLU A N 1
ATOM 2467 C CA . GLU A 1 326 ? -42.606 69.691 24.619 1.00 27.99 326 GLU A CA 1
ATOM 2468 C C . GLU A 1 326 ? -41.780 69.138 23.444 1.00 28.35 326 GLU A C 1
ATOM 2469 O O . GLU A 1 326 ? -40.811 68.408 23.639 1.00 28.77 326 GLU A O 1
ATOM 2475 N N . LEU A 1 327 ? -42.173 69.472 22.221 1.00 27.69 327 LEU A N 1
ATOM 2476 C CA . LEU A 1 327 ? -41.429 69.003 21.062 1.00 28.90 327 LEU A CA 1
ATOM 2477 C C . LEU A 1 327 ? -39.981 69.522 21.150 1.00 31.94 327 LEU A C 1
ATOM 2478 O O . LEU A 1 327 ? -39.029 68.739 21.156 1.00 30.95 327 LEU A O 1
ATOM 2483 N N . PHE A 1 328 ? -39.815 70.839 21.236 1.00 34.72 328 PHE A N 1
ATOM 2484 C CA . PHE A 1 328 ? -38.472 71.405 21.311 1.00 37.85 328 PHE A CA 1
ATOM 2485 C C . PHE A 1 328 ? -37.669 70.895 22.503 1.00 39.38 328 PHE A C 1
ATOM 2486 O O . PHE A 1 328 ? -36.445 70.806 22.441 1.00 40.49 328 PHE A O 1
ATOM 2494 N N . SER A 1 329 ? -38.349 70.537 23.584 1.00 40.61 329 SER A N 1
ATOM 2495 C CA . SER A 1 329 ? -37.649 69.986 24.730 1.00 42.20 329 SER A CA 1
ATOM 2496 C C . SER A 1 329 ? -37.050 68.641 24.303 1.00 44.03 329 SER A C 1
ATOM 2497 O O . SER A 1 329 ? -35.865 68.384 24.511 1.00 44.62 329 SER A O 1
ATOM 2500 N N . GLU A 1 330 ? -37.880 67.780 23.714 1.00 44.66 330 GLU A N 1
ATOM 2501 C CA . GLU A 1 330 ? -37.414 66.478 23.238 1.00 44.72 330 GLU A CA 1
ATOM 2502 C C . GLU A 1 330 ? -36.262 66.680 22.250 1.00 45.63 330 GLU A C 1
ATOM 2503 O O . GLU A 1 330 ? -35.318 65.889 22.208 1.00 45.97 330 GLU A O 1
ATOM 2509 N N . LEU A 1 331 ? -36.340 67.745 21.460 1.00 46.61 331 LEU A N 1
ATOM 2510 C CA . LEU A 1 331 ? -35.301 68.040 20.483 1.00 48.58 331 LEU A CA 1
ATOM 2511 C C . LEU A 1 331 ? -33.977 68.454 21.133 1.00 51.87 331 LEU A C 1
ATOM 2512 O O . LEU A 1 331 ? -32.924 68.415 20.495 1.00 53.32 331 LEU A O 1
ATOM 2517 N N . LYS A 1 332 ? -34.026 68.845 22.402 1.00 54.49 332 LYS A N 1
ATOM 2518 C CA . LYS A 1 332 ? -32.814 69.251 23.108 1.00 57.87 332 LYS A CA 1
ATOM 2519 C C . LYS A 1 332 ? -32.356 68.223 24.144 1.00 58.80 332 LYS A C 1
ATOM 2520 O O . LYS A 1 332 ? -31.320 68.397 24.781 1.00 59.12 332 LYS A O 1
ATOM 2526 N N . ASN A 1 333 ? -33.128 67.152 24.302 1.00 60.14 333 ASN A N 1
ATOM 2527 C CA . ASN A 1 333 ? -32.785 66.086 25.239 1.00 61.26 333 ASN A CA 1
ATOM 2528 C C . ASN A 1 333 ? -32.000 64.973 24.540 1.00 62.63 333 ASN A C 1
ATOM 2529 O O . ASN A 1 333 ? -31.376 64.162 25.261 1.00 63.44 333 ASN A O 1
ATOM 2534 N N . ALA B 1 26 ? -30.854 45.701 -14.989 1.00 52.47 26 ALA B N 1
ATOM 2535 C CA . ALA B 1 26 ? -30.025 44.455 -15.071 1.00 52.22 26 ALA B CA 1
ATOM 2536 C C . ALA B 1 26 ? -30.161 43.641 -13.790 1.00 51.25 26 ALA B C 1
ATOM 2537 O O . ALA B 1 26 ? -31.222 43.627 -13.163 1.00 51.37 26 ALA B O 1
ATOM 2539 N N . CYS B 1 27 ? -29.083 42.957 -13.415 1.00 50.09 27 CYS B N 1
ATOM 2540 C CA . CYS B 1 27 ? -29.061 42.144 -12.203 1.00 49.88 27 CYS B CA 1
ATOM 2541 C C . CYS B 1 27 ? -29.459 43.020 -11.010 1.00 48.04 27 CYS B C 1
ATOM 2542 O O . CYS B 1 27 ? -30.215 42.591 -10.139 1.00 47.65 27 CYS B O 1
ATOM 2545 N N . ALA B 1 28 ? -28.957 44.253 -11.005 1.00 46.31 28 ALA B N 1
ATOM 2546 C CA . ALA B 1 28 ? -29.216 45.219 -9.939 1.00 45.20 28 ALA B CA 1
ATOM 2547 C C . ALA B 1 28 ? -30.696 45.491 -9.679 1.00 43.53 28 ALA B C 1
ATOM 2548 O O . ALA B 1 28 ? -31.180 45.245 -8.576 1.00 42.75 28 ALA B O 1
ATOM 2550 N N . THR B 1 29 ? -31.404 46.019 -10.678 1.00 42.05 29 THR B N 1
ATOM 2551 C CA . THR B 1 29 ? -32.836 46.307 -10.532 1.00 41.30 29 THR B CA 1
ATOM 2552 C C . THR B 1 29 ? -33.568 45.041 -10.097 1.00 38.72 29 THR B C 1
ATOM 2553 O O . THR B 1 29 ? -34.481 45.076 -9.268 1.00 39.34 29 THR B O 1
ATOM 2557 N N . LEU B 1 30 ? -33.150 43.924 -10.674 1.00 36.04 30 LEU B N 1
ATOM 2558 C CA . LEU B 1 30 ? -33.743 42.635 -10.382 1.00 34.83 30 LEU B CA 1
ATOM 2559 C C . LEU B 1 30 ? -33.570 42.241 -8.905 1.00 33.26 30 LEU B C 1
ATOM 2560 O O . LEU B 1 30 ? -34.535 41.885 -8.225 1.00 30.40 30 LEU B O 1
ATOM 2565 N N . VAL B 1 31 ? -32.340 42.308 -8.408 1.00 30.92 31 VAL B N 1
ATOM 2566 C CA . VAL B 1 31 ? -32.091 41.954 -7.016 1.00 29.22 31 VAL B CA 1
ATOM 2567 C C . VAL B 1 31 ? -32.817 42.937 -6.109 1.00 27.53 31 VAL B C 1
ATOM 2568 O O . VAL B 1 31 ? -33.322 42.556 -5.056 1.00 27.21 31 VAL B O 1
ATOM 2572 N N . ALA B 1 32 ? -32.875 44.198 -6.528 1.00 26.55 32 ALA B N 1
ATOM 2573 C CA . ALA B 1 32 ? -33.560 45.219 -5.749 1.00 26.25 32 ALA B CA 1
ATOM 2574 C C . ALA B 1 32 ? -35.045 44.859 -5.626 1.00 26.99 32 ALA B C 1
ATOM 2575 O O . ALA B 1 32 ? -35.620 44.936 -4.547 1.00 25.29 32 ALA B O 1
ATOM 2577 N N . GLU B 1 33 ? -35.658 44.456 -6.737 1.00 27.90 33 GLU B N 1
ATOM 2578 C CA . GLU B 1 33 ? -37.070 44.078 -6.725 1.00 29.22 33 GLU B CA 1
ATOM 2579 C C . GLU B 1 33 ? -37.297 42.856 -5.851 1.00 27.72 33 GLU B C 1
ATOM 2580 O O . GLU B 1 33 ? -38.277 42.800 -5.116 1.00 28.38 33 GLU B O 1
ATOM 2586 N N . ILE B 1 34 ? -36.389 41.885 -5.926 1.00 26.10 34 ILE B N 1
ATOM 2587 C CA . ILE B 1 34 ? -36.516 40.668 -5.127 1.00 26.55 34 ILE B CA 1
ATOM 2588 C C . ILE B 1 34 ? -36.406 40.933 -3.631 1.00 25.06 34 ILE B C 1
ATOM 2589 O O . ILE B 1 34 ? -37.135 40.345 -2.826 1.00 22.82 34 ILE B O 1
ATOM 2594 N N . ALA B 1 35 ? -35.481 41.805 -3.249 1.00 22.99 35 ALA B N 1
ATOM 2595 C CA . ALA B 1 35 ? -35.319 42.112 -1.834 1.00 24.12 35 ALA B CA 1
ATOM 2596 C C . ALA B 1 35 ? -36.578 42.794 -1.325 1.00 23.82 35 ALA B C 1
ATOM 2597 O O . ALA B 1 35 ? -36.946 42.666 -0.155 1.00 22.81 35 ALA B O 1
ATOM 2599 N N . GLU B 1 36 ? -37.241 43.537 -2.205 1.00 27.04 36 GLU B N 1
ATOM 2600 C CA . GLU B 1 36 ? -38.442 44.223 -1.784 1.00 29.00 36 GLU B CA 1
ATOM 2601 C C . GLU B 1 36 ? -39.620 43.268 -1.618 1.00 30.60 36 GLU B C 1
ATOM 2602 O O . GLU B 1 36 ? -40.378 43.387 -0.658 1.00 31.24 36 GLU B O 1
ATOM 2608 N N . ARG B 1 37 ? -39.767 42.306 -2.522 1.00 31.29 37 ARG B N 1
ATOM 2609 C CA A ARG B 1 37 ? -40.873 41.356 -2.441 0.50 33.47 37 ARG B CA 1
ATOM 2610 C CA B ARG B 1 37 ? -40.880 41.365 -2.420 0.50 33.21 37 ARG B CA 1
ATOM 2611 C C . ARG B 1 37 ? -40.635 40.269 -1.391 1.00 33.39 37 ARG B C 1
ATOM 2612 O O . ARG B 1 37 ? -41.579 39.754 -0.794 1.00 33.84 37 ARG B O 1
ATOM 2627 N N . HIS B 1 38 ? -39.368 39.920 -1.166 1.00 33.26 38 HIS B N 1
ATOM 2628 C CA . HIS B 1 38 ? -39.051 38.878 -0.195 1.00 32.42 38 HIS B CA 1
ATOM 2629 C C . HIS B 1 38 ? -38.960 39.423 1.216 1.00 31.33 38 HIS B C 1
ATOM 2630 O O . HIS B 1 38 ? -38.185 40.338 1.485 1.00 32.87 38 HIS B O 1
ATOM 2637 N N . ALA B 1 39 ? -39.734 38.839 2.121 1.00 29.89 39 ALA B N 1
ATOM 2638 C CA . ALA B 1 39 ? -39.741 39.269 3.515 1.00 30.39 39 ALA B CA 1
ATOM 2639 C C . ALA B 1 39 ? -38.588 38.611 4.273 1.00 30.70 39 ALA B C 1
ATOM 2640 O O . ALA B 1 39 ? -38.747 37.561 4.889 1.00 32.81 39 ALA B O 1
ATOM 2642 N N . GLY B 1 40 ? -37.425 39.244 4.225 1.00 29.83 40 GLY B N 1
ATOM 2643 C CA . GLY B 1 40 ? -36.258 38.705 4.896 1.00 28.19 40 GLY B CA 1
ATOM 2644 C C . GLY B 1 40 ? -35.042 39.079 4.073 1.00 26.03 40 GLY B C 1
ATOM 2645 O O . GLY B 1 40 ? -35.189 39.504 2.929 1.00 25.65 40 GLY B O 1
ATOM 2646 N N . PRO B 1 41 ? -33.827 38.919 4.614 1.00 25.41 41 PRO B N 1
ATOM 2647 C CA . PRO B 1 41 ? -32.603 39.263 3.880 1.00 24.05 41 PRO B CA 1
ATOM 2648 C C . PRO B 1 41 ? -32.436 38.448 2.608 1.00 23.66 41 PRO B C 1
ATOM 2649 O O . PRO B 1 41 ? -32.882 37.299 2.529 1.00 23.98 41 PRO B O 1
ATOM 2653 N N . VAL B 1 42 ? -31.786 39.047 1.620 1.00 22.46 42 VAL B N 1
ATOM 2654 C CA . VAL B 1 42 ? -31.489 38.365 0.377 1.00 23.20 42 VAL B CA 1
ATOM 2655 C C . VAL B 1 42 ? -29.959 38.358 0.223 1.00 24.13 42 VAL B C 1
ATOM 2656 O O . VAL B 1 42 ? -29.315 39.408 0.245 1.00 23.93 42 VAL B O 1
ATOM 2660 N N . VAL B 1 43 ? -29.374 37.176 0.092 1.00 23.67 43 VAL B N 1
ATOM 2661 C CA . VAL B 1 43 ? -27.933 37.083 -0.076 1.00 22.53 43 VAL B CA 1
ATOM 2662 C C . VAL B 1 43 ? -27.608 36.869 -1.548 1.00 22.46 43 VAL B C 1
ATOM 2663 O O . VAL B 1 43 ? -28.020 35.872 -2.143 1.00 23.33 43 VAL B O 1
ATOM 2667 N N . LEU B 1 44 ? -26.907 37.829 -2.145 1.00 20.15 44 LEU B N 1
ATOM 2668 C CA . LEU B 1 44 ? -26.510 37.750 -3.543 1.00 21.37 44 LEU B CA 1
ATOM 2669 C C . LEU B 1 44 ? -25.076 37.240 -3.603 1.00 22.08 44 LEU B C 1
ATOM 2670 O O . LEU B 1 44 ? -24.150 37.888 -3.105 1.00 20.76 44 LEU B O 1
ATOM 2675 N N . ILE B 1 45 ? -24.894 36.079 -4.216 1.00 24.15 45 ILE B N 1
ATOM 2676 C CA . ILE B 1 45 ? -23.576 35.480 -4.330 1.00 25.64 45 ILE B CA 1
ATOM 2677 C C . ILE B 1 45 ? -22.932 35.950 -5.620 1.00 27.74 45 ILE B C 1
ATOM 2678 O O . ILE B 1 45 ? -23.368 35.586 -6.712 1.00 30.42 45 ILE B O 1
ATOM 2683 N N . ALA B 1 46 ? -21.906 36.783 -5.480 1.00 27.15 46 ALA B N 1
ATOM 2684 C CA . ALA B 1 46 ? -21.194 37.354 -6.611 1.00 26.09 46 ALA B CA 1
ATOM 2685 C C . ALA B 1 46 ? -19.997 36.501 -7.023 1.00 28.08 46 ALA B C 1
ATOM 2686 O O . ALA B 1 46 ? -19.509 35.681 -6.246 1.00 25.76 46 ALA B O 1
ATOM 2688 N N . PRO B 1 47 ? -19.510 36.686 -8.264 1.00 28.78 47 PRO B N 1
ATOM 2689 C CA . PRO B 1 47 ? -18.364 35.936 -8.796 1.00 29.40 47 PRO B CA 1
ATOM 2690 C C . PRO B 1 47 ? -17.033 36.234 -8.114 1.00 29.39 47 PRO B C 1
ATOM 2691 O O . PRO B 1 47 ? -16.247 35.327 -7.865 1.00 30.53 47 PRO B O 1
ATOM 2695 N N . ASP B 1 48 ? -16.785 37.503 -7.815 1.00 29.26 48 ASP B N 1
ATOM 2696 C CA . ASP B 1 48 ? -15.548 37.914 -7.160 1.00 29.26 48 ASP B CA 1
ATOM 2697 C C . ASP B 1 48 ? -15.827 39.208 -6.426 1.00 28.81 48 ASP B C 1
ATOM 2698 O O . ASP B 1 48 ? -16.924 39.758 -6.533 1.00 27.99 48 ASP B O 1
ATOM 2703 N N . MET B 1 49 ? -14.829 39.714 -5.710 1.00 28.29 49 MET B N 1
ATOM 2704 C CA . MET B 1 49 ? -15.004 40.940 -4.947 1.00 28.79 49 MET B CA 1
ATOM 2705 C C . MET B 1 49 ? -15.219 42.191 -5.775 1.00 28.23 49 MET B C 1
ATOM 2706 O O . MET B 1 49 ? -15.986 43.070 -5.371 1.00 25.25 49 MET B O 1
ATOM 2711 N N . GLN B 1 50 ? -14.553 42.284 -6.928 1.00 26.82 50 GLN B N 1
ATOM 2712 C CA . GLN B 1 50 ? -14.728 43.464 -7.767 1.00 27.84 50 GLN B CA 1
ATOM 2713 C C . GLN B 1 50 ? -16.167 43.561 -8.245 1.00 26.51 50 GLN B C 1
ATOM 2714 O O . GLN B 1 50 ? -16.758 44.638 -8.209 1.00 26.91 50 GLN B O 1
ATOM 2720 N N . ASN B 1 51 ? -16.731 42.447 -8.706 1.00 24.60 51 ASN B N 1
ATOM 2721 C CA . ASN B 1 51 ? -18.111 42.476 -9.162 1.00 25.22 51 ASN B CA 1
ATOM 2722 C C . ASN B 1 51 ? -19.057 42.685 -7.971 1.00 23.34 51 ASN B C 1
ATOM 2723 O O . ASN B 1 51 ? -20.132 43.252 -8.130 1.00 23.22 51 ASN B O 1
ATOM 2728 N N . ALA B 1 52 ? -18.642 42.247 -6.783 1.00 22.19 52 ALA B N 1
ATOM 2729 C CA . ALA B 1 52 ? -19.451 42.427 -5.572 1.00 22.98 52 ALA B CA 1
ATOM 2730 C C . ALA B 1 52 ? -19.532 43.926 -5.246 1.00 23.18 52 ALA B C 1
ATOM 2731 O O . ALA B 1 52 ? -20.601 44.454 -4.941 1.00 21.57 52 ALA B O 1
ATOM 2733 N N . LEU B 1 53 ? -18.400 44.617 -5.318 1.00 24.62 53 LEU B N 1
ATOM 2734 C CA . LEU B 1 53 ? -18.408 46.047 -5.054 1.00 27.19 53 LEU B CA 1
ATOM 2735 C C . LEU B 1 53 ? -19.282 46.741 -6.092 1.00 27.25 53 LEU B C 1
ATOM 2736 O O . LEU B 1 53 ? -20.096 47.610 -5.765 1.00 26.22 53 LEU B O 1
ATOM 2741 N N . ARG B 1 54 ? -19.097 46.348 -7.348 1.00 26.58 54 ARG B N 1
ATOM 2742 C CA . ARG B 1 54 ? -19.846 46.916 -8.459 1.00 25.96 54 ARG B CA 1
ATOM 2743 C C . ARG B 1 54 ? -21.339 46.755 -8.171 1.00 24.41 54 ARG B C 1
ATOM 2744 O O . ARG B 1 54 ? -22.091 47.726 -8.189 1.00 22.98 54 ARG B O 1
ATOM 2752 N N . LEU B 1 55 ? -21.768 45.524 -7.902 1.00 23.38 55 LEU B N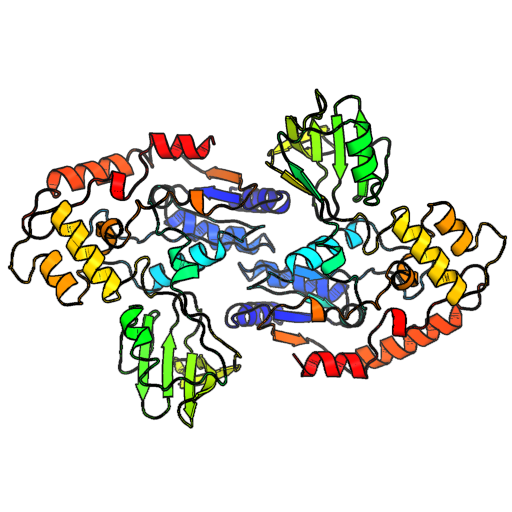 1
ATOM 2753 C CA . LEU B 1 55 ? -23.176 45.276 -7.609 1.00 23.38 55 LEU B CA 1
ATOM 2754 C C . LEU B 1 55 ? -23.661 46.099 -6.406 1.00 23.36 55 LEU B C 1
ATOM 2755 O O . LEU B 1 55 ? -24.747 46.667 -6.445 1.00 24.61 55 LEU B O 1
ATOM 2760 N N . HIS B 1 56 ? -22.860 46.165 -5.346 1.00 21.21 56 HIS B N 1
ATOM 2761 C CA . HIS B 1 56 ? -23.230 46.932 -4.156 1.00 21.53 56 HIS B CA 1
ATOM 2762 C C . HIS B 1 56 ? -23.581 48.367 -4.518 1.00 23.40 56 HIS B C 1
ATOM 2763 O O . HIS B 1 56 ? -24.609 48.895 -4.092 1.00 22.81 56 HIS B O 1
ATOM 2770 N N . ASP B 1 57 ? -22.711 49.005 -5.291 1.00 24.54 57 ASP B N 1
ATOM 2771 C CA . ASP B 1 57 ? -22.936 50.383 -5.715 1.00 26.42 57 ASP B CA 1
ATOM 2772 C C . ASP B 1 57 ? -24.181 50.521 -6.586 1.00 25.97 57 ASP B C 1
ATOM 2773 O O . ASP B 1 57 ? -24.937 51.481 -6.448 1.00 28.40 57 ASP B O 1
ATOM 2778 N N . GLU B 1 58 ? -24.395 49.568 -7.483 1.00 25.61 58 GLU B N 1
ATOM 2779 C CA . GLU B 1 58 ? -25.559 49.624 -8.366 1.00 27.57 58 GLU B CA 1
ATOM 2780 C C . GLU B 1 58 ? -26.878 49.412 -7.628 1.00 24.68 58 GLU B C 1
ATOM 2781 O O . GLU B 1 58 ? -27.788 50.235 -7.725 1.00 24.66 58 GLU B O 1
ATOM 2787 N N . ILE B 1 59 ? -26.984 48.307 -6.897 1.00 22.27 59 ILE B N 1
ATOM 2788 C CA . ILE B 1 59 ? -28.198 48.002 -6.151 1.00 19.70 59 ILE B CA 1
ATOM 2789 C C . ILE B 1 59 ? -28.541 49.116 -5.140 1.00 19.98 59 ILE B C 1
ATOM 2790 O O . ILE B 1 59 ? -29.710 49.498 -5.001 1.00 17.78 59 ILE B O 1
ATOM 2795 N N . SER B 1 60 ? -27.524 49.651 -4.458 1.00 19.19 60 SER B N 1
ATOM 2796 C CA . SER B 1 60 ? -27.728 50.721 -3.471 1.00 20.08 60 SER B CA 1
ATOM 2797 C C . SER B 1 60 ? -28.582 51.872 -4.002 1.00 20.39 60 SER B C 1
ATOM 2798 O O . SER B 1 60 ? -29.467 52.386 -3.306 1.00 19.72 60 SER B O 1
ATOM 2801 N N . GLN B 1 61 ? -28.286 52.294 -5.227 1.00 19.72 61 GLN B N 1
ATOM 2802 C CA . GLN B 1 61 ? -29.005 53.395 -5.846 1.00 21.12 61 GLN B CA 1
ATOM 2803 C C . GLN B 1 61 ? -30.460 53.067 -6.169 1.00 21.29 61 GLN B C 1
ATOM 2804 O O . GLN B 1 61 ? -31.264 53.989 -6.302 1.00 20.75 61 GLN B O 1
ATOM 2810 N N . PHE B 1 62 ? -30.794 51.777 -6.286 1.00 20.77 62 PHE B N 1
ATOM 2811 C CA . PHE B 1 62 ? -32.162 51.341 -6.627 1.00 21.99 62 PHE B CA 1
ATOM 2812 C C . PHE B 1 62 ? -33.072 50.962 -5.458 1.00 20.48 62 PHE B C 1
ATOM 2813 O O . PHE B 1 62 ? -34.189 50.498 -5.685 1.00 16.87 62 PHE B O 1
ATOM 2821 N N . THR B 1 63 ? -32.624 51.135 -4.219 1.00 18.86 63 THR B N 1
ATOM 2822 C CA . THR B 1 63 ? -33.459 50.724 -3.090 1.00 17.47 63 THR B CA 1
ATOM 2823 C C . THR B 1 63 ? -33.285 51.586 -1.851 1.00 17.60 63 THR B C 1
ATOM 2824 O O . THR B 1 63 ? -32.320 52.348 -1.751 1.00 15.37 63 THR B O 1
ATOM 2828 N N . ASP B 1 64 ? -34.244 51.465 -0.928 1.00 14.98 64 ASP B N 1
ATOM 2829 C CA . ASP B 1 64 ? -34.188 52.170 0.350 1.00 14.88 64 ASP B CA 1
ATOM 2830 C C . ASP B 1 64 ? -33.915 51.153 1.455 1.00 14.52 64 ASP B C 1
ATOM 2831 O O . ASP B 1 64 ? -33.998 51.467 2.642 1.00 14.80 64 ASP B O 1
ATOM 2836 N N . GLN B 1 65 ? -33.591 49.926 1.057 1.00 14.77 65 GLN B N 1
ATOM 2837 C CA . GLN B 1 65 ? -33.253 48.902 2.031 1.00 15.34 65 GLN B CA 1
ATOM 2838 C C . GLN B 1 65 ? -31.735 48.879 2.186 1.00 15.40 65 GLN B C 1
ATOM 2839 O O . GLN B 1 65 ? -30.992 49.429 1.369 1.00 12.93 65 GLN B O 1
ATOM 2845 N N . MET B 1 66 ? -31.298 48.251 3.260 1.00 14.38 66 MET B N 1
ATOM 2846 C CA . MET B 1 66 ? -29.891 48.128 3.580 1.00 19.29 66 MET B CA 1
ATOM 2847 C C . MET B 1 66 ? -29.199 47.267 2.517 1.00 18.11 66 MET B C 1
ATOM 2848 O O . MET B 1 66 ? -29.716 46.213 2.131 1.00 16.79 66 MET B O 1
ATOM 2853 N N . VAL B 1 67 ? -28.044 47.715 2.031 1.00 15.49 67 VAL B N 1
ATOM 2854 C CA . VAL B 1 67 ? -27.300 46.934 1.060 1.00 14.47 67 VAL B CA 1
ATOM 2855 C C . VAL B 1 67 ? -25.876 46.839 1.559 1.00 15.84 67 VAL B C 1
ATOM 2856 O O . VAL B 1 67 ? -25.119 47.816 1.517 1.00 14.04 67 VAL B O 1
ATOM 2860 N N . MET B 1 68 ? -25.511 45.652 2.032 1.00 16.11 68 MET B N 1
ATOM 2861 C CA . MET B 1 68 ? -24.180 45.440 2.573 1.00 17.88 68 MET B CA 1
ATOM 2862 C C . MET B 1 68 ? -23.363 44.473 1.722 1.00 18.54 68 MET B C 1
ATOM 2863 O O . MET B 1 68 ? -23.902 43.623 1.021 1.00 19.44 68 MET B O 1
ATOM 2868 N N . ASN B 1 69 ? -22.049 44.603 1.812 1.00 18.97 69 ASN B N 1
ATOM 2869 C CA . ASN B 1 69 ? -21.116 43.736 1.094 1.00 22.97 69 ASN B CA 1
ATOM 2870 C C . ASN B 1 69 ? -20.312 43.040 2.204 1.00 22.96 69 ASN B C 1
ATOM 2871 O O . ASN B 1 69 ? -20.035 43.673 3.229 1.00 25.16 69 ASN B O 1
ATOM 2876 N N . LEU B 1 70 ? -20.003 41.749 2.081 1.00 19.83 70 LEU B N 1
ATOM 2877 C CA . LEU B 1 70 ? -19.114 41.159 3.096 1.00 18.90 70 LEU B CA 1
ATOM 2878 C C . LEU B 1 70 ? -17.789 41.191 2.351 1.00 18.10 70 LEU B C 1
ATOM 2879 O O . LEU B 1 70 ? -17.574 40.434 1.397 1.00 17.28 70 LEU B O 1
ATOM 2884 N N . ALA B 1 71 ? -16.907 42.083 2.768 1.00 16.80 71 ALA B N 1
ATOM 2885 C CA . ALA B 1 71 ? -15.626 42.217 2.088 1.00 17.81 71 ALA B CA 1
ATOM 2886 C C . ALA B 1 71 ? -14.755 40.988 2.215 1.00 17.04 71 ALA B C 1
ATOM 2887 O O . ALA B 1 71 ? -14.689 40.376 3.276 1.00 17.90 71 ALA B O 1
ATOM 2889 N N . ASP B 1 72 ? -14.095 40.623 1.122 1.00 15.85 72 ASP B N 1
ATOM 2890 C CA . ASP B 1 72 ? -13.162 39.507 1.141 1.00 15.56 72 ASP B CA 1
ATOM 2891 C C . ASP B 1 72 ? -11.869 40.038 1.770 1.00 16.00 72 ASP B C 1
ATOM 2892 O O . ASP B 1 72 ? -11.609 41.246 1.706 1.00 14.12 72 ASP B O 1
ATOM 2897 N N . TRP B 1 73 ? -11.068 39.167 2.390 1.00 13.80 73 TRP B N 1
ATOM 2898 C CA . TRP B 1 73 ? -9.800 39.633 2.968 1.00 16.17 73 TRP B CA 1
ATOM 2899 C C . TRP B 1 73 ? -8.909 40.229 1.868 1.00 16.33 73 TRP B C 1
ATOM 2900 O O . TRP B 1 73 ? -8.030 41.055 2.146 1.00 17.28 73 TRP B O 1
ATOM 2911 N N . GLU B 1 74 ? -9.146 39.792 0.636 1.00 16.79 74 GLU B N 1
ATOM 2912 C CA . GLU B 1 74 ? -8.390 40.225 -0.542 1.00 20.79 74 GLU B CA 1
ATOM 2913 C C . GLU B 1 74 ? -6.956 39.703 -0.575 1.00 21.26 74 GLU B C 1
ATOM 2914 O O . GLU B 1 74 ? -6.211 40.002 -1.495 1.00 25.29 74 GLU B O 1
ATOM 2920 N N . THR B 1 75 ? -6.566 38.934 0.431 1.00 18.33 75 THR B N 1
ATOM 2921 C CA . THR B 1 75 ? -5.242 38.325 0.443 1.00 17.19 75 THR B CA 1
ATOM 2922 C C . THR B 1 75 ? -5.375 36.930 -0.170 1.00 16.77 75 THR B C 1
ATOM 2923 O O . THR B 1 75 ? -6.470 36.363 -0.222 1.00 16.38 75 THR B O 1
ATOM 2927 N N . LEU B 1 76 ? -4.268 36.379 -0.646 1.00 17.71 76 LEU B N 1
ATOM 2928 C CA . LEU B 1 76 ? -4.266 35.030 -1.207 1.00 17.09 76 LEU B CA 1
ATOM 2929 C C . LEU B 1 76 ? -4.346 34.038 -0.057 1.00 16.62 76 LEU B C 1
ATOM 2930 O O . LEU B 1 76 ? -3.828 34.297 1.031 1.00 16.68 76 LEU B O 1
ATOM 2935 N N . PRO B 1 77 ? -4.993 32.887 -0.275 1.00 17.02 77 PRO B N 1
ATOM 2936 C CA . PRO B 1 77 ? -5.034 31.940 0.837 1.00 16.79 77 PRO B CA 1
ATOM 2937 C C . PRO B 1 77 ? -3.582 31.666 1.241 1.00 16.81 77 PRO B C 1
ATOM 2938 O O . PRO B 1 77 ? -2.718 31.435 0.379 1.00 16.05 77 PRO B O 1
ATOM 2942 N N . TYR B 1 78 ? -3.324 31.695 2.544 1.00 15.79 78 TYR B N 1
ATOM 2943 C CA . TYR B 1 78 ? -1.985 31.467 3.092 1.00 16.20 78 TYR B CA 1
ATOM 2944 C C . TYR B 1 78 ? -0.971 32.514 2.623 1.00 17.80 78 TYR B C 1
ATOM 2945 O O . TYR B 1 78 ? 0.225 32.238 2.524 1.00 17.99 78 TYR B O 1
ATOM 2954 N N . ASP B 1 79 ? -1.455 33.721 2.363 1.00 17.38 79 ASP B N 1
ATOM 2955 C CA . ASP B 1 79 ? -0.609 34.828 1.921 1.00 16.35 79 ASP B CA 1
ATOM 2956 C C . ASP B 1 79 ? 0.460 35.208 2.954 1.00 17.17 79 ASP B C 1
ATOM 2957 O O . ASP B 1 79 ? 0.334 34.916 4.150 1.00 13.32 79 ASP B O 1
ATOM 2962 N N . SER B 1 80 ? 1.492 35.897 2.474 1.00 17.12 80 SER B N 1
ATOM 2963 C CA . SER B 1 80 ? 2.557 36.398 3.334 1.00 20.10 80 SER B CA 1
ATOM 2964 C C . SER B 1 80 ? 2.164 37.833 3.760 1.00 20.93 80 SER B C 1
ATOM 2965 O O . SER B 1 80 ? 2.950 38.542 4.373 1.00 24.69 80 SER B O 1
ATOM 2968 N N . PHE B 1 81 ? 0.949 38.252 3.404 1.00 19.06 81 PHE B N 1
ATOM 2969 C CA . PHE B 1 81 ? 0.417 39.583 3.736 1.00 16.10 81 PHE B CA 1
ATOM 2970 C C . PHE B 1 81 ? -0.850 39.406 4.578 1.00 15.85 81 PHE B C 1
ATOM 2971 O O . PHE B 1 81 ? -1.536 38.389 4.463 1.00 15.65 81 PHE B O 1
ATOM 2979 N N . SER B 1 82 ? -1.165 40.410 5.391 1.00 15.83 82 SER B N 1
ATOM 2980 C CA . SER B 1 82 ? -2.379 40.415 6.198 1.00 16.42 82 SER B CA 1
ATOM 2981 C C . SER B 1 82 ? -3.367 41.328 5.457 1.00 17.75 82 SER B C 1
ATOM 2982 O O . SER B 1 82 ? -2.954 42.170 4.658 1.00 17.99 82 SER B O 1
ATOM 2985 N N . PRO B 1 83 ? -4.679 41.157 5.674 1.00 18.63 83 PRO B N 1
ATOM 2986 C CA . PRO B 1 83 ? -5.591 42.060 4.962 1.00 18.68 83 PRO B CA 1
ATOM 2987 C C . PRO B 1 83 ? -5.478 43.478 5.542 1.00 20.28 83 PRO B C 1
ATOM 2988 O O . PRO B 1 83 ? -5.057 43.646 6.682 1.00 18.90 83 PRO B O 1
ATOM 2992 N N . HIS B 1 84 ? -5.851 44.486 4.762 1.00 20.14 84 HIS B N 1
ATOM 2993 C CA . HIS B 1 84 ? -5.811 45.871 5.228 1.00 22.69 84 HIS B CA 1
ATOM 2994 C C . HIS B 1 84 ? -6.819 46.118 6.348 1.00 21.84 84 HIS B C 1
ATOM 2995 O O . HIS B 1 84 ? -7.857 45.451 6.409 1.00 22.77 84 HIS B O 1
ATOM 3002 N N . GLN B 1 85 ? -6.523 47.083 7.222 1.00 20.21 85 GLN B N 1
ATOM 3003 C CA . GLN B 1 85 ? -7.393 47.392 8.357 1.00 22.00 85 GLN B CA 1
ATOM 3004 C C . GLN B 1 85 ? -8.813 47.819 7.979 1.00 19.64 85 GLN B C 1
ATOM 3005 O O . GLN B 1 85 ? -9.756 47.499 8.700 1.00 19.18 85 GLN B O 1
ATOM 3011 N N . ASP B 1 86 ? -8.944 48.567 6.882 1.00 18.61 86 ASP B N 1
ATOM 3012 C CA . ASP B 1 86 ? -10.243 49.029 6.406 1.00 20.61 86 ASP B CA 1
ATOM 3013 C C . ASP B 1 86 ? -11.106 47.827 6.019 1.00 20.74 86 ASP B C 1
ATOM 3014 O O . ASP B 1 86 ? -12.327 47.850 6.192 1.00 20.07 86 ASP B O 1
ATOM 3019 N N . ILE B 1 87 ? -10.463 46.778 5.501 1.00 19.27 87 ILE B N 1
ATOM 3020 C CA . ILE B 1 87 ? -11.182 45.577 5.108 1.00 19.55 87 ILE B CA 1
ATOM 3021 C C . ILE B 1 87 ? -11.698 44.869 6.351 1.00 17.85 87 ILE B C 1
ATOM 3022 O O . ILE B 1 87 ? -12.836 44.426 6.377 1.00 17.53 87 ILE B O 1
ATOM 3027 N N . ILE B 1 88 ? -10.856 44.750 7.372 1.00 16.29 88 ILE B N 1
ATOM 3028 C CA . ILE B 1 88 ? -11.277 44.102 8.608 1.00 17.05 88 ILE B CA 1
ATOM 3029 C C . ILE B 1 88 ? -12.435 44.877 9.233 1.00 16.25 88 ILE B C 1
ATOM 3030 O O . ILE B 1 88 ? -13.395 44.288 9.712 1.00 17.64 88 ILE B O 1
ATOM 3035 N N . SER B 1 89 ? -12.327 46.203 9.224 1.00 17.01 89 SER B N 1
ATOM 3036 C CA . SER B 1 89 ? -13.349 47.077 9.796 1.00 17.39 89 SER B CA 1
ATOM 3037 C C . SER B 1 89 ? -14.693 46.850 9.110 1.00 18.23 89 SER B C 1
ATOM 3038 O O . SER B 1 89 ? -15.727 46.774 9.770 1.00 15.46 89 SER B O 1
ATOM 3041 N N . SER B 1 90 ? -14.676 46.777 7.780 1.00 17.35 90 SER B N 1
ATOM 3042 C CA A SER B 1 90 ? -15.894 46.547 7.011 0.50 17.51 90 SER B CA 1
ATOM 3043 C CA B SER B 1 90 ? -15.911 46.549 7.033 0.50 18.07 90 SER B CA 1
ATOM 3044 C C . SER B 1 90 ? -16.499 45.189 7.364 1.00 17.16 90 SER B C 1
ATOM 3045 O O . SER B 1 90 ? -17.707 45.073 7.603 1.00 17.37 90 SER B O 1
ATOM 3050 N N . ARG B 1 91 ? -15.650 44.160 7.391 1.00 15.32 91 ARG B N 1
ATOM 3051 C CA . ARG B 1 91 ? -16.116 42.809 7.696 1.00 14.91 91 ARG B CA 1
ATOM 3052 C C . ARG B 1 91 ? -16.735 42.682 9.093 1.00 15.10 91 ARG B C 1
ATOM 3053 O O . ARG B 1 91 ? -17.755 41.995 9.273 1.00 14.66 91 ARG B O 1
ATOM 3061 N N . LEU B 1 92 ? -16.105 43.313 10.082 1.00 12.81 92 LEU B N 1
ATOM 3062 C CA . LEU B 1 92 ? -16.597 43.252 11.454 1.00 14.73 92 LEU B CA 1
ATOM 3063 C C . LEU B 1 92 ? -17.930 43.977 11.548 1.00 16.65 92 LEU B C 1
ATOM 3064 O O . LEU B 1 92 ? -18.828 43.548 12.261 1.00 16.67 92 LEU B O 1
ATOM 3069 N N . SER B 1 93 ? -18.061 45.081 10.826 1.00 18.51 93 SER B N 1
ATOM 3070 C CA . SER B 1 93 ? -19.327 45.809 10.830 1.00 21.20 93 SER B CA 1
ATOM 3071 C C . SER B 1 93 ? -20.418 44.915 10.222 1.00 20.73 93 SER B C 1
ATOM 3072 O O . SER B 1 93 ? -21.499 44.771 10.781 1.00 19.62 93 SER B O 1
ATOM 3075 N N . THR B 1 94 ? -20.129 44.308 9.076 1.00 19.23 94 THR B N 1
ATOM 3076 C CA . THR B 1 94 ? -21.112 43.435 8.432 1.00 18.83 94 THR B CA 1
ATOM 3077 C C . THR B 1 94 ? -21.507 42.235 9.292 1.00 18.46 94 THR B C 1
ATOM 3078 O O . THR B 1 94 ? -22.697 41.921 9.425 1.00 18.48 94 THR B O 1
ATOM 3082 N N . LEU B 1 95 ? -20.522 41.565 9.882 1.00 17.11 95 LEU B N 1
ATOM 3083 C CA . LEU B 1 95 ? -20.815 40.404 10.717 1.00 17.96 95 LEU B CA 1
ATOM 3084 C C . LEU B 1 95 ? -21.639 40.806 11.916 1.00 18.87 95 LEU B C 1
ATOM 3085 O O . LEU B 1 95 ? -22.467 40.043 12.391 1.00 18.19 95 LEU B O 1
ATOM 3090 N N . TYR B 1 96 ? -21.423 42.026 12.392 1.00 20.22 96 TYR B N 1
ATOM 3091 C CA . TYR B 1 96 ? -22.169 42.499 13.538 1.00 22.86 96 TYR B CA 1
ATOM 3092 C C . TYR B 1 96 ? -23.628 42.770 13.195 1.00 21.99 96 TYR B C 1
ATOM 3093 O O . TYR B 1 96 ? -24.501 42.428 13.964 1.00 21.83 96 TYR B O 1
ATOM 3102 N N . GLN B 1 97 ? -23.884 43.389 12.046 1.00 22.40 97 GLN B N 1
ATOM 3103 C CA . GLN B 1 97 ? -25.249 43.717 11.634 1.00 23.39 97 GLN B CA 1
ATOM 3104 C C . GLN B 1 97 ? -26.088 42.555 11.083 1.00 24.79 97 GLN B C 1
ATOM 3105 O O . GLN B 1 97 ? -27.314 42.559 11.200 1.00 24.60 97 GLN B O 1
ATOM 3111 N N . LEU B 1 98 ? -25.424 41.570 10.482 1.00 25.59 98 LEU B N 1
ATOM 3112 C CA . LEU B 1 98 ? -26.084 40.427 9.847 1.00 25.03 98 LEU B CA 1
ATOM 3113 C C . LEU B 1 98 ? -27.210 39.691 10.572 1.00 27.11 98 LEU B C 1
ATOM 3114 O O . LEU B 1 98 ? -28.312 39.557 10.041 1.00 25.94 98 LEU B O 1
ATOM 3119 N N . PRO B 1 99 ? -26.945 39.191 11.790 1.00 28.77 99 PRO B N 1
ATOM 3120 C CA . PRO B 1 99 ? -27.973 38.459 12.537 1.00 29.45 99 PRO B CA 1
ATOM 3121 C C . PRO B 1 99 ? -29.306 39.180 12.736 1.00 31.09 99 PRO B C 1
ATOM 3122 O O . PRO B 1 99 ? -30.329 38.534 12.928 1.00 32.38 99 PRO B O 1
ATOM 3126 N N . THR B 1 100 ? -29.302 40.507 12.686 1.00 31.27 100 THR B N 1
ATOM 3127 C CA . THR B 1 100 ? -30.532 41.258 12.891 1.00 31.30 100 THR B CA 1
ATOM 3128 C C . THR B 1 100 ? -30.997 41.962 11.637 1.00 31.41 100 THR B C 1
ATOM 3129 O O . THR B 1 100 ? -31.916 42.781 11.675 1.00 30.34 100 THR B O 1
ATOM 3133 N N . MET B 1 101 ? -30.354 41.653 10.521 1.00 31.04 101 MET B N 1
ATOM 3134 C CA . MET B 1 101 ? -30.752 42.253 9.266 1.00 32.12 101 MET B CA 1
ATOM 3135 C C . MET B 1 101 ? -32.066 41.575 8.876 1.00 33.46 101 MET B C 1
ATOM 3136 O O . MET B 1 101 ? -32.073 40.395 8.545 1.00 33.98 101 MET B O 1
ATOM 3141 N N . GLN B 1 102 ? -33.172 42.312 8.927 1.00 32.48 102 GLN B N 1
ATOM 3142 C CA . GLN B 1 102 ? -34.466 41.739 8.577 1.00 33.34 102 GLN B CA 1
ATOM 3143 C C . GLN B 1 102 ? -34.801 41.942 7.105 1.00 31.13 102 GLN B C 1
ATOM 3144 O O . GLN B 1 102 ? -35.413 41.082 6.480 1.00 31.22 102 GLN B O 1
ATOM 3150 N N . ARG B 1 103 ? -34.396 43.079 6.554 1.00 27.68 103 ARG B N 1
ATOM 3151 C CA A ARG B 1 103 ? -34.650 43.397 5.156 0.50 28.22 103 ARG B CA 1
ATOM 3152 C CA B ARG B 1 103 ? -34.650 43.363 5.148 0.50 27.02 103 ARG B CA 1
ATOM 3153 C C . ARG B 1 103 ? -33.379 43.933 4.524 1.00 27.20 103 ARG B C 1
ATOM 3154 O O . ARG B 1 103 ? -32.573 44.576 5.193 1.00 27.81 103 ARG B O 1
ATOM 3169 N N . GLY B 1 104 ? -33.198 43.673 3.242 1.00 24.62 104 GLY B N 1
ATOM 3170 C CA . GLY B 1 104 ? -32.021 44.182 2.581 1.00 24.22 104 GLY B CA 1
ATOM 3171 C C . GLY B 1 104 ? -31.272 43.113 1.831 1.00 22.80 104 GLY B C 1
ATOM 3172 O O . GLY B 1 104 ? -31.718 41.967 1.700 1.00 20.88 104 GLY B O 1
ATOM 3173 N N . VAL B 1 105 ? -30.105 43.495 1.341 1.00 20.77 105 VAL B N 1
ATOM 3174 C CA A VAL B 1 105 ? -29.286 42.574 0.591 0.50 18.64 105 VAL B CA 1
ATOM 3175 C CA B VAL B 1 105 ? -29.288 42.572 0.590 0.50 18.86 105 VAL B CA 1
ATOM 3176 C C . VAL B 1 105 ? -27.853 42.550 1.095 1.00 18.79 105 VAL B C 1
ATOM 3177 O O . VAL B 1 105 ? -27.279 43.578 1.451 1.00 15.36 105 VAL B O 1
ATOM 3184 N N . LEU B 1 106 ? -27.303 41.354 1.140 1.00 16.99 106 LEU B N 1
ATOM 3185 C CA A LEU B 1 106 ? -25.927 41.151 1.540 0.50 18.14 106 LEU B CA 1
ATOM 3186 C CA B LEU B 1 106 ? -25.926 41.158 1.532 0.50 16.16 106 LEU B CA 1
ATOM 3187 C C . LEU B 1 106 ? -25.303 40.555 0.287 1.00 17.51 106 LEU B C 1
ATOM 3188 O O . LEU B 1 106 ? -25.820 39.574 -0.254 1.00 17.91 106 LEU B O 1
ATOM 3197 N N . ILE B 1 107 ? -24.215 41.149 -0.180 1.00 18.48 107 ILE B N 1
ATOM 3198 C CA . ILE B 1 107 ? -23.529 40.644 -1.359 1.00 19.21 107 ILE B CA 1
ATOM 3199 C C . ILE B 1 107 ? -22.201 40.012 -0.902 1.00 20.54 107 ILE B C 1
ATOM 3200 O O . ILE B 1 107 ? -21.401 40.666 -0.229 1.00 21.43 107 ILE B O 1
ATOM 3205 N N . VAL B 1 108 ? -21.963 38.755 -1.272 1.00 20.08 108 VAL B N 1
ATOM 3206 C CA . VAL B 1 108 ? -20.736 38.064 -0.877 1.00 19.66 108 VAL B CA 1
ATOM 3207 C C . VAL B 1 108 ? -20.100 37.264 -2.036 1.00 19.49 108 VAL B C 1
ATOM 3208 O O . VAL B 1 108 ? -20.788 36.538 -2.750 1.00 17.54 108 VAL B O 1
ATOM 3212 N N . PRO B 1 109 ? -18.782 37.433 -2.276 1.00 18.87 109 PRO B N 1
ATOM 3213 C CA . PRO B 1 109 ? -18.185 36.660 -3.378 1.00 18.14 109 PRO B CA 1
ATOM 3214 C C . PRO B 1 109 ? -18.264 35.163 -3.050 1.00 20.11 109 PRO B C 1
ATOM 3215 O O . PRO B 1 109 ? -18.314 34.776 -1.873 1.00 17.02 109 PRO B O 1
ATOM 3219 N N . VAL B 1 110 ? -18.292 34.318 -4.079 1.00 21.88 110 VAL B N 1
ATOM 3220 C CA . VAL B 1 110 ? -18.375 32.885 -3.846 1.00 24.07 110 VAL B CA 1
ATOM 3221 C C . VAL B 1 110 ? -17.206 32.390 -2.987 1.00 24.15 110 VAL B C 1
ATOM 3222 O O . VAL B 1 110 ? -17.407 31.611 -2.054 1.00 23.63 110 VAL B O 1
ATOM 3226 N N . ASN B 1 111 ? -15.992 32.864 -3.258 1.00 24.66 111 ASN B N 1
ATOM 3227 C CA . ASN B 1 111 ? -14.842 32.410 -2.472 1.00 25.02 111 ASN B CA 1
ATOM 3228 C C . ASN B 1 111 ? -14.945 32.829 -1.002 1.00 24.04 111 ASN B C 1
ATOM 3229 O O . ASN B 1 111 ? -14.519 32.095 -0.105 1.00 21.70 111 ASN B O 1
ATOM 3234 N N . THR B 1 112 ? -15.540 33.994 -0.763 1.00 20.90 112 THR B N 1
ATOM 3235 C CA . THR B 1 112 ? -15.705 34.518 0.585 1.00 19.15 112 THR B CA 1
ATOM 3236 C C . THR B 1 112 ? -16.739 33.716 1.367 1.00 19.88 112 THR B C 1
ATOM 3237 O O . THR B 1 112 ? -16.576 33.447 2.559 1.00 18.93 112 THR B O 1
ATOM 3241 N N . LEU B 1 113 ? -17.806 33.339 0.678 1.00 19.05 113 LEU B N 1
ATOM 3242 C CA . LEU B 1 113 ? -18.880 32.553 1.262 1.00 18.61 113 LEU B CA 1
ATOM 3243 C C . LEU B 1 113 ? -18.332 31.215 1.770 1.00 18.45 113 LEU B C 1
ATOM 3244 O O . LEU B 1 113 ? -18.816 30.668 2.761 1.00 18.92 113 LEU B O 1
ATOM 3249 N N . MET B 1 114 ? -17.304 30.700 1.099 1.00 16.40 114 MET B N 1
ATOM 3250 C CA . MET B 1 114 ? -16.690 29.427 1.484 1.00 15.74 114 MET B CA 1
ATOM 3251 C C . MET B 1 114 ? -15.732 29.516 2.683 1.00 17.06 114 MET B C 1
ATOM 3252 O O . MET B 1 114 ? -15.329 28.486 3.263 1.00 16.05 114 MET B O 1
ATOM 3257 N N . GLN B 1 115 ? -15.353 30.736 3.060 1.00 16.00 115 GLN B N 1
ATOM 3258 C CA . GLN B 1 115 ? -14.426 30.896 4.181 1.00 14.45 115 GLN B CA 1
ATOM 3259 C C . GLN B 1 115 ? -15.171 30.883 5.508 1.00 14.38 115 GLN B C 1
ATOM 3260 O O . GLN B 1 115 ? -16.173 31.579 5.670 1.00 13.26 115 GLN B O 1
ATOM 3266 N N . ARG B 1 116 ? -14.680 30.090 6.454 1.00 14.04 116 ARG B N 1
ATOM 3267 C CA . ARG B 1 116 ? -15.291 30.029 7.775 1.00 14.78 116 ARG B CA 1
ATOM 3268 C C . ARG B 1 116 ? -14.981 31.368 8.431 1.00 15.46 116 ARG B C 1
ATOM 3269 O O . ARG B 1 116 ? -14.079 32.090 7.983 1.00 13.64 116 ARG B O 1
ATOM 3277 N N . VAL B 1 117 ? -15.742 31.707 9.467 1.00 14.03 117 VAL B N 1
ATOM 3278 C CA . VAL B 1 117 ? -15.582 32.987 10.140 1.00 15.30 117 VAL B CA 1
ATOM 3279 C C . VAL B 1 117 ? -15.510 32.827 11.637 1.00 15.82 117 VAL B C 1
ATOM 3280 O O . VAL B 1 117 ? -15.757 31.740 12.161 1.00 17.31 117 VAL B O 1
ATOM 3284 N N . CYS B 1 118 ? -15.183 33.915 12.328 1.00 15.52 118 CYS B N 1
ATOM 3285 C CA . CYS B 1 118 ? -15.140 33.873 13.778 1.00 17.89 118 CYS B CA 1
ATOM 3286 C C . CYS B 1 118 ? -16.584 33.631 14.213 1.00 19.06 118 CYS B C 1
ATOM 3287 O O . CYS B 1 118 ? -17.518 34.080 13.548 1.00 18.14 118 CYS B O 1
ATOM 3290 N N . PRO B 1 119 ? -16.786 32.908 15.322 1.00 21.08 119 PRO B N 1
ATOM 3291 C CA . PRO B 1 119 ? -18.161 32.669 15.755 1.00 22.38 119 PRO B CA 1
ATOM 3292 C C . PRO B 1 119 ? -18.807 33.956 16.242 1.00 26.02 119 PRO B C 1
ATOM 3293 O O . PRO B 1 119 ? -18.143 34.836 16.800 1.00 25.18 119 PRO B O 1
ATOM 3297 N N . HIS B 1 120 ? -20.109 34.051 16.000 1.00 27.49 120 HIS B N 1
ATOM 3298 C CA . HIS B 1 120 ? -20.914 35.193 16.384 1.00 30.46 120 HIS B CA 1
ATOM 3299 C C . HIS B 1 120 ? -20.760 35.532 17.869 1.00 29.60 120 HIS B C 1
ATOM 3300 O O . HIS B 1 120 ? -20.810 36.698 18.263 1.00 29.04 120 HIS B O 1
ATOM 3307 N N . SER B 1 121 ? -20.571 34.508 18.687 1.00 28.24 121 SER B N 1
ATOM 3308 C CA . SER B 1 121 ? -20.416 34.721 20.110 1.00 29.45 121 SER B CA 1
ATOM 3309 C C . SER B 1 121 ? -19.167 35.556 20.369 1.00 29.91 121 SER B C 1
ATOM 3310 O O . SER B 1 121 ? -19.093 36.273 21.369 1.00 29.89 121 SER B O 1
ATOM 3313 N N . PHE B 1 122 ? -18.185 35.460 19.471 1.00 28.01 122 PHE B N 1
ATOM 3314 C CA . PHE B 1 122 ? -16.960 36.229 19.631 1.00 27.29 122 PHE B CA 1
ATOM 3315 C C . PHE B 1 122 ? -17.273 37.716 19.561 1.00 28.10 122 PHE B C 1
ATOM 3316 O O . PHE B 1 122 ? -16.856 38.483 20.425 1.00 27.20 122 PHE B O 1
ATOM 3324 N N . LEU B 1 123 ? -18.005 38.122 18.534 1.00 28.98 123 LEU B N 1
ATOM 3325 C CA . LEU B 1 123 ? -18.345 39.525 18.371 1.00 35.34 123 LEU B CA 1
ATOM 3326 C C . LEU B 1 123 ? -19.192 40.083 19.514 1.00 39.73 123 LEU B C 1
ATOM 3327 O O . LEU B 1 123 ? -18.921 41.170 20.022 1.00 41.72 123 LEU B O 1
ATOM 3332 N N . HIS B 1 124 ? -20.202 39.329 19.930 1.00 43.69 124 HIS B N 1
ATOM 3333 C CA A HIS B 1 124 ? -21.066 39.793 21.009 0.50 46.37 124 HIS B CA 1
ATOM 3334 C CA B HIS B 1 124 ? -21.112 39.708 21.009 0.50 45.89 124 HIS B CA 1
ATOM 3335 C C . HIS B 1 124 ? -20.490 39.628 22.407 1.00 46.97 124 HIS B C 1
ATOM 3336 O O . HIS B 1 124 ? -20.822 40.407 23.297 1.00 48.92 124 HIS B O 1
ATOM 3349 N N . GLY B 1 125 ? -19.613 38.651 22.603 1.00 47.91 125 GLY B N 1
ATOM 3350 C CA . GLY B 1 125 ? -18.997 38.491 23.906 1.00 48.40 125 GLY B CA 1
ATOM 3351 C C . GLY B 1 125 ? -17.898 39.525 24.109 1.00 49.50 125 GLY B C 1
ATOM 3352 O O . GLY B 1 125 ? -17.613 39.926 25.242 1.00 49.34 125 GLY B O 1
ATOM 3353 N N . HIS B 1 126 ? -17.290 39.969 23.008 1.00 48.31 126 HIS B N 1
ATOM 3354 C CA . HIS B 1 126 ? -16.206 40.948 23.061 1.00 48.20 126 HIS B CA 1
ATOM 3355 C C . HIS B 1 126 ? -16.584 42.383 22.697 1.00 48.25 126 HIS B C 1
ATOM 3356 O O . HIS B 1 126 ? -15.748 43.285 22.781 1.00 49.85 126 HIS B O 1
ATOM 3363 N N . ALA B 1 127 ? -17.824 42.601 22.276 1.00 47.90 127 ALA B N 1
ATOM 3364 C CA . ALA B 1 127 ? -18.270 43.947 21.931 1.00 46.66 127 ALA B CA 1
ATOM 3365 C C . ALA B 1 127 ? -18.356 44.746 23.233 1.00 46.30 127 ALA B C 1
ATOM 3366 O O . ALA B 1 127 ? -19.218 44.491 24.079 1.00 46.70 127 ALA B O 1
ATOM 3368 N N . LEU B 1 128 ? -17.455 45.708 23.389 1.00 43.79 128 LEU B N 1
ATOM 3369 C CA . LEU B 1 128 ? -17.411 46.525 24.589 1.00 41.04 128 LEU B CA 1
ATOM 3370 C C . LEU B 1 128 ? -18.152 47.848 24.373 1.00 39.36 128 LEU B C 1
ATOM 3371 O O . LEU B 1 128 ? -18.011 48.493 23.339 1.00 38.74 128 LEU B O 1
ATOM 3376 N N . VAL B 1 129 ? -18.949 48.247 25.354 1.00 37.23 129 VAL B N 1
ATOM 3377 C CA . VAL B 1 129 ? -19.685 49.491 25.249 1.00 35.82 129 VAL B CA 1
ATOM 3378 C C . VAL B 1 129 ? -19.024 50.594 26.063 1.00 33.48 129 VAL B C 1
ATOM 3379 O O . VAL B 1 129 ? -18.692 50.409 27.232 1.00 32.61 129 VAL B O 1
ATOM 3383 N N . MET B 1 130 ? -18.813 51.739 25.430 1.00 31.76 130 MET B N 1
ATOM 3384 C CA . MET B 1 130 ? -18.228 52.885 26.115 1.00 30.84 130 MET B CA 1
ATOM 3385 C C . MET B 1 130 ? -19.262 53.979 25.974 1.00 29.80 130 MET B C 1
ATOM 3386 O O . MET B 1 130 ? -19.656 54.327 24.856 1.00 27.91 130 MET B O 1
ATOM 3391 N N . LYS B 1 131 ? -19.721 54.510 27.102 1.00 26.85 131 LYS B N 1
ATOM 3392 C CA . LYS B 1 131 ? -20.737 55.544 27.053 1.00 27.55 131 LYS B CA 1
ATOM 3393 C C . LYS B 1 131 ? -20.490 56.764 27.932 1.00 27.24 131 LYS B C 1
ATOM 3394 O O . LYS B 1 131 ? -19.725 56.727 28.899 1.00 24.92 131 LYS B O 1
ATOM 3400 N N . LYS B 1 132 ? -21.142 57.854 27.565 1.00 26.95 132 LYS B N 1
ATOM 3401 C CA . LYS B 1 132 ? -21.019 59.101 28.289 1.00 28.56 132 LYS B CA 1
ATOM 3402 C C . LYS B 1 132 ? -21.370 58.878 29.761 1.00 28.94 132 LYS B C 1
ATOM 3403 O O . LYS B 1 132 ? -22.317 58.159 30.085 1.00 27.64 132 LYS B O 1
ATOM 3409 N N . GLY B 1 133 ? -20.580 59.469 30.653 1.00 30.71 133 GLY B N 1
ATOM 3410 C CA . GLY B 1 133 ? -20.837 59.324 32.076 1.00 31.40 133 GLY B CA 1
ATOM 3411 C C . GLY B 1 133 ? -20.196 58.113 32.725 1.00 32.88 133 GLY B C 1
ATOM 3412 O O . GLY B 1 133 ? -20.239 57.964 33.941 1.00 33.26 133 GLY B O 1
ATOM 3413 N N . GLN B 1 134 ? -19.601 57.236 31.926 1.00 32.97 134 GLN B N 1
ATOM 3414 C CA . GLN B 1 134 ? -18.953 56.049 32.472 1.00 34.48 134 GLN B CA 1
ATOM 3415 C C . GLN B 1 134 ? -17.675 56.476 33.194 1.00 34.45 134 GLN B C 1
ATOM 3416 O O . GLN B 1 134 ? -16.944 57.339 32.698 1.00 34.52 134 GLN B O 1
ATOM 3422 N N . ARG B 1 135 ? -17.420 55.883 34.360 1.00 35.56 135 ARG B N 1
ATOM 3423 C CA . ARG B 1 135 ? -16.224 56.182 35.152 1.00 36.37 135 ARG B CA 1
ATOM 3424 C C . ARG B 1 135 ? -15.244 55.026 35.067 1.00 36.12 135 ARG B C 1
ATOM 3425 O O . ARG B 1 135 ? -15.574 53.896 35.418 1.00 36.50 135 ARG B O 1
ATOM 3433 N N . LEU B 1 136 ? -14.033 55.328 34.608 1.00 36.45 136 LEU B N 1
ATOM 3434 C CA . LEU B 1 136 ? -12.988 54.328 34.416 1.00 36.69 136 LEU B CA 1
ATOM 3435 C C . LEU B 1 136 ? -11.630 54.881 34.808 1.00 36.35 136 LEU B C 1
ATOM 3436 O O . LEU B 1 136 ? -11.322 56.034 34.519 1.00 35.14 136 LEU B O 1
ATOM 3441 N N . SER B 1 137 ? -10.801 54.059 35.437 1.00 35.98 137 SER B N 1
ATOM 3442 C CA . SER B 1 137 ? -9.467 54.520 35.772 1.00 35.88 137 SER B CA 1
ATOM 3443 C C . SER B 1 137 ? -8.714 54.614 34.436 1.00 36.66 137 SER B C 1
ATOM 3444 O O . SER B 1 137 ? -9.013 53.883 33.487 1.00 35.77 137 SER B O 1
ATOM 3447 N N . ARG B 1 138 ? -7.758 55.532 34.361 1.00 36.15 138 ARG B N 1
ATOM 3448 C CA . ARG B 1 138 ? -6.951 55.731 33.163 1.00 35.54 138 ARG B CA 1
ATOM 3449 C C . ARG B 1 138 ? -6.292 54.430 32.663 1.00 33.97 138 ARG B C 1
ATOM 3450 O O . ARG B 1 138 ? -6.318 54.132 31.470 1.00 32.82 138 ARG B O 1
ATOM 3458 N N . ASP B 1 139 ? -5.700 53.649 33.559 1.00 31.56 139 ASP B N 1
ATOM 3459 C CA . ASP B 1 139 ? -5.073 52.409 33.119 1.00 31.31 139 ASP B CA 1
ATOM 3460 C C . ASP B 1 139 ? -6.115 51.318 32.840 1.00 30.00 139 ASP B C 1
ATOM 3461 O O . ASP B 1 139 ? -5.848 50.371 32.103 1.00 27.05 139 ASP B O 1
ATOM 3466 N N . ALA B 1 140 ? -7.299 51.453 33.432 1.00 29.05 140 ALA B N 1
ATOM 3467 C CA . ALA B 1 140 ? -8.365 50.484 33.203 1.00 29.31 140 ALA B CA 1
ATOM 3468 C C . ALA B 1 140 ? -8.832 50.650 31.751 1.00 28.28 140 ALA B C 1
ATOM 3469 O O . ALA B 1 140 ? -9.025 49.673 31.035 1.00 26.85 140 ALA B O 1
ATOM 3471 N N . LEU B 1 141 ? -8.987 51.901 31.323 1.00 27.71 141 LEU B N 1
ATOM 3472 C CA . LEU B 1 141 ? -9.417 52.204 29.965 1.00 27.96 141 LEU B CA 1
ATOM 3473 C C . LEU B 1 141 ? -8.352 51.673 28.996 1.00 26.99 141 LEU B C 1
ATOM 3474 O O . LEU B 1 141 ? -8.665 51.001 28.016 1.00 24.44 141 LEU B O 1
ATOM 3479 N N . ARG B 1 142 ? -7.089 51.954 29.297 1.00 26.84 142 ARG B N 1
ATOM 3480 C CA . ARG B 1 142 ? -5.992 51.488 28.463 1.00 29.22 142 ARG B CA 1
ATOM 3481 C C . ARG B 1 142 ? -5.994 49.967 28.363 1.00 28.10 142 ARG B C 1
ATOM 3482 O O . ARG B 1 142 ? -5.812 49.409 27.285 1.00 27.55 142 ARG B O 1
ATOM 3490 N N . THR B 1 143 ? -6.182 49.303 29.496 1.00 25.37 143 THR B N 1
ATOM 3491 C CA . THR B 1 143 ? -6.196 47.850 29.517 1.00 27.55 143 THR B CA 1
ATOM 3492 C C . THR B 1 143 ? -7.359 47.299 28.698 1.00 27.47 143 THR B C 1
ATOM 3493 O O . THR B 1 143 ? -7.230 46.281 28.030 1.00 29.31 143 THR B O 1
ATOM 3497 N N . GLN B 1 144 ? -8.486 47.995 28.751 1.00 28.10 144 GLN B N 1
ATOM 3498 C CA . GLN B 1 144 ? -9.688 47.619 28.018 1.00 28.83 144 GLN B CA 1
ATOM 3499 C C . GLN B 1 144 ? -9.383 47.677 26.516 1.00 27.62 144 GLN B C 1
ATOM 3500 O O . GLN B 1 144 ? -9.662 46.737 25.768 1.00 26.62 144 GLN B O 1
ATOM 3506 N N . LEU B 1 145 ? -8.788 48.783 26.089 1.00 25.09 145 LEU B N 1
ATOM 3507 C CA . LEU B 1 145 ? -8.448 48.960 24.692 1.00 25.14 145 LEU B CA 1
ATOM 3508 C C . LEU B 1 145 ? -7.375 47.989 24.204 1.00 24.14 145 LEU B C 1
ATOM 3509 O O . LEU B 1 145 ? -7.513 47.398 23.132 1.00 22.51 145 LEU B O 1
ATOM 3514 N N . ASP B 1 146 ? -6.314 47.821 24.988 1.00 23.97 146 ASP B N 1
ATOM 3515 C CA . ASP B 1 146 ? -5.218 46.944 24.596 1.00 23.77 146 ASP B CA 1
ATOM 3516 C C . ASP B 1 146 ? -5.638 45.492 24.525 1.00 23.65 146 ASP B C 1
ATOM 3517 O O . ASP B 1 146 ? -5.265 44.800 23.590 1.00 21.67 146 ASP B O 1
ATOM 3522 N N . SER B 1 147 ? -6.396 45.022 25.513 1.00 22.49 147 SER B N 1
ATOM 3523 C CA A SER B 1 147 ? -6.820 43.631 25.513 0.50 24.00 147 SER B CA 1
ATOM 3524 C CA B SER B 1 147 ? -6.835 43.636 25.516 0.50 23.30 147 SER B CA 1
ATOM 3525 C C . SER B 1 147 ? -7.764 43.356 24.349 1.00 23.96 147 SER B C 1
ATOM 3526 O O . SER B 1 147 ? -7.878 42.225 23.903 1.00 25.23 147 SER B O 1
ATOM 353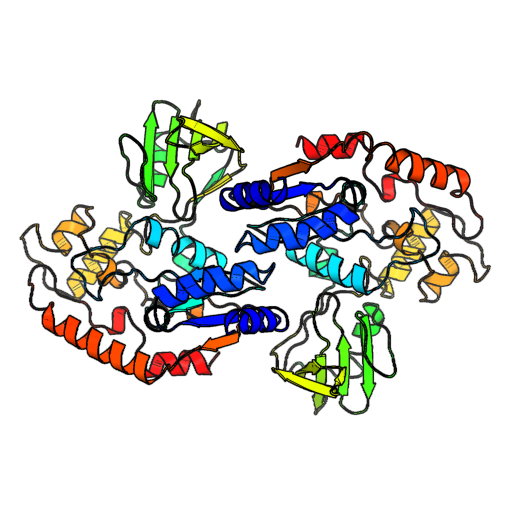1 N N . ALA B 1 148 ? -8.430 44.398 23.858 1.00 24.50 148 ALA B N 1
ATOM 3532 C CA . ALA B 1 148 ? -9.343 44.244 22.739 1.00 23.65 148 ALA B CA 1
ATOM 3533 C C . ALA B 1 148 ? -8.556 44.252 21.422 1.00 23.02 148 ALA B C 1
ATOM 3534 O O . ALA B 1 148 ? -9.131 44.075 20.354 1.00 24.88 148 ALA B O 1
ATOM 3536 N N . GLY B 1 149 ? -7.248 44.484 21.507 1.00 21.53 149 GLY B N 1
ATOM 3537 C CA . GLY B 1 149 ? -6.414 44.484 20.321 1.00 19.16 149 GLY B CA 1
ATOM 3538 C C . GLY B 1 149 ? -6.101 45.838 19.723 1.00 19.24 149 GLY B C 1
ATOM 3539 O O . GLY B 1 149 ? -5.442 45.918 18.691 1.00 19.22 149 GLY B O 1
ATOM 3540 N N . TYR B 1 150 ? -6.547 46.915 20.354 1.00 17.72 150 TYR B N 1
ATOM 3541 C CA . TYR B 1 150 ? -6.264 48.227 19.791 1.00 18.78 150 TYR B CA 1
ATOM 3542 C C . TYR B 1 150 ? -4.812 48.616 20.055 1.00 20.08 150 TYR B C 1
ATOM 3543 O O . TYR B 1 150 ? -4.248 48.286 21.097 1.00 20.59 150 TYR B O 1
ATOM 3552 N N . ARG B 1 151 ? -4.213 49.313 19.094 1.00 19.89 151 ARG B N 1
ATOM 3553 C CA . ARG B 1 151 ? -2.813 49.701 19.179 1.00 22.78 151 ARG B CA 1
ATOM 3554 C C . ARG B 1 151 ? -2.593 51.178 19.494 1.00 23.81 151 ARG B C 1
ATOM 3555 O O . ARG B 1 151 ? -3.105 52.058 18.799 1.00 22.73 151 ARG B O 1
ATOM 3563 N N . HIS B 1 152 ? -1.801 51.443 20.529 1.00 24.60 152 HIS B N 1
ATOM 3564 C CA . HIS B 1 152 ? -1.494 52.811 20.933 1.00 25.41 152 HIS B CA 1
ATOM 3565 C C . HIS B 1 152 ? -0.482 53.417 19.960 1.00 26.59 152 HIS B C 1
ATOM 3566 O O . HIS B 1 152 ? 0.593 52.872 19.765 1.00 25.55 152 HIS B O 1
ATOM 3573 N N . VAL B 1 153 ? -0.836 54.538 19.345 1.00 27.80 153 VAL B N 1
ATOM 3574 C CA . VAL B 1 153 ? 0.050 55.211 18.400 1.00 31.09 153 VAL B CA 1
ATOM 3575 C C . VAL B 1 153 ? 0.119 56.710 18.713 1.00 32.47 153 VAL B C 1
ATOM 3576 O O . VAL B 1 153 ? -0.617 57.209 19.574 1.00 31.81 153 VAL B O 1
ATOM 3580 N N . ASP B 1 154 ? 1.006 57.419 18.015 1.00 34.48 154 ASP B N 1
ATOM 3581 C CA . ASP B 1 154 ? 1.155 58.863 18.212 1.00 36.68 154 ASP B CA 1
ATOM 3582 C C . ASP B 1 154 ? -0.094 59.578 17.753 1.00 36.02 154 ASP B C 1
ATOM 3583 O O . ASP B 1 154 ? -0.650 60.403 18.483 1.00 36.55 154 ASP B O 1
ATOM 3588 N N . GLN B 1 155 ? -0.520 59.281 16.530 1.00 34.92 155 GLN B N 1
ATOM 3589 C CA . GLN B 1 155 ? -1.753 59.861 16.012 1.00 34.91 155 GLN B CA 1
ATOM 3590 C C . GLN B 1 155 ? -2.480 58.800 15.195 1.00 32.49 155 GLN B C 1
ATOM 3591 O O . GLN B 1 155 ? -1.879 58.074 14.406 1.00 29.40 155 GLN B O 1
ATOM 3597 N N . VAL B 1 156 ? -3.783 58.709 15.420 1.00 32.34 156 VAL B N 1
ATOM 3598 C CA . VAL B 1 156 ? -4.625 57.734 14.751 1.00 31.64 156 VAL B CA 1
ATOM 3599 C C . VAL B 1 156 ? -4.708 57.937 13.245 1.00 31.71 156 VAL B C 1
ATOM 3600 O O . VAL B 1 156 ? -4.979 59.036 12.775 1.00 31.66 156 VAL B O 1
ATOM 3604 N N . MET B 1 157 ? -4.468 56.862 12.498 1.00 31.91 157 MET B N 1
ATOM 3605 C CA . MET B 1 157 ? -4.522 56.892 11.038 1.00 33.05 157 MET B CA 1
ATOM 3606 C C . MET B 1 157 ? -5.413 55.760 10.515 1.00 31.53 157 MET B C 1
ATOM 3607 O O . MET B 1 157 ? -6.093 55.898 9.499 1.00 32.27 157 MET B O 1
ATOM 3612 N N . GLU B 1 158 ? -5.396 54.631 11.208 1.00 30.18 158 GLU B N 1
ATOM 3613 C CA . GLU B 1 158 ? -6.173 53.485 10.770 1.00 28.74 158 GLU B CA 1
ATOM 3614 C C . GLU B 1 158 ? -7.076 52.897 11.829 1.00 26.31 158 GLU B C 1
ATOM 3615 O O . GLU B 1 158 ? -6.937 53.165 13.020 1.00 25.32 158 GLU B O 1
ATOM 3621 N N . HIS B 1 159 ? -8.000 52.069 11.363 1.00 22.72 159 HIS B N 1
ATOM 3622 C CA . HIS B 1 159 ? -8.920 51.376 12.234 1.00 22.34 159 HIS B CA 1
ATOM 3623 C C . HIS B 1 159 ? -8.079 50.520 13.183 1.00 22.24 159 HIS B C 1
ATOM 3624 O O . HIS B 1 159 ? -7.091 49.919 12.764 1.00 21.66 159 HIS B O 1
ATOM 3631 N N . GLY B 1 160 ? -8.467 50.471 14.455 1.00 21.59 160 GLY B N 1
ATOM 3632 C CA . GLY B 1 160 ? -7.748 49.640 15.408 1.00 22.05 160 GLY B CA 1
ATOM 3633 C C . GLY B 1 160 ? -6.653 50.348 16.182 1.00 21.70 160 GLY B C 1
ATOM 3634 O O . GLY B 1 160 ? -5.909 49.734 16.948 1.00 20.14 160 GLY B O 1
ATOM 3635 N N . GLU B 1 161 ? -6.568 51.650 15.996 1.00 21.88 161 GLU B N 1
ATOM 3636 C CA . GLU B 1 161 ? -5.551 52.446 16.672 1.00 23.90 161 GLU B CA 1
ATOM 3637 C C . GLU B 1 161 ? -6.191 53.442 17.623 1.00 24.12 161 GLU B C 1
ATOM 3638 O O . GLU B 1 161 ? -7.373 53.760 17.499 1.00 22.72 161 GLU B O 1
ATOM 3644 N N . TYR B 1 162 ? -5.399 53.920 18.576 1.00 24.12 162 TYR B N 1
ATOM 3645 C CA . TYR B 1 162 ? -5.837 54.945 19.507 1.00 24.23 162 TYR B CA 1
ATOM 3646 C C . TYR B 1 162 ? -4.589 55.740 19.862 1.00 25.37 162 TYR B C 1
ATOM 3647 O O . TYR B 1 162 ? -3.470 55.239 19.736 1.00 23.85 162 TYR B O 1
ATOM 3656 N N . ALA B 1 163 ? -4.794 56.990 20.253 1.00 26.31 163 ALA B N 1
ATOM 3657 C CA . ALA B 1 163 ? -3.712 57.890 20.628 1.00 28.09 163 ALA B CA 1
ATOM 3658 C C . ALA B 1 163 ? -4.225 58.701 21.805 1.00 29.78 163 ALA B C 1
ATOM 3659 O O . ALA B 1 163 ? -5.429 58.950 21.925 1.00 30.77 163 ALA B O 1
ATOM 3661 N N . THR B 1 164 ? -3.317 59.117 22.674 1.00 31.19 164 THR B N 1
ATOM 3662 C CA . THR B 1 164 ? -3.702 59.881 23.854 1.00 32.89 164 THR B CA 1
ATOM 3663 C C . THR B 1 164 ? -2.955 61.190 24.001 1.00 33.54 164 THR B C 1
ATOM 3664 O O . THR B 1 164 ? -1.870 61.368 23.458 1.00 33.91 164 THR B O 1
ATOM 3668 N N . ARG B 1 165 ? -3.564 62.100 24.750 1.00 35.13 165 ARG B N 1
ATOM 3669 C CA . ARG B 1 165 ? -2.989 63.404 25.052 1.00 37.51 165 ARG B CA 1
ATOM 3670 C C . ARG B 1 165 ? -3.668 63.867 26.346 1.00 37.08 165 ARG B C 1
ATOM 3671 O O . ARG B 1 165 ? -4.711 64.526 26.323 1.00 36.37 165 ARG B O 1
ATOM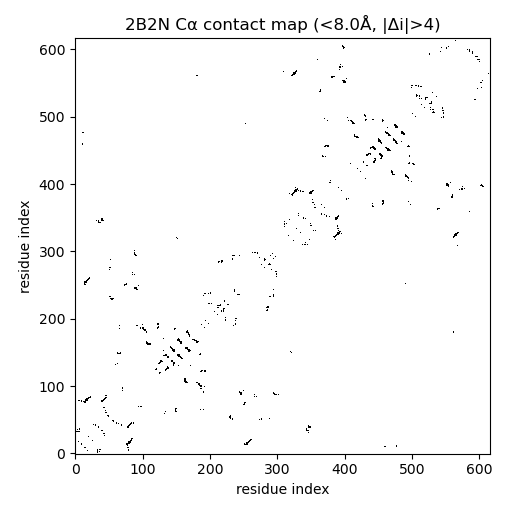 3679 N N . GLY B 1 166 ? -3.077 63.487 27.475 1.00 36.19 166 GLY B N 1
ATOM 3680 C CA . GLY B 1 166 ? -3.645 63.851 28.759 1.00 36.31 166 GLY B CA 1
ATOM 3681 C C . GLY B 1 166 ? -5.013 63.214 28.944 1.00 35.78 166 GLY B C 1
ATOM 3682 O O . GLY B 1 166 ? -5.152 61.991 28.919 1.00 36.84 166 GLY B O 1
ATOM 3683 N N . ALA B 1 167 ? -6.034 64.042 29.115 1.00 33.97 167 ALA B N 1
ATOM 3684 C CA . ALA B 1 167 ? -7.386 63.535 29.312 1.00 33.12 167 ALA B CA 1
ATOM 3685 C C . ALA B 1 167 ? -8.086 63.223 27.990 1.00 32.32 167 ALA B C 1
ATOM 3686 O O . ALA B 1 167 ? -9.228 62.761 27.984 1.00 33.30 167 ALA B O 1
ATOM 3688 N N . LEU B 1 168 ? -7.405 63.469 26.876 1.00 30.25 168 LEU B N 1
ATOM 3689 C CA . LEU B 1 168 ? -7.986 63.218 25.570 1.00 29.76 168 LEU B CA 1
ATOM 3690 C C . LEU B 1 168 ? -7.518 61.897 24.968 1.00 29.76 168 LEU B C 1
ATOM 3691 O O . LEU B 1 168 ? -6.335 61.543 25.028 1.00 28.46 168 LEU B O 1
ATOM 3696 N N . LEU B 1 169 ? -8.463 61.175 24.380 1.00 27.85 169 LEU B N 1
ATOM 3697 C CA . LEU B 1 169 ? -8.166 59.898 23.758 1.00 28.00 169 LEU B CA 1
ATOM 3698 C C . LEU B 1 169 ? -8.830 59.862 22.389 1.00 27.80 169 LEU B C 1
ATOM 3699 O O . LEU B 1 169 ? -10.052 60.043 22.274 1.00 27.61 169 LEU B O 1
ATOM 3704 N N . ASP B 1 170 ? -8.015 59.689 21.351 1.00 23.66 170 ASP B N 1
ATOM 3705 C CA . ASP B 1 170 ? -8.529 59.575 20.003 1.00 24.08 170 ASP B CA 1
ATOM 3706 C C . ASP B 1 170 ? -8.534 58.067 19.750 1.00 25.03 170 ASP B C 1
ATOM 3707 O O . ASP B 1 170 ? -7.594 57.365 20.143 1.00 21.47 170 ASP B O 1
ATOM 3712 N N . LEU B 1 171 ? -9.600 57.560 19.137 1.00 24.30 171 LEU B N 1
ATOM 3713 C CA . LEU B 1 171 ? -9.679 56.126 18.874 1.00 23.92 171 LEU B CA 1
ATOM 3714 C C . LEU B 1 171 ? -10.467 55.849 17.611 1.00 23.51 171 LEU B C 1
ATOM 3715 O O . LEU B 1 171 ? -11.508 56.474 17.366 1.00 24.23 171 LEU B O 1
ATOM 3720 N N . PHE B 1 172 ? -9.963 54.924 16.800 1.00 21.11 172 PHE B N 1
ATOM 3721 C CA . PHE B 1 172 ? -10.615 54.582 15.543 1.00 21.18 172 PHE B CA 1
ATOM 3722 C C . PHE B 1 172 ? -11.225 53.186 15.697 1.00 20.17 172 PHE B C 1
ATOM 3723 O O . PHE B 1 172 ? -10.600 52.171 15.368 1.00 21.07 172 PHE B O 1
ATOM 3731 N N . PRO B 1 173 ? -12.471 53.117 16.189 1.00 18.21 173 PRO B N 1
ATOM 3732 C CA . PRO B 1 173 ? -13.105 51.808 16.374 1.00 17.64 173 PRO B CA 1
ATOM 3733 C C . PRO B 1 173 ? -13.350 50.993 15.120 1.00 17.83 173 PRO B C 1
ATOM 3734 O O . PRO B 1 173 ? -13.659 51.536 14.059 1.00 19.70 173 PRO B O 1
ATOM 3738 N N . MET B 1 174 ? -13.190 49.681 15.243 1.00 18.63 174 MET B N 1
ATOM 3739 C CA . MET B 1 174 ? -13.436 48.793 14.117 1.00 19.98 174 MET B CA 1
ATOM 3740 C C . MET B 1 174 ? -14.912 48.959 13.822 1.00 21.85 174 MET B C 1
ATOM 3741 O O . MET B 1 174 ? -15.717 49.096 14.739 1.00 19.07 174 MET B O 1
ATOM 3746 N N . GLY B 1 175 ? -15.253 48.983 12.543 1.00 23.65 175 GLY B N 1
ATOM 3747 C CA . GLY B 1 175 ? -16.636 49.162 12.159 1.00 25.63 175 GLY B CA 1
ATOM 3748 C C . GLY B 1 175 ? -17.067 50.617 12.043 1.00 26.48 175 GLY B C 1
ATOM 3749 O O . GLY B 1 175 ? -18.175 50.878 11.585 1.00 27.71 175 GLY B O 1
ATOM 3750 N N . SER B 1 176 ? -16.232 51.577 12.437 1.00 25.34 176 SER B N 1
ATOM 3751 C CA . SER B 1 176 ? -16.654 52.979 12.327 1.00 26.95 176 SER B CA 1
ATOM 3752 C C . SER B 1 176 ? -16.058 53.695 11.119 1.00 28.13 176 SER B C 1
ATOM 3753 O O . SER B 1 176 ? -14.879 53.517 10.816 1.00 28.63 176 SER B O 1
ATOM 3756 N N . GLU B 1 177 ? -16.846 54.506 10.417 1.00 27.94 177 GLU B N 1
ATOM 3757 C CA . GLU B 1 177 ? -16.273 55.195 9.261 1.00 30.00 177 GLU B CA 1
ATOM 3758 C C . GLU B 1 177 ? -15.176 56.172 9.659 1.00 28.54 177 GLU B C 1
ATOM 3759 O O . GLU B 1 177 ? -14.198 56.323 8.937 1.00 28.92 177 GLU B O 1
ATOM 3765 N N . LEU B 1 178 ? -15.353 56.839 10.796 1.00 27.25 178 LEU B N 1
ATOM 3766 C CA . LEU B 1 178 ? -14.402 57.845 11.280 1.00 26.82 178 LEU B CA 1
ATOM 3767 C C . LEU B 1 178 ? -13.970 57.596 12.722 1.00 25.32 178 LEU B C 1
ATOM 3768 O O . LEU B 1 178 ? -14.697 56.967 13.494 1.00 22.99 178 LEU B O 1
ATOM 3773 N N . PRO B 1 179 ? -12.791 58.127 13.114 1.00 25.20 179 PRO B N 1
ATOM 3774 C CA . PRO B 1 179 ? -12.299 57.951 14.482 1.00 24.21 179 PRO B CA 1
ATOM 3775 C C . PRO B 1 179 ? -13.105 58.869 15.400 1.00 24.37 179 PRO B C 1
ATOM 3776 O O . PRO B 1 179 ? -13.832 59.750 14.925 1.00 23.38 179 PRO B O 1
ATOM 3780 N N . TYR B 1 180 ? -12.965 58.658 16.705 1.00 23.78 180 TYR B N 1
ATOM 3781 C CA . TYR B 1 180 ? -13.661 59.439 17.732 1.00 23.31 180 TYR B CA 1
ATOM 3782 C C . TYR B 1 180 ? -12.661 60.105 18.675 1.00 24.10 180 TYR B C 1
ATOM 3783 O O . TYR B 1 180 ? -11.571 59.579 18.909 1.00 23.14 180 TYR B O 1
ATOM 3792 N N . ARG B 1 181 ? -13.045 61.243 19.236 1.00 24.56 181 ARG B N 1
ATOM 3793 C CA . ARG B 1 181 ? -12.207 61.899 20.225 1.00 26.69 181 ARG B CA 1
ATOM 3794 C C . ARG B 1 181 ? -13.023 61.798 21.502 1.00 26.95 181 ARG B C 1
ATOM 3795 O O . ARG B 1 181 ? -14.165 62.261 21.550 1.00 28.36 181 ARG B O 1
ATOM 3803 N N . LEU B 1 182 ? -12.451 61.164 22.519 1.00 26.71 182 LEU B N 1
ATOM 3804 C CA . LEU B 1 182 ? -13.121 60.998 23.796 1.00 27.46 182 LEU B CA 1
ATOM 3805 C C . LEU B 1 182 ? -12.483 61.924 24.801 1.00 28.27 182 LEU B C 1
ATOM 3806 O O . LEU B 1 182 ? -11.259 61.970 24.933 1.00 27.94 182 LEU B O 1
ATOM 3811 N N . ASP B 1 183 ? -13.308 62.677 25.504 1.00 28.63 183 ASP B N 1
ATOM 3812 C CA . ASP B 1 183 ? -12.783 63.561 26.520 1.00 29.59 183 ASP B CA 1
ATOM 3813 C C . ASP B 1 183 ? -12.920 62.768 27.816 1.00 29.50 183 ASP B C 1
ATOM 3814 O O . ASP B 1 183 ? -14.027 62.515 28.289 1.00 28.25 183 ASP B O 1
ATOM 3819 N N . PHE B 1 184 ? -11.783 62.366 28.371 1.00 28.97 184 PHE B N 1
ATOM 3820 C CA . PHE B 1 184 ? -11.753 61.561 29.581 1.00 29.32 184 PHE B CA 1
ATOM 3821 C C . PHE B 1 184 ? -11.423 62.360 30.848 1.00 28.81 184 PHE B C 1
ATOM 3822 O O . PHE B 1 184 ? -11.034 61.781 31.869 1.00 29.22 184 PHE B O 1
ATOM 3830 N N . PHE B 1 185 ? -11.579 63.683 30.777 1.00 30.04 185 PHE B N 1
ATOM 3831 C CA . PHE B 1 185 ? -11.310 64.572 31.919 1.00 28.88 185 PHE B CA 1
ATOM 3832 C C . PHE B 1 185 ? -11.984 64.024 33.173 1.00 29.13 185 PHE B C 1
ATOM 3833 O O . PHE B 1 185 ? -13.181 63.715 33.153 1.00 28.12 185 PHE B O 1
ATOM 3841 N N . ASP B 1 186 ? -11.209 63.896 34.254 1.00 29.79 186 ASP B N 1
ATOM 3842 C CA . ASP B 1 186 ? -11.703 63.373 35.533 1.00 29.78 186 ASP B CA 1
ATOM 3843 C C . ASP B 1 186 ? -11.940 61.862 35.556 1.00 29.37 186 ASP B C 1
ATOM 3844 O O . ASP B 1 186 ? -12.618 61.350 36.450 1.00 26.95 186 ASP B O 1
ATOM 3849 N N . ASP B 1 187 ? -11.357 61.149 34.595 1.00 28.19 187 ASP B N 1
ATOM 3850 C CA . ASP B 1 187 ? -11.531 59.701 34.500 1.00 29.44 187 ASP B CA 1
ATOM 3851 C C . ASP B 1 187 ? -13.011 59.319 34.407 1.00 29.03 187 ASP B C 1
ATOM 3852 O O . ASP B 1 187 ? -13.475 58.382 35.067 1.00 29.66 187 ASP B O 1
ATOM 3857 N N . GLU B 1 188 ? -13.727 60.070 33.576 1.00 29.51 188 GLU B N 1
ATOM 3858 C CA . GLU B 1 188 ? -15.150 59.881 33.307 1.00 30.65 188 GLU B CA 1
ATOM 3859 C C . GLU B 1 188 ? -15.305 60.329 31.859 1.00 30.76 188 GLU B C 1
ATOM 3860 O O . GLU B 1 188 ? -14.752 61.359 31.461 1.00 30.18 188 GLU B O 1
ATOM 3866 N N . ILE B 1 189 ? -16.027 59.556 31.058 1.00 30.32 189 ILE B N 1
ATOM 3867 C CA . ILE B 1 189 ? -16.216 59.922 29.660 1.00 29.74 189 ILE B CA 1
ATOM 3868 C C . ILE B 1 189 ? -17.134 61.144 29.615 1.00 31.05 189 ILE B C 1
ATOM 3869 O O . ILE B 1 189 ? -18.350 61.028 29.790 1.00 30.60 189 ILE B O 1
ATOM 3874 N N . ASP B 1 190 ? -16.544 62.318 29.397 1.00 30.22 190 ASP B N 1
ATOM 3875 C CA . ASP B 1 190 ? -17.319 63.546 29.375 1.00 32.03 190 ASP B CA 1
ATOM 3876 C C . ASP B 1 190 ? -18.030 63.773 28.048 1.00 32.13 190 ASP B C 1
ATOM 3877 O O . ASP B 1 190 ? -19.106 64.377 28.011 1.00 31.26 190 ASP B O 1
ATOM 3882 N N . SER B 1 191 ? -17.428 63.296 26.962 1.00 30.84 191 SER B N 1
ATOM 3883 C CA . SER B 1 191 ? -18.034 63.423 25.644 1.00 30.19 191 SER B CA 1
ATOM 3884 C C . SER B 1 191 ? -17.338 62.502 24.644 1.00 30.77 191 SER B C 1
ATOM 3885 O O . SER B 1 191 ? -16.160 62.170 24.808 1.00 29.89 191 SER B O 1
ATOM 3888 N N . LEU B 1 192 ? -18.087 62.076 23.629 1.00 30.50 192 LEU B N 1
ATOM 3889 C CA . LEU B 1 192 ? -17.580 61.212 22.561 1.00 30.07 192 LEU B CA 1
ATOM 3890 C C . LEU B 1 192 ? -18.030 61.889 21.278 1.00 30.47 192 LEU B C 1
ATOM 3891 O O . LEU B 1 192 ? -19.230 62.069 21.060 1.00 31.71 192 LEU B O 1
ATOM 3896 N N . ARG B 1 193 ? -17.081 62.277 20.436 1.00 29.30 193 ARG B N 1
ATOM 3897 C CA . ARG B 1 193 ? -17.422 62.946 19.192 1.00 29.42 193 ARG B CA 1
ATOM 3898 C C . ARG B 1 193 ? -16.602 62.420 18.037 1.00 27.77 193 ARG B C 1
ATOM 3899 O O . ARG B 1 193 ? -15.423 62.096 18.187 1.00 24.08 193 ARG B O 1
ATOM 3907 N N . VAL B 1 194 ? -17.245 62.331 16.884 1.00 26.09 194 VAL B N 1
ATOM 3908 C CA . VAL B 1 194 ? -16.577 61.897 15.678 1.00 29.05 194 VAL B CA 1
ATOM 3909 C C . VAL B 1 194 ? -15.631 63.051 15.346 1.00 28.92 194 VAL B C 1
ATOM 3910 O O . VAL B 1 194 ? -15.911 64.191 15.699 1.00 27.75 194 VAL B O 1
ATOM 3914 N N . PHE B 1 195 ? -14.504 62.783 14.704 1.00 30.77 195 PHE B N 1
ATOM 3915 C CA . PHE B 1 195 ? -13.630 63.896 14.356 1.00 32.48 195 PHE B CA 1
ATOM 3916 C C . PHE B 1 195 ? -12.890 63.681 13.045 1.00 32.32 195 PHE B C 1
ATOM 3917 O O . PHE B 1 195 ? -12.642 62.541 12.633 1.00 29.49 195 PHE B O 1
ATOM 3925 N N . ASP B 1 196 ? -12.592 64.792 12.376 1.00 32.72 196 ASP B N 1
ATOM 3926 C CA . ASP B 1 196 ? -11.871 64.798 11.108 1.00 35.43 196 ASP B CA 1
ATOM 3927 C C . ASP B 1 196 ? -10.402 64.985 11.445 1.00 36.73 196 ASP B C 1
ATOM 3928 O O . ASP B 1 196 ? -10.021 65.995 12.047 1.00 36.94 196 ASP B O 1
ATOM 3933 N N . VAL B 1 197 ? -9.578 64.018 11.059 1.00 37.88 197 VAL B N 1
ATOM 3934 C CA . VAL B 1 197 ? -8.148 64.085 11.342 1.00 38.73 197 VAL B CA 1
ATOM 3935 C C . VAL B 1 197 ? -7.455 65.209 10.584 1.00 38.84 197 VAL B C 1
ATOM 3936 O O . VAL B 1 197 ? -6.471 65.772 11.062 1.00 38.61 197 VAL B O 1
ATOM 3940 N N . ASP B 1 198 ? -7.969 65.543 9.406 1.00 38.81 198 ASP B N 1
ATOM 3941 C CA . ASP B 1 198 ? -7.350 66.597 8.617 1.00 39.94 198 ASP B CA 1
ATOM 3942 C C . ASP B 1 198 ? -7.546 68.003 9.170 1.00 39.61 198 ASP B C 1
ATOM 3943 O O . ASP B 1 198 ? -6.597 68.777 9.234 1.00 40.10 198 ASP B O 1
ATOM 3948 N N . SER B 1 199 ? -8.759 68.331 9.593 1.00 39.35 199 SER B N 1
ATOM 3949 C CA . SER B 1 199 ? -9.023 69.653 10.143 1.00 38.96 199 SER B CA 1
ATOM 3950 C C . SER B 1 199 ? -8.869 69.629 11.656 1.00 38.98 199 SER B C 1
ATOM 3951 O O . SER B 1 199 ? -8.947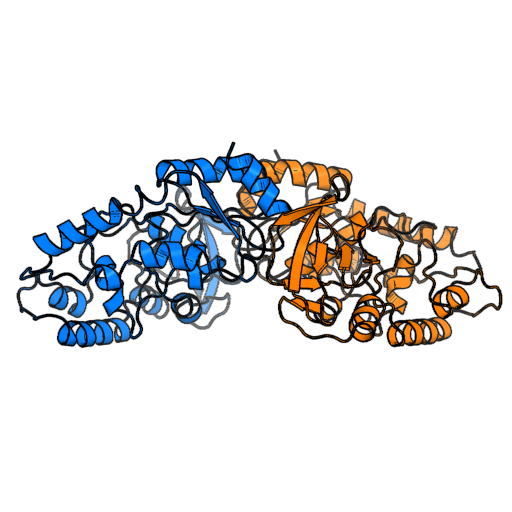 70.670 12.316 1.00 38.22 199 SER B O 1
ATOM 3954 N N . GLN B 1 200 ? -8.645 68.435 12.199 1.00 39.61 200 GLN B N 1
ATOM 3955 C CA . GLN B 1 200 ? -8.497 68.251 13.643 1.00 39.69 200 GLN B CA 1
ATOM 3956 C C . GLN B 1 200 ? -9.666 68.843 14.439 1.00 40.25 200 GLN B C 1
ATOM 3957 O O . GLN B 1 200 ? -9.493 69.282 15.577 1.00 40.92 200 GLN B O 1
ATOM 3963 N N . ARG B 1 201 ? -10.853 68.844 13.833 1.00 40.72 201 ARG B N 1
ATOM 3964 C CA . ARG B 1 201 ? -12.060 69.366 14.475 1.00 41.67 201 ARG B CA 1
ATOM 3965 C C . ARG B 1 201 ? -13.081 68.250 14.706 1.00 40.30 201 ARG B C 1
ATOM 3966 O O . ARG B 1 201 ? -13.180 67.312 13.909 1.00 39.94 201 ARG B O 1
ATOM 3974 N N . THR B 1 202 ? -13.841 68.361 15.792 1.00 37.87 202 THR B N 1
ATOM 3975 C CA . THR B 1 202 ? -14.852 67.366 16.122 1.00 36.88 202 THR B CA 1
ATOM 3976 C C . THR B 1 202 ? -16.171 67.674 15.420 1.00 37.34 202 THR B C 1
ATOM 3977 O O . THR B 1 202 ? -16.458 68.824 15.084 1.00 36.67 202 THR B O 1
ATOM 3981 N N . LEU B 1 203 ? -16.962 66.632 15.187 1.00 37.84 203 LEU B N 1
ATOM 3982 C CA . LEU B 1 203 ? -18.270 66.776 14.553 1.00 38.28 203 LEU B CA 1
ATOM 3983 C C . LEU B 1 203 ? -19.347 66.389 15.573 1.00 38.01 203 LEU B C 1
ATOM 3984 O O . LEU B 1 203 ? -19.165 66.616 16.765 1.00 38.26 203 LEU B O 1
ATOM 3989 N N . GLU B 1 204 ? -20.450 65.798 15.119 1.00 38.63 204 GLU B N 1
ATOM 3990 C CA . GLU B 1 204 ? -21.541 65.413 16.018 1.00 38.25 204 GLU B CA 1
ATOM 3991 C C . GLU B 1 204 ? -21.123 64.520 17.189 1.00 38.15 204 GLU B C 1
ATOM 3992 O O . GLU B 1 204 ? -20.149 63.773 17.116 1.00 38.65 204 GLU B O 1
ATOM 3998 N N . GLU B 1 205 ? -21.885 64.601 18.270 1.00 37.18 205 GLU B N 1
ATOM 3999 C CA . GLU B 1 205 ? -21.624 63.834 19.476 1.00 37.06 205 GLU B CA 1
ATOM 4000 C C . GLU B 1 205 ? -22.542 62.618 19.551 1.00 35.82 205 GLU B C 1
ATOM 4001 O O . GLU B 1 205 ? -23.627 62.632 18.980 1.00 36.17 205 GLU B O 1
ATOM 4007 N N . VAL B 1 206 ? -22.103 61.571 20.249 1.00 33.18 206 VAL B N 1
ATOM 4008 C CA . VAL B 1 206 ? -22.903 60.358 20.435 1.00 31.07 206 VAL B CA 1
ATOM 4009 C C . VAL B 1 206 ? -22.944 60.015 21.918 1.00 30.26 206 VAL B C 1
ATOM 4010 O O . VAL B 1 206 ? -22.067 60.428 22.674 1.00 29.61 206 VAL B O 1
ATOM 4014 N N . GLU B 1 207 ? -23.969 59.268 22.325 1.00 30.05 207 GLU B N 1
ATOM 4015 C CA . GLU B 1 207 ? -24.166 58.855 23.721 1.00 30.46 207 GLU B CA 1
ATOM 4016 C C . GLU B 1 207 ? -23.227 57.711 24.090 1.00 30.01 207 GLU B C 1
ATOM 4017 O O . GLU B 1 207 ? -22.836 57.560 25.252 1.00 30.01 207 GLU B O 1
ATOM 4023 N N . ALA B 1 208 ? -22.889 56.889 23.102 1.00 28.23 208 ALA B N 1
ATOM 4024 C CA . ALA B 1 208 ? -22.038 55.736 23.342 1.00 29.38 208 ALA B CA 1
ATOM 4025 C C . ALA B 1 208 ? -21.532 55.124 22.043 1.00 30.10 208 ALA B C 1
ATOM 4026 O O . ALA B 1 208 ? -22.034 55.432 20.958 1.00 29.63 208 ALA B O 1
ATOM 4028 N N . ILE B 1 209 ? -20.528 54.259 22.172 1.00 28.39 209 ILE B N 1
ATOM 4029 C CA . ILE B 1 209 ? -19.973 53.549 21.036 1.00 27.64 209 ILE B CA 1
ATOM 4030 C C . ILE B 1 209 ? -19.744 52.113 21.454 1.00 29.85 209 ILE B C 1
ATOM 4031 O O . ILE B 1 209 ? -19.457 51.810 22.626 1.00 28.15 209 ILE B O 1
ATOM 4036 N N . ASN B 1 210 ? -19.913 51.225 20.488 1.00 30.40 210 ASN B N 1
ATOM 4037 C CA . ASN B 1 210 ? -19.721 49.823 20.716 1.00 31.86 210 ASN B CA 1
ATOM 4038 C C . ASN B 1 210 ? -18.352 49.528 20.132 1.00 30.97 210 ASN B C 1
ATOM 4039 O O . ASN B 1 210 ? -18.166 49.580 18.916 1.00 32.17 210 ASN B O 1
ATOM 4044 N N . LEU B 1 211 ? -17.389 49.261 21.006 1.00 27.85 211 LEU B N 1
ATOM 4045 C CA . LEU B 1 211 ? -16.027 48.971 20.587 1.00 26.13 211 LEU B CA 1
ATOM 4046 C C . LEU B 1 211 ? -15.895 47.497 20.213 1.00 24.87 211 LEU B C 1
ATOM 4047 O O . LEU B 1 211 ? -15.865 46.629 21.087 1.00 24.61 211 LEU B O 1
ATOM 4052 N N . LEU B 1 212 ? -15.832 47.212 18.920 1.00 21.61 212 LEU B N 1
ATOM 4053 C CA . LEU B 1 212 ? -15.690 45.830 18.473 1.00 21.16 212 LEU B CA 1
ATOM 4054 C C . LEU B 1 212 ? -14.217 45.431 18.570 1.00 21.49 212 LEU B C 1
ATOM 4055 O O . LEU B 1 212 ? -13.334 46.293 18.598 1.00 21.12 212 LEU B O 1
ATOM 4060 N N . PRO B 1 213 ? -13.935 44.118 18.633 1.00 21.83 213 PRO B N 1
ATOM 4061 C CA . PRO B 1 213 ? -12.560 43.607 18.714 1.00 20.52 213 PRO B CA 1
ATOM 4062 C C . PRO B 1 213 ? -11.773 44.205 17.543 1.00 19.52 213 PRO B C 1
ATOM 4063 O O . PRO B 1 213 ? -12.363 44.536 16.514 1.00 20.58 213 PRO B O 1
ATOM 4067 N N . ALA B 1 214 ? -10.456 44.326 17.686 1.00 17.57 214 ALA B N 1
ATOM 4068 C CA . ALA B 1 214 ? -9.623 44.897 16.627 1.00 18.05 214 ALA B CA 1
ATOM 4069 C C . ALA B 1 214 ? -9.322 43.910 15.482 1.00 18.56 214 ALA B C 1
ATOM 4070 O O . ALA B 1 214 ? -8.791 44.306 14.437 1.00 16.38 214 ALA B O 1
ATOM 4072 N N . HIS B 1 215 ? -9.643 42.632 15.694 1.00 16.50 215 HIS B N 1
ATOM 4073 C CA . HIS B 1 215 ? -9.433 41.589 14.686 1.00 16.52 215 HIS B CA 1
ATOM 4074 C C . HIS B 1 215 ? -10.597 40.615 14.759 1.00 14.83 215 HIS B C 1
ATOM 4075 O O . HIS B 1 215 ? -11.438 40.725 15.653 1.00 13.84 215 HIS B O 1
ATOM 4082 N N . GLU B 1 216 ? -10.621 39.655 13.833 1.00 15.20 216 GLU B N 1
ATOM 4083 C CA . GLU B 1 216 ? -11.645 38.602 13.804 1.00 14.75 216 GLU B CA 1
ATOM 4084 C C . GLU B 1 216 ? -11.195 37.418 14.681 1.00 16.53 216 GLU B C 1
ATOM 4085 O O . GLU B 1 216 ? -11.602 36.264 14.484 1.00 15.39 216 GLU B O 1
ATOM 4091 N N . PHE B 1 217 ? -10.338 37.726 15.651 1.00 15.67 217 PHE B N 1
ATOM 4092 C CA . PHE B 1 217 ? -9.848 36.733 16.615 1.00 16.17 217 PHE B CA 1
ATOM 4093 C C . PHE B 1 217 ? -9.374 37.486 17.851 1.00 16.49 217 PHE B C 1
ATOM 4094 O O . PHE B 1 217 ? -8.943 38.647 17.753 1.00 18.14 217 PHE B O 1
ATOM 4102 N N . PRO B 1 218 ? -9.484 36.866 19.039 1.00 16.90 218 PRO B N 1
ATOM 4103 C CA . PRO B 1 218 ? -9.032 37.563 20.252 1.00 17.16 218 PRO B CA 1
ATOM 4104 C C . PRO B 1 218 ? -7.502 37.551 20.307 1.00 17.32 218 PRO B C 1
ATOM 4105 O O . PRO B 1 218 ? -6.854 36.654 19.769 1.00 16.12 218 PRO B O 1
ATOM 4109 N N . THR B 1 219 ? -6.926 38.555 20.942 1.00 19.03 219 THR B N 1
ATOM 4110 C CA . THR B 1 219 ? -5.477 38.648 21.029 1.00 22.32 219 THR B CA 1
ATOM 4111 C C . THR B 1 219 ? -5.021 38.991 22.446 1.00 23.70 219 THR B C 1
ATOM 4112 O O . THR B 1 219 ? -3.907 39.451 22.637 1.00 23.39 219 THR B O 1
ATOM 4116 N N . ASP B 1 220 ? -5.885 38.772 23.430 1.00 25.67 220 ASP B N 1
ATOM 4117 C CA . ASP B 1 220 ? -5.532 39.070 24.809 1.00 28.16 220 ASP B CA 1
ATOM 4118 C C . ASP B 1 220 ? -4.735 37.934 25.441 1.00 28.43 220 ASP B C 1
ATOM 4119 O O . ASP B 1 220 ? -4.513 36.884 24.815 1.00 28.43 220 ASP B O 1
ATOM 4124 N N . LYS B 1 221 ? -4.288 38.152 26.674 1.00 28.80 221 LYS B N 1
ATOM 4125 C CA . LYS B 1 221 ? -3.483 37.163 27.385 1.00 28.43 221 LYS B CA 1
ATOM 4126 C C . LYS B 1 221 ? -3.995 35.743 27.212 1.00 26.58 221 LYS B C 1
ATOM 4127 O O . LYS B 1 221 ? -3.235 34.845 26.841 1.00 27.33 221 LYS B O 1
ATOM 4133 N N . ALA B 1 222 ? -5.283 35.536 27.467 1.00 24.02 222 ALA B N 1
ATOM 4134 C CA . ALA B 1 222 ? -5.874 34.211 27.336 1.00 23.13 222 ALA B CA 1
ATOM 4135 C C . ALA B 1 222 ? -5.845 33.669 25.909 1.00 22.86 222 ALA B C 1
ATOM 4136 O O . ALA B 1 222 ? -5.612 32.484 25.701 1.00 25.32 222 ALA B O 1
ATOM 4138 N N . ALA B 1 223 ? -6.108 34.531 24.933 1.00 23.33 223 ALA B N 1
ATOM 4139 C CA . ALA B 1 223 ? -6.118 34.115 23.526 1.00 24.10 223 ALA B CA 1
ATOM 4140 C C . ALA B 1 223 ? -4.731 33.614 23.138 1.00 23.43 223 ALA B C 1
ATOM 4141 O O . ALA B 1 223 ? -4.592 32.567 22.510 1.00 25.86 223 ALA B O 1
ATOM 4143 N N . ILE B 1 224 ? -3.708 34.370 23.523 1.00 23.42 224 ILE B N 1
ATOM 4144 C CA . ILE B 1 224 ? -2.328 34.009 23.236 1.00 24.13 224 ILE B CA 1
ATOM 4145 C C . ILE B 1 224 ? -1.954 32.679 23.884 1.00 25.15 224 ILE B C 1
ATOM 4146 O O . ILE B 1 224 ? -1.253 31.868 23.279 1.00 25.09 224 ILE B O 1
ATOM 4151 N N . GLU B 1 225 ? -2.433 32.441 25.104 1.00 25.51 225 GLU B N 1
ATOM 4152 C CA . GLU B 1 225 ? -2.141 31.177 25.780 1.00 25.31 225 GLU B CA 1
ATOM 4153 C C . GLU B 1 225 ? -2.832 30.043 25.027 1.00 25.28 225 GLU B C 1
ATOM 4154 O O . GLU B 1 225 ? -2.259 28.965 24.845 1.00 23.35 225 GLU B O 1
ATOM 4160 N N . LEU B 1 226 ? -4.062 30.287 24.577 1.00 24.05 226 LEU B N 1
ATOM 4161 C CA . LEU B 1 226 ? -4.786 29.270 23.820 1.00 22.58 226 LEU B CA 1
ATOM 4162 C C . LEU B 1 226 ? -4.090 29.033 22.474 1.00 21.55 226 LEU B C 1
ATOM 4163 O O . LEU B 1 226 ? -3.980 27.897 22.013 1.00 22.27 226 LEU B O 1
ATOM 4168 N N . PHE B 1 227 ? -3.622 30.099 21.840 1.00 20.29 227 PHE B N 1
ATOM 4169 C CA . PHE B 1 227 ? -2.943 29.945 20.551 1.00 21.43 227 PHE B CA 1
ATOM 4170 C C . PHE B 1 227 ? -1.714 29.046 20.734 1.00 22.80 227 PHE B C 1
ATOM 4171 O O . PHE B 1 227 ? -1.535 28.056 20.015 1.00 21.78 227 PHE B O 1
ATOM 4179 N N . ARG B 1 228 ? -0.864 29.398 21.694 1.00 24.41 228 ARG B N 1
ATOM 4180 C CA . ARG B 1 228 ? 0.344 28.608 21.955 1.00 27.10 228 ARG B CA 1
ATOM 4181 C C . ARG B 1 228 ? 0.009 27.145 22.224 1.00 26.91 228 ARG B C 1
ATOM 4182 O O . ARG B 1 228 ? 0.585 26.240 21.613 1.00 28.37 228 ARG B O 1
ATOM 4190 N N . SER B 1 229 ? -0.933 26.913 23.130 1.00 28.15 229 SER B N 1
ATOM 4191 C CA . SER B 1 229 ? -1.339 25.559 23.481 1.00 27.81 229 SER B CA 1
ATOM 4192 C C . SER B 1 229 ? -1.811 24.765 22.273 1.00 28.27 229 SER B C 1
ATOM 4193 O O . SER B 1 229 ? -1.380 23.621 22.053 1.00 27.15 229 SER B O 1
ATOM 4196 N N . GLN B 1 230 ? -2.710 25.355 21.487 1.00 27.10 230 GLN B N 1
ATOM 4197 C CA . GLN B 1 230 ? -3.216 24.660 20.306 1.00 25.68 230 GLN B CA 1
ATOM 4198 C C . GLN B 1 230 ? -2.124 24.544 19.251 1.00 24.58 230 GLN B C 1
ATOM 4199 O O . GLN B 1 230 ? -2.089 23.588 18.481 1.00 26.07 230 GLN B O 1
ATOM 4205 N N . TRP B 1 231 ? -1.216 25.505 19.219 1.00 24.37 231 TRP B N 1
ATOM 4206 C CA . TRP B 1 231 ? -0.116 25.430 18.263 1.00 25.65 231 TRP B CA 1
ATOM 4207 C C . TRP B 1 231 ? 0.734 24.187 18.576 1.00 27.25 231 TRP B C 1
ATOM 4208 O O . TRP B 1 231 ? 1.015 23.374 17.694 1.00 25.98 231 TRP B O 1
ATOM 4219 N N . ARG B 1 232 ? 1.136 24.053 19.840 1.00 28.13 232 ARG B N 1
ATOM 4220 C CA . ARG B 1 232 ? 1.948 22.918 20.276 1.00 31.18 232 ARG B CA 1
ATOM 4221 C C . ARG B 1 232 ? 1.300 21.572 19.964 1.00 31.66 232 ARG B C 1
ATOM 4222 O O . ARG B 1 232 ? 2.001 20.593 19.717 1.00 33.40 232 ARG B O 1
ATOM 4230 N N . ASP B 1 233 ? -0.028 21.510 19.977 1.00 32.63 233 ASP B N 1
ATOM 4231 C CA . ASP B 1 233 ? -0.710 20.250 19.677 1.00 33.57 233 ASP B CA 1
ATOM 4232 C C . ASP B 1 233 ? -0.772 19.998 18.194 1.00 33.44 233 ASP B C 1
ATOM 4233 O O . ASP B 1 233 ? -1.165 18.916 17.761 1.00 33.21 233 ASP B O 1
ATOM 4238 N N . THR B 1 234 ? -0.375 20.995 17.412 1.00 31.35 234 THR B N 1
ATOM 4239 C CA . THR B 1 234 ? -0.449 20.887 15.967 1.00 30.77 234 THR B CA 1
ATOM 4240 C C . THR B 1 234 ? 0.879 20.904 15.236 1.00 30.97 234 THR B C 1
ATOM 4241 O O . THR B 1 234 ? 1.117 20.091 14.349 1.00 31.46 234 THR B O 1
ATOM 4245 N N . PHE B 1 235 ? 1.734 21.844 15.607 1.00 30.16 235 PHE B N 1
ATOM 4246 C CA . PHE B 1 235 ? 3.012 22.016 14.942 1.00 31.23 235 PHE B CA 1
ATOM 4247 C C . PHE B 1 235 ? 4.201 21.973 15.879 1.00 32.18 235 PHE B C 1
ATOM 4248 O O . PHE B 1 235 ? 4.053 22.124 17.088 1.00 31.99 235 PHE B O 1
ATOM 4256 N N . GLU B 1 236 ? 5.381 21.792 15.294 1.00 33.89 236 GLU B N 1
ATOM 4257 C CA . GLU B 1 236 ? 6.627 21.800 16.046 1.00 35.95 236 GLU B CA 1
ATOM 4258 C C . GLU B 1 236 ? 6.892 23.258 16.378 1.00 35.44 236 GLU B C 1
ATOM 4259 O O . GLU B 1 236 ? 6.316 24.161 15.755 1.00 33.69 236 GLU B O 1
ATOM 4265 N N . VAL B 1 237 ? 7.765 23.482 17.353 1.00 33.68 237 VAL B N 1
ATOM 4266 C CA . VAL B 1 237 ? 8.125 24.828 17.767 1.00 34.88 237 VAL B CA 1
ATOM 4267 C C . VAL B 1 237 ? 9.617 25.008 17.523 1.00 36.78 237 VAL B C 1
ATOM 4268 O O . VAL B 1 237 ? 10.412 24.135 17.876 1.00 36.65 237 VAL B O 1
ATOM 4272 N N . LYS B 1 238 ? 9.991 26.125 16.904 1.00 37.82 238 LYS B N 1
ATOM 4273 C CA . LYS B 1 238 ? 11.393 26.418 16.625 1.00 38.68 238 LYS B CA 1
ATOM 4274 C C . LYS B 1 238 ? 11.809 27.605 17.475 1.00 38.65 238 LYS B C 1
ATOM 4275 O O . LYS B 1 238 ? 10.996 28.481 17.778 1.00 37.58 238 LYS B O 1
ATOM 4281 N N . ARG B 1 239 ? 13.084 27.636 17.838 1.00 38.61 239 ARG B N 1
ATOM 4282 C CA . ARG B 1 239 ? 13.633 28.704 18.660 1.00 39.56 239 ARG B CA 1
ATOM 4283 C C . ARG B 1 239 ? 13.697 30.016 17.901 1.00 38.38 239 ARG B C 1
ATOM 4284 O O . ARG B 1 239 ? 13.583 31.098 18.480 1.00 40.36 239 ARG B O 1
ATOM 4292 N N . ASP B 1 240 ? 13.890 29.913 16.598 1.00 36.21 240 ASP B N 1
ATOM 4293 C CA . ASP B 1 240 ? 14.007 31.085 15.751 1.00 35.39 240 ASP B CA 1
ATOM 4294 C C . ASP B 1 240 ? 12.848 32.070 15.955 1.00 35.84 240 ASP B C 1
ATOM 4295 O O . ASP B 1 240 ? 11.676 31.688 15.915 1.00 36.12 240 ASP B O 1
ATOM 4300 N N . PRO B 1 241 ? 13.167 33.352 16.192 1.00 35.91 241 PRO B N 1
ATOM 4301 C CA . PRO B 1 241 ? 12.171 34.411 16.415 1.00 35.43 241 PRO B CA 1
ATOM 4302 C C . PRO B 1 241 ? 11.266 34.757 15.234 1.00 35.42 241 PRO B C 1
ATOM 4303 O O . PRO B 1 241 ? 10.299 35.516 15.387 1.00 32.85 241 PRO B O 1
ATOM 4307 N N . GLU B 1 242 ? 11.588 34.215 14.061 1.00 33.53 242 GLU B N 1
ATOM 4308 C CA . GLU B 1 242 ? 10.782 34.444 12.865 1.00 32.56 242 GLU B CA 1
ATOM 4309 C C . GLU B 1 242 ? 9.666 33.399 12.871 1.00 30.70 242 GLU B C 1
ATOM 4310 O O . GLU B 1 242 ? 8.740 33.442 12.056 1.00 31.36 242 GLU B O 1
ATOM 4316 N N . HIS B 1 243 ? 9.769 32.453 13.798 1.00 27.24 243 HIS B N 1
ATOM 4317 C CA . HIS B 1 243 ? 8.784 31.390 13.911 1.00 25.22 243 HIS B CA 1
ATOM 4318 C C . HIS B 1 243 ? 7.451 31.963 14.407 1.00 24.08 243 HIS B C 1
ATOM 4319 O O . HIS B 1 243 ? 7.425 32.778 15.345 1.00 22.46 243 HIS B O 1
ATOM 4326 N N . ILE B 1 244 ? 6.358 31.539 13.767 1.00 21.97 244 ILE B N 1
ATOM 4327 C CA . ILE B 1 244 ? 5.025 32.032 14.116 1.00 22.71 244 ILE B CA 1
ATOM 4328 C C . ILE B 1 244 ? 4.766 31.954 15.621 1.00 22.42 244 ILE B C 1
ATOM 4329 O O . ILE B 1 244 ? 4.381 32.942 16.234 1.00 20.89 244 ILE B O 1
ATOM 4334 N N . TYR B 1 245 ? 4.970 30.774 16.199 1.00 23.49 245 TYR B N 1
ATOM 4335 C CA . TYR B 1 245 ? 4.750 30.561 17.632 1.00 24.79 245 TYR B CA 1
ATOM 4336 C C . TYR B 1 245 ? 5.515 31.590 18.470 1.00 25.71 245 TYR B C 1
ATOM 4337 O O . TYR B 1 245 ? 4.953 32.218 19.367 1.00 25.43 245 TYR B O 1
ATOM 4346 N N . GLN B 1 246 ? 6.794 31.762 18.161 1.00 25.95 246 GLN B N 1
ATOM 4347 C CA . GLN B 1 246 ? 7.642 32.705 18.875 1.00 26.48 246 GLN B CA 1
ATOM 4348 C C . GLN B 1 246 ? 7.133 34.139 18.772 1.00 26.31 246 GLN B C 1
ATOM 4349 O O . GLN B 1 246 ? 7.101 34.866 19.772 1.00 24.07 246 GLN B O 1
ATOM 4355 N N . GLN B 1 247 ? 6.751 34.548 17.560 1.00 25.44 247 GLN B N 1
ATOM 4356 C CA . GLN B 1 247 ? 6.237 35.899 17.338 1.00 24.52 247 GLN B CA 1
ATOM 4357 C C . GLN B 1 247 ? 4.900 36.155 18.055 1.00 24.34 247 GLN B C 1
ATOM 4358 O O . GLN B 1 247 ? 4.707 37.209 18.648 1.00 25.41 247 GLN B O 1
ATOM 4364 N N . VAL B 1 248 ? 3.974 35.207 17.990 1.00 22.91 248 VAL B N 1
ATOM 4365 C CA . VAL B 1 248 ? 2.676 35.400 18.638 1.00 23.30 248 VAL B CA 1
ATOM 4366 C C . VAL B 1 248 ? 2.859 35.428 20.160 1.00 24.56 248 VAL B C 1
ATOM 4367 O O . VAL B 1 248 ? 2.284 36.273 20.855 1.00 24.57 248 VAL B O 1
ATOM 4371 N N . SER B 1 249 ? 3.675 34.506 20.667 1.00 26.05 249 SER B N 1
ATOM 4372 C CA . SER B 1 249 ? 3.960 34.421 22.097 1.00 26.15 249 SER B CA 1
ATOM 4373 C C . SER B 1 249 ? 4.464 35.761 22.624 1.00 28.09 249 SER B C 1
ATOM 4374 O O . SER B 1 249 ? 4.168 36.127 23.749 1.00 29.68 249 SER B O 1
ATOM 4377 N N . LYS B 1 250 ? 5.213 36.492 21.805 1.00 28.80 250 LYS B N 1
ATOM 4378 C CA . LYS B 1 250 ? 5.752 37.786 22.205 1.00 30.70 250 LYS B CA 1
ATOM 4379 C C . LYS B 1 250 ? 4.788 38.945 21.951 1.00 31.33 250 LYS B C 1
ATOM 4380 O O . LYS B 1 250 ? 5.184 40.113 21.995 1.00 30.35 250 LYS B O 1
ATOM 4386 N N . GLY B 1 251 ? 3.532 38.624 21.656 1.00 30.83 251 GLY B N 1
ATOM 4387 C CA . GLY B 1 251 ? 2.550 39.666 21.440 1.00 29.38 251 GLY B CA 1
ATOM 4388 C C . GLY B 1 251 ? 2.548 40.358 20.095 1.00 30.14 251 GLY B C 1
ATOM 4389 O O . GLY B 1 251 ? 1.891 41.382 19.940 1.00 31.36 251 GLY B O 1
ATOM 4390 N N . THR B 1 252 ? 3.281 39.836 19.121 1.00 28.07 252 THR B N 1
ATOM 4391 C CA . THR B 1 252 ? 3.277 40.464 17.811 1.00 28.23 252 THR B CA 1
ATOM 4392 C C . THR B 1 252 ? 2.368 39.652 16.892 1.00 25.42 252 THR B C 1
ATOM 4393 O O . THR B 1 252 ? 2.127 38.477 17.137 1.00 25.92 252 THR B O 1
ATOM 4397 N N . LEU B 1 253 ? 1.839 40.288 15.857 1.00 23.34 253 LEU B N 1
ATOM 4398 C CA . LEU B 1 253 ? 0.992 39.587 14.904 1.00 22.44 253 LEU B CA 1
ATOM 4399 C C . LEU B 1 253 ? 1.716 39.531 13.552 1.00 21.54 253 LEU B C 1
ATOM 4400 O O . LEU B 1 253 ? 1.817 40.525 12.850 1.00 20.36 253 LEU B O 1
ATOM 4405 N N . PRO B 1 254 ? 2.246 38.355 13.187 1.00 20.40 254 PRO B N 1
ATOM 4406 C CA . PRO B 1 254 ? 2.965 38.162 11.918 1.00 19.87 254 PRO B CA 1
ATOM 4407 C C . PRO B 1 254 ? 2.120 38.556 10.699 1.00 20.11 254 PRO B C 1
ATOM 4408 O O . PRO B 1 254 ? 0.891 38.437 10.708 1.00 18.32 254 PRO B O 1
ATOM 4412 N N . ALA B 1 255 ? 2.786 39.027 9.653 1.00 19.14 255 ALA B N 1
ATOM 4413 C CA . ALA B 1 255 ? 2.094 39.383 8.428 1.00 18.11 255 ALA B CA 1
ATOM 4414 C C . ALA B 1 255 ? 1.405 38.090 7.969 1.00 18.27 255 ALA B C 1
ATOM 4415 O O . ALA B 1 255 ? 2.031 37.022 7.925 1.00 18.20 255 ALA B O 1
ATOM 4417 N N . GLY B 1 256 ? 0.119 38.165 7.648 1.00 16.72 256 GLY B N 1
ATOM 4418 C CA . GLY B 1 256 ? -0.575 36.960 7.225 1.00 15.45 256 GLY B CA 1
ATOM 4419 C C . GLY B 1 256 ? -0.990 36.030 8.366 1.00 14.52 256 GLY B C 1
ATOM 4420 O O . GLY B 1 256 ? -1.403 34.910 8.113 1.00 14.42 256 GLY B O 1
ATOM 4421 N N . ILE B 1 257 ? -0.912 36.494 9.612 1.00 13.87 257 ILE B N 1
ATOM 4422 C CA . ILE B 1 257 ? -1.292 35.674 10.775 1.00 13.18 257 ILE B CA 1
ATOM 4423 C C . ILE B 1 257 ? -2.750 35.206 10.689 1.00 14.70 257 ILE B C 1
ATOM 4424 O O . ILE B 1 257 ? -3.141 34.211 11.323 1.00 12.53 257 ILE B O 1
ATOM 4429 N N . GLU B 1 258 ? -3.547 35.916 9.891 1.00 13.70 258 GLU B N 1
ATOM 4430 C CA . GLU B 1 258 ? -4.957 35.581 9.735 1.00 13.72 258 GLU B CA 1
ATOM 4431 C C . GLU B 1 258 ? -5.187 34.162 9.252 1.00 14.87 258 GLU B C 1
ATOM 4432 O O . GLU B 1 258 ? -6.245 33.571 9.533 1.00 16.01 258 GLU B O 1
ATOM 4438 N N . TYR B 1 259 ? -4.214 33.593 8.540 1.00 12.55 259 TYR B N 1
ATOM 4439 C CA . TYR B 1 259 ? -4.387 32.234 8.076 1.00 12.72 259 TYR B CA 1
ATOM 4440 C C . TYR B 1 259 ? -4.209 31.162 9.147 1.00 14.85 259 TYR B C 1
ATOM 4441 O O . TYR B 1 259 ? -4.291 29.969 8.855 1.00 14.56 259 TYR B O 1
ATOM 4450 N N . TRP B 1 260 ? -3.968 31.596 10.388 1.00 15.47 260 TRP B N 1
ATOM 4451 C CA . TRP B 1 260 ? -3.893 30.688 11.540 1.00 14.19 260 TRP B CA 1
ATOM 4452 C C . TRP B 1 260 ? -5.018 31.117 12.507 1.00 15.66 260 TRP B C 1
ATOM 4453 O O . TRP B 1 260 ? -4.993 30.796 13.701 1.00 15.21 260 TRP B O 1
ATOM 4464 N N . GLN B 1 261 ? -5.992 31.863 11.986 1.00 15.60 261 GLN B N 1
ATOM 4465 C CA . GLN B 1 261 ? -7.135 32.329 12.794 1.00 14.56 261 GLN B CA 1
ATOM 4466 C C . GLN B 1 261 ? -7.781 31.219 13.661 1.00 13.82 261 GLN B C 1
ATOM 4467 O O . GLN B 1 261 ? -8.177 31.456 14.808 1.00 15.05 261 GLN B O 1
ATOM 4473 N N . PRO B 1 262 ? -7.905 29.998 13.125 1.00 14.21 262 PRO B N 1
ATOM 4474 C CA . PRO B 1 262 ? -8.509 28.893 13.894 1.00 14.60 262 PRO B CA 1
ATOM 4475 C C . PRO B 1 262 ? -7.824 28.580 15.247 1.00 16.59 262 PRO B C 1
ATOM 4476 O O . PRO B 1 262 ? -8.475 28.128 16.199 1.00 17.01 262 PRO B O 1
ATOM 4480 N N . LEU B 1 263 ? -6.522 28.831 15.344 1.00 16.70 263 LEU B N 1
ATOM 4481 C CA . LEU B 1 263 ? -5.795 28.548 16.585 1.00 18.23 263 LEU B CA 1
ATOM 4482 C C . LEU B 1 263 ? -6.142 29.484 17.737 1.00 19.32 263 LEU B C 1
ATOM 4483 O O . LEU B 1 263 ? -5.842 29.183 18.892 1.00 20.33 263 LEU B O 1
ATOM 4488 N N . PHE B 1 264 ? -6.773 30.611 17.426 1.00 18.19 264 PHE B N 1
ATOM 4489 C CA . PHE B 1 264 ? -7.169 31.566 18.450 1.00 18.21 264 PHE B CA 1
ATOM 4490 C C . PHE B 1 264 ? -8.530 31.212 19.044 1.00 18.72 264 PHE B C 1
ATOM 4491 O O . PHE B 1 264 ? -9.046 31.938 19.899 1.00 19.83 264 PHE B O 1
ATOM 4499 N N . PHE B 1 265 ? -9.113 30.101 18.594 1.00 18.67 265 PHE B N 1
ATOM 4500 C CA . PHE B 1 265 ? -10.432 29.668 19.078 1.00 19.90 265 PHE B CA 1
ATOM 4501 C C . PHE B 1 265 ? -10.410 28.197 19.499 1.00 21.14 265 PHE B C 1
ATOM 4502 O O . PHE B 1 265 ? -9.781 27.379 18.840 1.00 20.97 265 PHE B O 1
ATOM 4510 N N . SER B 1 266 ? -11.101 27.860 20.588 1.00 23.88 266 SER B N 1
ATOM 4511 C CA . SER B 1 266 ? -11.118 26.472 21.058 1.00 27.49 266 SER B CA 1
ATOM 4512 C C . SER B 1 266 ? -12.095 25.617 20.258 1.00 28.96 266 SER B C 1
ATOM 4513 O O . SER B 1 266 ? -11.982 24.390 20.223 1.00 30.24 266 SER B O 1
ATOM 4516 N N . GLU B 1 267 ? -13.055 26.261 19.606 1.00 30.82 267 GLU B N 1
ATOM 4517 C CA . GLU B 1 267 ? -14.025 25.536 18.786 1.00 30.80 267 GLU B CA 1
ATOM 4518 C C . GLU B 1 267 ? -13.701 25.788 17.323 1.00 28.54 267 GLU B C 1
ATOM 4519 O O . GLU B 1 267 ? -13.086 26.793 16.985 1.00 24.92 267 GLU B O 1
ATOM 4525 N N . PRO B 1 268 ? -14.105 24.873 16.432 1.00 28.33 268 PRO B N 1
ATOM 4526 C CA . PRO B 1 268 ? -13.810 25.117 15.018 1.00 26.74 268 PRO B CA 1
ATOM 4527 C C . PRO B 1 268 ? -14.565 26.363 14.542 1.00 24.54 268 PRO B C 1
ATOM 4528 O O . PRO B 1 268 ? -15.588 26.751 15.121 1.00 24.38 268 PRO B O 1
ATOM 4532 N N . LEU B 1 269 ? -14.043 27.012 13.511 1.00 23.21 269 LEU B N 1
ATOM 4533 C CA . LEU B 1 269 ? -14.692 28.203 12.988 1.00 21.12 269 LEU B CA 1
ATOM 4534 C C . LEU B 1 269 ? -15.946 27.763 12.260 1.00 20.58 269 LEU B C 1
ATOM 4535 O O . LEU B 1 269 ? -15.910 26.834 11.464 1.00 21.25 269 LEU B O 1
ATOM 4540 N N . PRO B 1 270 ? -17.078 28.422 12.529 1.00 20.43 270 PRO B N 1
ATOM 4541 C CA . PRO B 1 270 ? -18.320 28.040 11.853 1.00 20.70 270 PRO B CA 1
ATOM 4542 C C . PRO B 1 270 ? -18.462 28.652 10.456 1.00 21.32 270 PRO B C 1
ATOM 4543 O O . PRO B 1 270 ? -17.730 29.575 10.091 1.00 20.59 270 PRO B O 1
ATOM 4547 N N . PRO B 1 271 ? -19.404 28.129 9.651 1.00 20.34 271 PRO B N 1
ATOM 4548 C CA . PRO B 1 271 ? -19.601 28.673 8.305 1.00 20.01 271 PRO B CA 1
ATOM 4549 C C . PRO B 1 271 ? -20.295 30.035 8.380 1.00 18.73 271 PRO B C 1
ATOM 4550 O O . PRO B 1 271 ? -20.952 30.350 9.370 1.00 17.04 271 PRO B O 1
ATOM 4554 N N . LEU B 1 272 ? -20.140 30.852 7.349 1.00 18.02 272 LEU B N 1
ATOM 4555 C CA . LEU B 1 272 ? -20.777 32.171 7.353 1.00 19.33 272 LEU B CA 1
ATOM 4556 C C . LEU B 1 272 ? -22.301 32.038 7.536 1.00 20.03 272 LEU B C 1
ATOM 4557 O O . LEU B 1 272 ? -22.965 32.919 8.121 1.00 17.17 272 LEU B O 1
ATOM 4562 N N . PHE B 1 273 ? -22.844 30.938 7.021 1.00 19.17 273 PHE B N 1
ATOM 4563 C CA . PHE B 1 273 ? -24.278 30.682 7.108 1.00 20.40 273 PHE B CA 1
ATOM 4564 C C . PHE B 1 273 ? -24.816 30.788 8.543 1.00 20.45 273 PHE B C 1
ATOM 4565 O O . PHE B 1 273 ? -25.979 31.131 8.737 1.00 21.89 273 PHE B O 1
ATOM 4573 N N . SER B 1 274 ? -23.977 30.521 9.540 1.00 20.14 274 SER B N 1
ATOM 4574 C CA . SER B 1 274 ? -24.421 30.591 10.936 1.00 21.81 274 SER B CA 1
ATOM 4575 C C . SER B 1 274 ? -24.881 31.998 11.318 1.00 23.10 274 SER B C 1
ATOM 4576 O O . SER B 1 274 ? -25.563 32.189 12.326 1.00 24.00 274 SER B O 1
ATOM 4579 N N . TYR B 1 275 ? -24.503 32.985 10.517 1.00 21.79 275 TYR B N 1
ATOM 4580 C CA . TYR B 1 275 ? -24.887 34.355 10.795 1.00 22.65 275 TYR B CA 1
ATOM 4581 C C . TYR B 1 275 ? -26.182 34.750 10.092 1.00 23.06 275 TYR B C 1
ATOM 4582 O O . TYR B 1 275 ? -26.821 35.718 10.489 1.00 22.14 275 TYR B O 1
ATOM 4591 N N . PHE B 1 276 ? -26.570 34.024 9.047 1.00 25.41 276 PHE B N 1
ATOM 4592 C CA . PHE B 1 276 ? -27.781 34.401 8.321 1.00 24.55 276 PHE B CA 1
ATOM 4593 C C . PHE B 1 276 ? -29.039 34.289 9.156 1.00 26.53 276 PHE B C 1
ATOM 4594 O O . PHE B 1 276 ? -29.296 33.268 9.795 1.00 24.54 276 PHE B O 1
ATOM 4602 N N . PRO B 1 277 ? -29.850 35.351 9.170 1.00 28.50 277 PRO B N 1
ATOM 4603 C CA . PRO B 1 277 ? -31.055 35.211 9.975 1.00 30.27 277 PRO B CA 1
ATOM 4604 C C . PRO B 1 277 ? -32.063 34.327 9.263 1.00 30.65 277 PRO B C 1
ATOM 4605 O O . PRO B 1 277 ? -31.791 33.764 8.185 1.00 28.14 277 PRO B O 1
ATOM 4609 N N . ALA B 1 278 ? -33.227 34.211 9.888 1.00 33.06 278 ALA B N 1
ATOM 4610 C CA . ALA B 1 278 ? -34.328 33.424 9.362 1.00 33.88 278 ALA B CA 1
ATOM 4611 C C . ALA B 1 278 ? -34.966 34.120 8.163 1.00 33.43 278 ALA B C 1
ATOM 4612 O O . ALA B 1 278 ? -35.056 35.360 8.106 1.00 34.16 278 ALA B O 1
ATOM 4614 N N . ASN B 1 279 ? -35.395 33.311 7.202 1.00 31.85 279 ASN B N 1
ATOM 4615 C CA . ASN B 1 279 ? -36.054 33.816 6.011 1.00 30.57 279 ASN B CA 1
ATOM 4616 C C . ASN B 1 279 ? -35.044 34.381 5.021 1.00 29.20 279 ASN B C 1
ATOM 4617 O O . ASN B 1 279 ? -35.394 35.199 4.162 1.00 26.17 279 ASN B O 1
ATOM 4622 N N . THR B 1 280 ? -33.792 33.948 5.147 1.00 26.85 280 THR B N 1
ATOM 4623 C CA . THR B 1 280 ? -32.752 34.406 4.250 1.00 26.13 280 THR B CA 1
ATOM 4624 C C . THR B 1 280 ? -32.884 33.698 2.923 1.00 26.02 280 THR B C 1
ATOM 4625 O O . THR B 1 280 ? -32.993 32.475 2.861 1.00 25.61 280 THR B O 1
ATOM 4629 N N . LEU B 1 281 ? -32.865 34.482 1.856 1.00 25.95 281 LEU B N 1
ATOM 4630 C CA . LEU B 1 281 ? -32.974 33.947 0.516 1.00 26.85 281 LEU B CA 1
ATOM 4631 C C . LEU B 1 281 ? -31.648 34.140 -0.188 1.00 27.01 281 LEU B C 1
ATOM 4632 O O . LEU B 1 281 ? -31.162 35.259 -0.288 1.00 25.03 281 LEU B O 1
ATOM 4637 N N . LEU B 1 282 ? -31.067 33.047 -0.671 1.00 28.76 282 LEU B N 1
ATOM 4638 C CA . LEU B 1 282 ? -29.799 33.103 -1.379 1.00 32.16 282 LEU B CA 1
ATOM 4639 C C . LEU B 1 282 ? -30.012 33.031 -2.878 1.00 34.38 282 LEU B C 1
ATOM 4640 O O . LEU B 1 282 ? -30.805 32.219 -3.359 1.00 34.54 282 LEU B O 1
ATOM 4645 N N . VAL B 1 283 ? -29.294 33.879 -3.610 1.00 35.57 283 VAL B N 1
ATOM 4646 C CA . VAL B 1 283 ? -29.353 33.899 -5.065 1.00 37.53 283 VAL B CA 1
ATOM 4647 C C . VAL B 1 283 ? -27.941 34.159 -5.605 1.00 39.79 283 VAL B C 1
ATOM 4648 O O . VAL B 1 283 ? -27.201 34.990 -5.082 1.00 38.45 283 VAL B O 1
ATOM 4652 N N . ASN B 1 284 ? -27.556 33.427 -6.639 1.00 42.95 284 ASN B N 1
ATOM 4653 C CA . ASN B 1 284 ? -26.234 33.598 -7.229 1.00 46.83 284 ASN B CA 1
ATOM 4654 C C . ASN B 1 284 ? -26.399 34.258 -8.585 1.00 48.74 284 ASN B C 1
ATOM 4655 O O . ASN B 1 284 ? -27.472 34.186 -9.176 1.00 49.63 284 ASN B O 1
ATOM 4660 N N . THR B 1 285 ? -25.353 34.916 -9.076 1.00 50.51 285 THR B N 1
ATOM 4661 C CA . THR B 1 285 ? -25.446 35.581 -10.369 1.00 52.96 285 THR B CA 1
ATOM 4662 C C . THR B 1 285 ? -24.776 34.800 -11.491 1.00 53.95 285 THR B C 1
ATOM 4663 O O . THR B 1 285 ? -25.297 34.727 -12.607 1.00 55.24 285 THR B O 1
ATOM 4667 N N . GLY B 1 286 ? -23.623 34.211 -11.197 1.00 54.40 286 GLY B N 1
ATOM 4668 C CA . GLY B 1 286 ? -22.922 33.443 -12.209 1.00 53.85 286 GLY B CA 1
ATOM 4669 C C . GLY B 1 286 ? -22.880 31.976 -11.843 1.00 53.23 286 GLY B C 1
ATOM 4670 O O . GLY B 1 286 ? -23.757 31.480 -11.125 1.00 53.80 286 GLY B O 1
ATOM 4671 N N . ASP B 1 287 ? -21.870 31.272 -12.349 1.00 52.06 287 ASP B N 1
ATOM 4672 C CA . ASP B 1 287 ? -21.713 29.857 -12.044 1.00 49.99 287 ASP B CA 1
ATOM 4673 C C . ASP B 1 287 ? -21.342 29.743 -10.577 1.00 46.20 287 ASP B C 1
ATOM 4674 O O . ASP B 1 287 ? -20.808 30.684 -9.990 1.00 47.29 287 ASP B O 1
ATOM 4679 N N . LEU B 1 288 ? -21.633 28.600 -9.975 1.00 41.50 288 LEU B N 1
ATOM 4680 C CA . LEU B 1 288 ? -21.297 28.425 -8.577 1.00 36.52 288 LEU B CA 1
ATOM 4681 C C . LEU B 1 288 ? -20.453 27.183 -8.346 1.00 32.72 288 LEU B C 1
ATOM 4682 O O . LEU B 1 288 ? -19.409 27.236 -7.703 1.00 29.12 288 LEU B O 1
ATOM 4687 N N . GLU B 1 289 ? -20.910 26.063 -8.885 1.00 29.38 289 GLU B N 1
ATOM 4688 C CA . GLU B 1 289 ? -20.205 24.799 -8.725 1.00 26.97 289 GLU B CA 1
ATOM 4689 C C . GLU B 1 289 ? -18.758 24.858 -9.213 1.00 25.18 289 GLU B C 1
ATOM 4690 O O . GLU B 1 289 ? -17.838 24.548 -8.468 1.00 22.27 289 GLU B O 1
ATOM 4696 N N . THR B 1 290 ? -18.560 25.253 -10.465 1.00 25.66 290 THR B N 1
ATOM 4697 C CA . THR B 1 290 ? -17.213 25.327 -11.032 1.00 26.44 290 THR B CA 1
ATOM 4698 C C . THR B 1 290 ? -16.318 26.264 -10.212 1.00 26.07 290 THR B C 1
ATOM 4699 O O . THR B 1 290 ? -15.169 25.933 -9.909 1.00 27.14 290 THR B O 1
ATOM 4703 N N . SER B 1 291 ? -16.855 27.425 -9.851 1.00 25.08 291 SER B N 1
ATOM 4704 C CA . SER B 1 291 ? -16.112 28.411 -9.067 1.00 25.23 291 SER B CA 1
ATOM 4705 C C . SER B 1 291 ? -15.625 27.779 -7.772 1.00 23.72 291 SER B C 1
ATOM 4706 O O . SER B 1 291 ? -14.451 27.891 -7.424 1.00 22.71 291 SER B O 1
ATOM 4709 N N . ALA B 1 292 ? -16.528 27.096 -7.073 1.00 22.66 292 ALA B N 1
ATOM 4710 C CA . ALA B 1 292 ? -16.195 26.450 -5.810 1.00 23.21 292 ALA B CA 1
ATOM 4711 C C . ALA B 1 292 ? -15.142 25.365 -5.961 1.00 24.25 292 ALA B C 1
ATOM 4712 O O . ALA B 1 292 ? -14.192 25.307 -5.176 1.00 21.76 292 ALA B O 1
ATOM 4714 N N . GLU B 1 293 ? -15.319 24.497 -6.958 1.00 22.51 293 GLU B N 1
ATOM 4715 C CA . GLU B 1 293 ? -14.364 23.415 -7.184 1.00 23.44 293 GLU B CA 1
ATOM 4716 C C . GLU B 1 293 ? -12.967 23.947 -7.492 1.00 21.20 293 GLU B C 1
ATOM 4717 O O . GLU B 1 293 ? -11.965 23.399 -7.026 1.00 22.37 293 GLU B O 1
ATOM 4723 N N . ARG B 1 294 ? -12.895 25.006 -8.285 1.00 20.86 294 ARG B N 1
ATOM 4724 C CA . ARG B 1 294 ? -11.598 25.565 -8.633 1.00 23.03 294 ARG B CA 1
ATOM 4725 C C . ARG B 1 294 ? -10.914 26.228 -7.447 1.00 21.91 294 ARG B C 1
ATOM 4726 O O . ARG B 1 294 ? -9.695 26.153 -7.316 1.00 22.14 294 ARG B O 1
ATOM 4734 N N . PHE B 1 295 ? -11.693 26.873 -6.588 1.00 22.22 295 PHE B N 1
ATOM 4735 C CA . PHE B 1 295 ? -11.120 27.527 -5.419 1.00 22.44 295 PHE B CA 1
ATOM 4736 C C . PHE B 1 295 ? -10.586 26.457 -4.483 1.00 23.35 295 PHE B C 1
ATOM 4737 O O . PHE B 1 295 ? -9.538 26.630 -3.862 1.00 24.69 295 PHE B O 1
ATOM 4745 N N . GLN B 1 296 ? -11.306 25.345 -4.375 1.00 23.62 296 GLN B N 1
ATOM 4746 C CA . GLN B 1 296 ? -10.857 24.272 -3.499 1.00 23.64 296 GLN B CA 1
ATOM 4747 C C . GLN B 1 296 ? -9.526 23.678 -3.969 1.00 22.63 296 GLN B C 1
ATOM 4748 O O . GLN B 1 296 ? -8.605 23.446 -3.167 1.00 22.54 296 GLN B O 1
ATOM 4754 N N . ALA B 1 297 ? -9.409 23.429 -5.261 1.00 22.00 297 ALA B N 1
ATOM 4755 C CA . ALA B 1 297 ? -8.163 22.863 -5.771 1.00 23.48 297 ALA B CA 1
ATOM 4756 C C . ALA B 1 297 ? -7.024 23.903 -5.756 1.00 21.76 297 ALA B C 1
ATOM 4757 O O . ALA B 1 297 ? -5.880 23.566 -5.472 1.00 21.30 297 ALA B O 1
ATOM 4759 N N . ASP B 1 298 ? -7.341 25.158 -6.059 1.00 19.21 298 ASP B N 1
ATOM 4760 C CA . ASP B 1 298 ? -6.342 26.225 -6.028 1.00 20.19 298 ASP B CA 1
ATOM 4761 C C . ASP B 1 298 ? -5.806 26.453 -4.602 1.00 18.57 298 ASP B C 1
ATOM 4762 O O . ASP B 1 298 ? -4.603 26.591 -4.396 1.00 18.92 298 ASP B O 1
ATOM 4767 N N . THR B 1 299 ? -6.705 26.472 -3.623 1.00 17.98 299 THR B N 1
ATOM 4768 C CA . THR B 1 299 ? -6.320 26.661 -2.222 1.00 18.43 299 THR B CA 1
ATOM 4769 C C . THR B 1 299 ? -5.403 25.506 -1.807 1.00 20.82 299 THR B C 1
ATOM 4770 O O . THR B 1 299 ? -4.394 25.698 -1.116 1.00 20.32 299 THR B O 1
ATOM 4774 N N . LEU B 1 300 ? -5.741 24.301 -2.248 1.00 20.37 300 LEU B N 1
ATOM 4775 C CA . LEU B 1 300 ? -4.925 23.141 -1.941 1.00 22.91 300 LEU B CA 1
ATOM 4776 C C . LEU B 1 300 ? -3.546 23.316 -2.608 1.00 22.52 300 LEU B C 1
ATOM 4777 O O . LEU B 1 300 ? -2.510 22.993 -2.018 1.00 22.28 300 LEU B O 1
ATOM 4782 N N . ALA B 1 301 ? -3.535 23.824 -3.837 1.00 20.37 301 ALA B N 1
ATOM 4783 C CA . ALA B 1 301 ? -2.272 24.052 -4.535 1.00 22.16 301 ALA B CA 1
ATOM 4784 C C . ALA B 1 301 ? -1.413 25.066 -3.757 1.00 21.60 301 ALA B C 1
ATOM 4785 O O . ALA B 1 301 ? -0.198 24.896 -3.633 1.00 21.14 301 ALA B O 1
ATOM 4787 N N . ARG B 1 302 ? -2.039 26.126 -3.245 1.00 19.81 302 ARG B N 1
ATOM 4788 C CA . ARG B 1 302 ? -1.295 27.127 -2.492 1.00 19.49 302 ARG B CA 1
ATOM 4789 C C . ARG B 1 302 ? -0.814 26.526 -1.171 1.00 21.55 302 ARG B C 1
ATOM 4790 O O . ARG B 1 302 ? 0.284 26.850 -0.687 1.00 20.34 302 ARG B O 1
ATOM 4798 N N . PHE B 1 303 ? -1.645 25.666 -0.589 1.00 21.13 303 PHE B N 1
ATOM 4799 C CA . PHE B 1 303 ? -1.313 24.997 0.665 1.00 24.42 303 PHE B CA 1
ATOM 4800 C C . PHE B 1 303 ? -0.021 24.191 0.477 1.00 25.59 303 PHE B C 1
ATOM 4801 O O . PHE B 1 303 ? 0.855 24.186 1.338 1.00 24.29 303 PHE B O 1
ATOM 4809 N N . GLU B 1 304 ? 0.092 23.523 -0.665 1.00 27.81 304 GLU B N 1
ATOM 4810 C CA . GLU B 1 304 ? 1.272 22.716 -0.957 1.00 30.88 304 GLU B CA 1
ATOM 4811 C C . GLU B 1 304 ? 2.465 23.580 -1.348 1.00 31.06 304 GLU B C 1
ATOM 4812 O O . GLU B 1 304 ? 3.586 23.302 -0.947 1.00 30.79 304 GLU B O 1
ATOM 4818 N N . ASN B 1 305 ? 2.220 24.640 -2.113 1.00 30.83 305 ASN B N 1
ATOM 4819 C CA . ASN B 1 305 ? 3.294 25.529 -2.541 1.00 30.67 305 ASN B CA 1
ATOM 4820 C C . ASN B 1 305 ? 4.021 26.287 -1.418 1.00 32.18 305 ASN B C 1
ATOM 4821 O O . ASN B 1 305 ? 5.247 26.364 -1.429 1.00 32.62 305 ASN B O 1
ATOM 4826 N N . ARG B 1 306 ? 3.299 26.850 -0.452 1.00 32.24 306 ARG B N 1
ATOM 4827 C CA . ARG B 1 306 ? 3.995 27.566 0.605 1.00 34.87 306 ARG B CA 1
ATOM 4828 C C . ARG B 1 306 ? 4.087 26.875 1.955 1.00 35.10 306 ARG B C 1
ATOM 4829 O O . ARG B 1 306 ? 4.574 27.460 2.922 1.00 34.70 306 ARG B O 1
ATOM 4837 N N . GLY B 1 307 ? 3.654 25.620 2.008 1.00 34.71 307 GLY B N 1
ATOM 4838 C CA . GLY B 1 307 ? 3.713 24.875 3.248 1.00 36.35 307 GLY B CA 1
ATOM 4839 C C . GLY B 1 307 ? 5.069 24.222 3.454 1.00 38.05 307 GLY B C 1
ATOM 4840 O O . GLY B 1 307 ? 5.176 23.212 4.149 1.00 39.52 307 GLY B O 1
ATOM 4841 N N . VAL B 1 308 ? 6.109 24.797 2.856 1.00 37.89 308 VAL B N 1
ATOM 4842 C CA . VAL B 1 308 ? 7.460 24.260 2.983 1.00 38.53 308 VAL B CA 1
ATOM 4843 C C . VAL B 1 308 ? 8.347 25.172 3.838 1.00 38.06 308 VAL B C 1
ATOM 4844 O O . VAL B 1 308 ? 9.554 24.944 3.963 1.00 37.69 308 VAL B O 1
ATOM 4848 N N . ASP B 1 309 ? 7.745 26.205 4.424 1.00 36.71 309 ASP B N 1
ATOM 4849 C CA . ASP B 1 309 ? 8.477 27.140 5.279 1.00 36.65 309 ASP B CA 1
ATOM 4850 C C . ASP B 1 309 ? 8.404 26.668 6.741 1.00 36.50 309 ASP B C 1
ATOM 4851 O O . ASP B 1 309 ? 7.340 26.711 7.365 1.00 35.75 309 ASP B O 1
ATOM 4856 N N . PRO B 1 310 ? 9.542 26.213 7.304 1.00 35.92 310 PRO B N 1
ATOM 4857 C CA . PRO B 1 310 ? 9.605 25.728 8.690 1.00 34.40 310 PRO B CA 1
ATOM 4858 C C . PRO B 1 310 ? 9.197 26.772 9.720 1.00 32.69 310 PRO B C 1
ATOM 4859 O O . PRO B 1 310 ? 8.788 26.427 10.835 1.00 33.17 310 PRO B O 1
ATOM 4863 N N . MET B 1 311 ? 9.317 28.044 9.350 1.00 29.90 311 MET B N 1
ATOM 4864 C CA . MET B 1 311 ? 8.936 29.136 10.243 1.00 29.00 311 MET B CA 1
ATOM 4865 C C . MET B 1 311 ? 7.426 29.374 10.169 1.00 27.55 311 MET B C 1
ATOM 4866 O O . MET B 1 311 ? 6.849 30.043 11.026 1.00 26.37 311 MET B O 1
ATOM 4871 N N . ARG B 1 312 ? 6.791 28.838 9.136 1.00 25.27 312 ARG B N 1
ATOM 4872 C CA . ARG B 1 312 ? 5.364 29.058 8.967 1.00 24.53 312 ARG B CA 1
ATOM 4873 C C . ARG B 1 312 ? 4.613 27.838 8.475 1.00 24.11 312 ARG B C 1
ATOM 4874 O O . ARG B 1 312 ? 4.103 27.837 7.358 1.00 25.56 312 ARG B O 1
ATOM 4882 N N . PRO B 1 313 ? 4.548 26.775 9.297 1.00 23.09 313 PRO B N 1
ATOM 4883 C CA . PRO B 1 313 ? 3.834 25.558 8.915 1.00 22.80 313 PRO B CA 1
ATOM 4884 C C . PRO B 1 313 ? 2.345 25.937 8.847 1.00 23.99 313 PRO B C 1
ATOM 4885 O O . PRO B 1 313 ? 1.863 26.722 9.673 1.00 22.78 313 PRO B O 1
ATOM 4889 N N . LEU B 1 314 ? 1.632 25.360 7.884 1.00 22.67 314 LEU B N 1
ATOM 4890 C CA . LEU B 1 314 ? 0.234 25.681 7.632 1.00 23.20 314 LEU B CA 1
ATOM 4891 C C . LEU B 1 314 ? -0.840 24.744 8.136 1.00 23.90 314 LEU B C 1
ATOM 4892 O O . LEU B 1 314 ? -0.639 23.536 8.240 1.00 22.76 314 LEU B O 1
ATOM 4897 N N . LEU B 1 315 ? -2.008 25.327 8.405 1.00 22.66 315 LEU B N 1
ATOM 4898 C CA . LEU B 1 315 ? -3.159 24.564 8.838 1.00 22.08 315 LEU B CA 1
ATOM 4899 C C . LEU B 1 315 ? -3.788 24.021 7.565 1.00 23.02 315 LEU B C 1
ATOM 4900 O O . LEU B 1 315 ? -3.716 24.656 6.515 1.00 20.39 315 LEU B O 1
ATOM 4905 N N . PRO B 1 316 ? -4.402 22.832 7.638 1.00 23.73 316 PRO B N 1
ATOM 4906 C CA . PRO B 1 316 ? -5.022 22.290 6.428 1.00 23.06 316 PRO B CA 1
ATOM 4907 C C . PRO B 1 316 ? -6.191 23.179 6.048 1.00 22.90 316 PRO B C 1
ATOM 4908 O O . PRO B 1 316 ? -6.772 23.852 6.903 1.00 23.03 316 PRO B O 1
ATOM 4912 N N . PRO B 1 317 ? -6.541 23.209 4.761 1.00 21.32 317 PRO B N 1
ATOM 4913 C CA . PRO B 1 317 ? -7.648 24.022 4.255 1.00 20.97 317 PRO B CA 1
ATOM 4914 C C . PRO B 1 317 ? -8.956 23.907 5.048 1.00 21.46 317 PRO B C 1
ATOM 4915 O O . PRO B 1 317 ? -9.657 24.908 5.241 1.00 19.33 317 PRO B O 1
ATOM 4919 N N . GLN B 1 318 ? -9.279 22.699 5.511 1.00 20.96 318 GLN B N 1
ATOM 4920 C CA . GLN B 1 318 ? -10.515 22.468 6.257 1.00 23.40 318 GLN B CA 1
ATOM 4921 C C . GLN B 1 318 ? -10.678 23.368 7.482 1.00 21.92 318 GLN B C 1
ATOM 4922 O O . GLN B 1 318 ? -11.801 23.652 7.897 1.00 20.28 318 GLN B O 1
ATOM 4928 N N . SER B 1 319 ? -9.562 23.803 8.067 1.00 21.54 319 SER B N 1
ATOM 4929 C CA . SER B 1 319 ? -9.613 24.669 9.247 1.00 20.78 319 SER B CA 1
ATOM 4930 C C . SER B 1 319 ? -10.235 26.028 8.920 1.00 19.34 319 SER B C 1
ATOM 4931 O O . SER B 1 319 ? -10.869 26.665 9.769 1.00 18.90 319 SER B O 1
ATOM 4934 N N . LEU B 1 320 ? -10.055 26.467 7.685 1.00 18.60 320 LEU B N 1
ATOM 4935 C CA . LEU B 1 320 ? -10.536 27.782 7.281 1.00 18.68 320 LEU B CA 1
ATOM 4936 C C . LEU B 1 320 ? -11.595 27.854 6.188 1.00 17.53 320 LEU B C 1
ATOM 4937 O O . LEU B 1 320 ? -12.228 28.896 6.026 1.00 16.55 320 LEU B O 1
ATOM 4942 N N . TRP B 1 321 ? -11.798 26.769 5.445 1.00 15.11 321 TRP B N 1
ATOM 4943 C CA . TRP B 1 321 ? -12.769 26.783 4.351 1.00 15.65 321 TRP B CA 1
ATOM 4944 C C . TRP B 1 321 ? -13.705 25.571 4.317 1.00 16.19 321 TRP B C 1
ATOM 4945 O O . TRP B 1 321 ? -13.303 24.454 4.649 1.00 14.89 321 TRP B O 1
ATOM 4956 N N . LEU B 1 322 ? -14.937 25.808 3.877 1.00 17.14 322 LEU B N 1
ATOM 4957 C CA . LEU B 1 322 ? -15.939 24.749 3.736 1.00 19.31 322 LEU B CA 1
ATOM 4958 C C . LEU B 1 322 ? -15.518 23.970 2.521 1.00 21.14 322 LEU B C 1
ATOM 4959 O O . LEU B 1 322 ? -15.004 24.555 1.570 1.00 19.98 322 LEU B O 1
ATOM 4964 N N . ARG B 1 323 ? -15.722 22.658 2.533 1.00 24.59 323 ARG B N 1
ATOM 4965 C CA . ARG B 1 323 ? -15.390 21.858 1.364 1.00 24.99 323 ARG B CA 1
ATOM 4966 C C . ARG B 1 323 ? -16.508 22.143 0.373 1.00 24.40 323 ARG B C 1
ATOM 4967 O O . ARG B 1 323 ? -17.552 22.656 0.761 1.00 21.87 323 ARG B O 1
ATOM 4975 N N . VAL B 1 324 ? -16.308 21.823 -0.901 1.00 24.75 324 VAL B N 1
ATOM 4976 C CA . VAL B 1 324 ? -17.364 22.071 -1.879 1.00 26.30 324 VAL B CA 1
ATOM 4977 C C . VAL B 1 324 ? -18.676 21.396 -1.439 1.00 27.39 324 VAL B C 1
ATOM 4978 O O . VAL B 1 324 ? -19.751 21.989 -1.524 1.00 26.31 324 VAL B O 1
ATOM 4982 N N . ASP B 1 325 ? -18.583 20.163 -0.953 1.00 28.17 325 ASP B N 1
ATOM 4983 C CA . ASP B 1 325 ? -19.780 19.450 -0.522 1.00 31.53 325 ASP B CA 1
ATOM 4984 C C . ASP B 1 325 ? -20.442 20.118 0.681 1.00 30.43 325 ASP B C 1
ATOM 4985 O O . ASP B 1 325 ? -21.666 20.113 0.804 1.00 30.17 325 ASP B O 1
ATOM 4990 N N . GLU B 1 326 ? -19.646 20.705 1.569 1.00 29.75 326 GLU B N 1
ATOM 4991 C CA . GLU B 1 326 ? -20.220 21.374 2.732 1.00 29.13 326 GLU B CA 1
ATOM 4992 C C . GLU B 1 326 ? -20.932 22.650 2.297 1.00 28.26 326 GLU B C 1
ATOM 4993 O O . GLU B 1 326 ? -21.969 23.022 2.852 1.00 27.17 326 GLU B O 1
ATOM 4999 N N . LEU B 1 327 ? -20.377 23.314 1.289 1.00 27.46 327 LEU B N 1
ATOM 5000 C CA . LEU B 1 327 ? -20.971 24.539 0.783 1.00 27.12 327 LEU B CA 1
ATOM 5001 C C . LEU B 1 327 ? -22.369 24.270 0.242 1.00 27.82 327 LEU B C 1
ATOM 5002 O O . LEU B 1 327 ? -23.320 24.992 0.549 1.00 26.36 327 LEU B O 1
ATOM 5007 N N . PHE B 1 328 ? -22.496 23.237 -0.579 1.00 27.83 328 PHE B N 1
ATOM 5008 C CA . PHE B 1 328 ? -23.797 22.943 -1.144 1.00 29.99 328 PHE B CA 1
ATOM 5009 C C . PHE B 1 328 ? -24.763 22.432 -0.105 1.00 29.69 328 PHE B C 1
ATOM 5010 O O . PHE B 1 328 ? -25.948 22.752 -0.145 1.00 29.18 328 PHE B O 1
ATOM 5018 N N . SER B 1 329 ? -24.251 21.665 0.844 1.00 30.42 329 SER B N 1
ATOM 5019 C CA . SER B 1 329 ? -25.094 21.174 1.918 1.00 32.36 329 SER B CA 1
ATOM 5020 C C . SER B 1 329 ? -25.645 22.390 2.681 1.00 32.61 329 SER B C 1
ATOM 5021 O O . SER B 1 329 ? -26.834 22.441 3.022 1.00 32.47 329 SER B O 1
ATOM 5024 N N . GLU B 1 330 ? -24.782 23.375 2.936 1.00 31.77 330 GLU B N 1
ATOM 5025 C CA . GLU B 1 330 ? -25.196 24.585 3.651 1.00 31.14 330 GLU B CA 1
ATOM 5026 C C . GLU B 1 330 ? -26.210 25.369 2.839 1.00 31.22 330 GLU B C 1
ATOM 5027 O O . GLU B 1 330 ? -27.136 25.965 3.392 1.00 32.94 330 GLU B O 1
ATOM 5033 N N . LEU B 1 331 ? -26.040 25.384 1.525 1.00 33.53 331 LEU B N 1
ATOM 5034 C CA . LEU B 1 331 ? -26.961 26.123 0.667 1.00 34.90 331 LEU B CA 1
ATOM 5035 C C . LEU B 1 331 ? -28.323 25.447 0.595 1.00 38.53 331 LEU B C 1
ATOM 5036 O O . LEU B 1 331 ? -29.359 26.110 0.636 1.00 37.23 331 LEU B O 1
ATOM 5041 N N . LYS B 1 332 ? -28.330 24.126 0.489 1.00 41.53 332 LYS B N 1
ATOM 5042 C CA . LYS B 1 332 ? -29.598 23.428 0.396 1.00 45.63 332 LYS B CA 1
ATOM 5043 C C . LYS B 1 332 ? -30.365 23.467 1.719 1.00 47.54 332 LYS B C 1
ATOM 5044 O O . LYS B 1 332 ? -31.588 23.611 1.726 1.00 46.57 332 LYS B O 1
ATOM 5050 N N . ASN B 1 333 ? -29.653 23.374 2.838 1.00 49.69 333 ASN B N 1
ATOM 5051 C CA . ASN B 1 333 ? -30.319 23.407 4.131 1.00 52.26 333 ASN B CA 1
ATOM 5052 C C . ASN B 1 333 ? -30.903 24.793 4.400 1.00 53.57 333 ASN B C 1
ATOM 5053 O O . ASN B 1 333 ? -31.591 25.010 5.399 1.00 53.11 333 ASN B O 1
ATOM 5058 N N . ALA B 1 334 ? -30.616 25.731 3.501 1.00 54.68 334 ALA B N 1
ATOM 5059 C CA . ALA B 1 334 ? -31.111 27.099 3.626 1.00 54.81 334 ALA B CA 1
ATOM 5060 C C . ALA B 1 334 ? -31.590 27.613 2.269 1.00 55.57 334 ALA B C 1
ATOM 5061 O O . ALA B 1 334 ? -31.049 28.645 1.813 1.00 56.71 334 ALA B O 1
#

B-factor: mean 26.77, std 10.85, range [4.74, 85.06]

Solvent-accessible surface area: 28278 Å² total; per-residue (Å²): 125,31,11,64,89,2,7,88,21,1,95,50,6,18,1,0,0,0,0,0,0,39,67,78,150,49,0,93,175,13,34,98,72,0,9,66,108,17,49,27,26,2,17,21,1,20,26,4,103,25,93,7,15,24,69,140,45,10,139,26,79,23,4,4,50,2,0,30,6,1,64,44,0,46,97,1,99,87,0,1,0,0,0,4,0,52,2,0,2,12,36,2,0,31,85,78,5,1,118,58,86,23,62,95,4,102,98,38,66,209,27,35,63,83,38,1,72,92,68,0,70,52,16,13,8,90,88,38,153,117,4,130,69,27,0,21,0,9,28,201,57,47,67,0,15,0,21,2,4,29,18,94,39,2,6,41,0,45,13,135,116,95,58,0,69,18,0,77,0,3,43,45,135,63,82,154,40,64,36,67,9,96,21,12,57,0,9,6,0,22,3,3,15,20,44,154,66,5,25,106,54,0,79,45,38,0,126,125,67,32,126,55,70,203,67,92,109,0,0,15,29,44,1,35,129,51,74,66,7,54,0,1,7,6,2,2,19,10,2,22,84,123,112,2,28,29,0,25,49,3,30,18,64,12,22,42,43,34,76,31,62,91,9,92,71,24,0,77,190,35,68,60,56,3,81,55,45,53,122,117,126,8,152,55,85,31,62,17,13,8,65,23,104,34,3,12,10,94,14,79,42,1,69,60,54,29,183,159,114,41,2,58,97,2,9,115,28,2,94,70,13,27,2,1,0,1,0,3,1,61,52,22,153,44,0,95,116,4,28,82,55,0,10,109,113,19,42,25,25,1,17,16,0,9,16,3,109,21,88,11,9,14,54,140,39,9,129,32,78,26,5,5,47,2,0,26,6,0,56,49,1,40,99,2,96,90,0,2,0,0,0,0,8,38,2,0,1,10,34,2,0,29,69,77,8,0,94,64,76,20,65,70,1,109,108,43,42,156,25,63,129,85,41,8,69,88,33,0,74,51,23,11,7,81,96,42,147,122,5,136,83,24,0,20,1,7,52,188,56,38,64,10,22,0,21,4,3,26,20,90,40,7,4,47,2,38,17,130,98,53,54,0,75,17,0,81,3,3,53,56,131,60,104,172,57,57,32,57,6,95,16,8,62,1,9,4,0,13,4,4,19,26,41,166,68,5,35,94,51,0,78,41,38,0,128,123,67,32,129,62,82,231,61,91,120,1,0,18,33,47,2,34,141,54,69,69,4,57,0,1,11,6,3,1,19,10,2,23,89,126,111,2,32,24,0,17,69,3,27,22,77,51,22,47,29,32,78,59,41,84,20,110,61,37,0,87,164,32,72,64,69,2,71,40,74,53,107,113,88,36,120,52,85,24,47,28,18,9,54,22,103,31,2,12,4,106,15,86,46,0,71,71,41,26,192,110,62

CATH classification: 3.40.50.11180 (+1 more: 3.30.2060.10)

Secondary structure (DSSP, 8-state):
-HHHHHHHHHHH-SS-EEEEESSHHHHHHHHHHHHTT-SS-EEE-----SPTT-SSPPPHHHHHHHHHHHHHGGG--SSEEEEEHHHHTB----HHHHHHH-EEEETT-B--HHHHHHHHHHTT-EE-SS--STTEEEEETTEEEE--TT-SS-EEEEESSSBEEEEEEEETTTTEEEEEESEEEE--SSSS--SHHHHHHHHHHHHTTS----STTSHHHHHHTT---TTGGGGGGGGSSSPPPPGGGG--TT-EEEE-S-HHHHHHHHHHHHHHHHHHHSS-SS-PPPPHHHHB--HHHHHHHHH-/-HHHHHHHHHHHSSS-EEEEESSHHHHHHHHHHHHHT-SS-EEE-----SPTT-SSPPPHHHHHHHHHHHHHGGG--SSEEEEEHHHHTB----HHHHHHH-EEEETT-B--HHHHHHHHHHTT-EE-SS--STTEEEEETTEEEE--TT-SS-EEEE-GGGB--EEEEEETTTTEEEEE-SEEEE--SSSS--SHHHHHHHHHHHHTTS---SSTTSHHHHHHTT---TTGGGGGGGG-SSPPPPGGGG--TT-EEEESS--HHHHHHHHHHHHHHHHHHTT-TTSPPPPGGGTB--HHHHHHHHHT-

Foldseek 3Di:
DVQLVLLVCLVPFQFEEEEAAADQVVLVVSQVSNVVNHPADEAEQHDLPAAQLHQAGRDLLSQLRNLLCLQCALPRRTYYYYYYLLRLQWFAQASCQWVVLKDKAFAFAQAAPVRVVVSLVQLQADEDCADDDARYWYDDDQWIWHHARNDPFIWIFGADPNTGNWIFGADRVVRGGDDTDGMDMHTRSHRFGLHPVLLVQLLVVCVVPDDDDCDCLAQNNQSNVRHQGGSNVQVRQSSDPDQGHRSLSSHYPRHHYDYDDDSLVSLVVSVVSSQVCCVVDQDDPRDHGDDVVSTGHRSVRVVVSNVD/DVQLVVLVVLVVFFFEEEEAEADQVVLVVSQVRNVVNHPADEAEQADLPAAQLHQAGRDLLNQLSNLLCLQCALVRRTYYYYYYLLRLFWFAQDSCQFVVLFDKDFAFDAADPVRVVCNLVQLQADEDCDDDGERYWYDDVQWIWHRARNDPAIWIFRCVPRGGHWIFGADPVVRDTDDTDGMDTRTRSGRFGLHPVLLVQLLVVCVVPADDDPDCLACNNQSNVSHQRGSNVQSRLSSDPDQGHGSLVSHYPSYHYDYDDDNLVSQVVSQVVSQVVLVVPCPDSSDHGDPCVSTGDHSVRSVVSVVVD

Nearest PDB structures (foldseek):
  2b2n-assembly1_A  TM=1.003E+00  e=6.430E-72  Escherichia coli K-12
  3hjh-assembly1_A  TM=9.709E-01  e=2.441E-62  Escherichia coli K-12
  6x50-assembly1_A  TM=9.458E-01  e=4.553E-56  Escherichia coli
  6xeo-assembly1_A  TM=9.059E-01  e=1.089E-47  Escherichia coli K-12
  7egt-assembly2_C  TM=7.513E-01  e=9.743E-19  Thermus thermophilus HB8

GO terms:
  GO:0005515 protein binding (F, IPI)
  GO:0015616 DNA translocase activity (F, IDA)
  GO:0005829 cytosol (C, IDA)
  GO:0003677 DNA binding (F, IDA)
  GO:0043175 RNA polymerase core enzyme binding (F, IDA)
  GO:0006283 transcription-coupled nucleotide-excision repair (P, IDA)
  GO:0006283 transcription-coupled nucleotide-excision repair (P, EXP)
  GO:0006283 transcription-coupled nucleotide-excision repair (P, IMP)
  GO:0000716 transcription-coupled nucleotide-excision repair, DNA damage recognition (P, IDA)
  GO:0006355 regulation of DNA-templated transcription (P, IDA)
  GO:0006974 DNA damage response (P, IDA)
  GO:0006281 DNA repair (P, IMP)

Radius of gyration: 28.03 Å; Cα contacts (8 Å, |Δi|>4): 1259; chains: 2; bounding box: 92×60×51 Å

Sequence (617 aa):
ACATLVAEIAERHAGPVVLIAPDMQNALRLHDEISQFTDQMVMNLADWETLPYDSFSPHQDIISSRLSTLYQLPTMQRRGVVLIVVPVNTLMMQRVCPHHSFLHGHALVMMKKGQRLSRDALRRTQLDSAGYRHVDQVMEHGEYATRGALLDLFPMGSELPYRLDFFDDEIDSLRVFDVDSQRTLEEVEAINLLPAHEFPTDKAAIELFRSQWRDTFEVKRDPEHIYQQVSKGTLPAGIEYWQPLFFSEPLPPLFSYFPANTLLVNTGDLETSAEERFQADTLARFENRGVDPMRPLLPPQSLWLRVDELFSELKNACATLVAEIAERRHAGPVVLIAPDMQNALRLHDEISQFTDQMVMNLADWETLPYDSFSPHQDIISSSRLSTLYQLPTMQRRGVVLLIVPVNTLMQRVCPHSFLHHGHALVMKKGQRLSRDALRTQLDSSAGYRHVDQVMEHGEYATRGALLDLFPMGSELPYRLDFFDDEIDSLRVFDVDSQRTLEEVEAINLLPAHEFPTDKAAIELFRSQWRDTFEVKRDPEHIYQQVSKGTLPAGIEYWQPLFFSEPLPPLFSYFPANTLLVNTGDLETSAERFQADTLARFENRGVDPMRPLLPPQSLWLRVDELFSELKNA

Organism: Escherichia coli (strain K12) (NCBI:txid83333)

InterPro domains:
  IPR001650 Helicase, C-terminal domain-like [PF00271] (802-906)
  IPR001650 Helicase, C-terminal domain-like [PS51194] (798-951)
  IPR001650 Helicase, C-terminal domain-like [SM00490] (823-907)
  IPR003711 CarD-like/TRCF, RNAP-interacting domain [PF02559] (477-532)
  IPR003711 CarD-like/TRCF, RNAP-interacting domain [SM01058] (476-573)
  IPR004576 Transcription-repair coupling factor [MF_00969] (28-1144)
  IPR004576 Transcription-repair coupling factor [TIGR00580] (145-1079)
  IPR005118 Transcription-repair-coupling factor, C-terminal domain [PF03461] (1006-1098)
  IPR005118 Transcription-repair-coupling factor, C-terminal domain [SM00982] (1005-1105)
  IPR011545 DEAD/DEAH-box helicase domain [PF00270] (602-764)
  IPR014001 Helicase superfamily 1/2, ATP-binding domain [PS51192] (615-776)
  IPR014001 Helicase superfamily 1/2, ATP-binding domain [SM00487] (597-787)
  IPR027417 P-loop containing nucleoside triphosphate hydrolase [G3DSA:3.40.50.300] (475-987)
  IPR027417 P-loop containing nucleoside triphosphate hydrolase [G3DSA:3.40.50.300] (539-778)
  IPR027417 P-loop containing nucleoside triphosphate hydrolase [SSF52540] (10-343)
  IPR027417 P-loop containing nucleoside triphosphate hydrolase [SSF52540] (351-463)
  IPR027417 P-loop containing nucleoside triphosphate hydrolase [SSF52540] (520-780)
  IPR027417 P-loop containing nucleoside triphosphate hydrolase [SSF52540] (779-987)
  IPR036101 CarD-like/TRCF, RNAP-interacting domain superfamily [SSF141259] (467-545)
  IPR037235 TRCF-like, C-terminal D7 domain [G3DSA:3.90.1150.50] (1001-1148)